Protein AF-0000000077234600 (afdb_homodimer)

Nearest PDB structures (foldseek):
  6qfm-assembly1_A  TM=9.215E-01  e=8.257E-07  Homo sapiens
  4g35-assembly1_A  TM=9.305E-01  e=4.186E-06  Mus musculus
  6stj-assembly1_A  TM=8.963E-01  e=3.477E-06  Homo sapiens
  6eb6-assembly1_A  TM=7.328E-01  e=2.366E-04  Homo sapiens
  4s0o-assembly1_A  TM=7.271E-01  e=4.324E-04  Homo sapiens

Secondary structure (DSSP, 8-state):
---------------------HHHHHHHHHHHHHHHHHHHHHHHHHHHHHHHHTSS--SSPPPHHHHHHHHHHHHHHHHTHHHHHHHHHHHTGGGSTT--THHHHHHHHHTTTS---HHHHHHHHHHHHHHHHHHHHTT-GGGHHHHHHHHHHHHHHHSHHHHHHTTHHHHHHHHT--S-TT-HHHHHHHHHTTHHHHHHHHHHH--/---------------------HHHHHHHHHHHHHHHHHHHHHHHHHHHHHHHHTSS--SSPPPHHHHHHHHHHHHHHHHTHHHHHHHHHHHTGGGSTT--THHHHHHHHHTTTS---HHHHHHHHHHHHHHHHHHHHTT-GGGHHHHHHHHHHHHHHHSHHHHHHTTHHHHHHHHT--S-TT-HHHHHHHHHTTHHHHHHHHHHH--

Structure (mmCIF, N/CA/C/O backbone):
data_AF-0000000077234600-model_v1
#
loop_
_entity.id
_entity.type
_entity.pdbx_description
1 polymer 'Bcl-2 Bcl-2 homology region 1-3 domain-containing protein'
#
loop_
_atom_site.group_PDB
_atom_site.id
_atom_site.type_symbol
_atom_site.label_atom_id
_atom_site.label_alt_id
_atom_site.label_comp_id
_atom_site.label_asym_id
_atom_site.label_entity_id
_atom_site.label_seq_id
_atom_site.pdbx_PDB_ins_code
_atom_site.Cartn_x
_atom_site.Cartn_y
_atom_site.Cartn_z
_atom_site.occupancy
_atom_site.B_iso_or_equiv
_atom_site.auth_seq_id
_atom_site.auth_comp_id
_atom_site.auth_asym_id
_atom_site.auth_atom_id
_atom_site.pdbx_PDB_model_num
ATOM 1 N N . MET A 1 1 ? -34.062 26 94.625 1 27.92 1 MET A N 1
ATOM 2 C CA . MET A 1 1 ? -33.344 24.828 94.062 1 27.92 1 MET A CA 1
ATOM 3 C C . MET A 1 1 ? -33.188 24.938 92.562 1 27.92 1 MET A C 1
ATOM 5 O O . MET A 1 1 ? -34.156 25 91.812 1 27.92 1 MET A O 1
ATOM 9 N N . GLN A 1 2 ? -32.062 25.625 92.125 1 30.27 2 GLN A N 1
ATOM 10 C CA . GLN A 1 2 ? -31.453 26.141 90.938 1 30.27 2 GLN A CA 1
ATOM 11 C C . GLN A 1 2 ? -31.234 25.047 89.875 1 30.27 2 GLN A C 1
ATOM 13 O O . GLN A 1 2 ? -30.453 24.125 90.125 1 30.27 2 GLN A O 1
ATOM 18 N N . GLU A 1 3 ? -32.312 24.547 89.312 1 31.09 3 GLU A N 1
ATOM 19 C CA . GLU A 1 3 ? -32.219 23.469 88.312 1 31.09 3 GLU A CA 1
ATOM 20 C C . GLU A 1 3 ? -31.266 23.812 87.188 1 31.09 3 GLU A C 1
ATOM 22 O O . GLU A 1 3 ? -31.406 24.844 86.562 1 31.09 3 GLU A O 1
ATOM 27 N N . GLU A 1 4 ? -29.953 23.516 87.312 1 32.41 4 GLU A N 1
ATOM 28 C CA . GLU A 1 4 ? -28.812 23.641 86.438 1 32.41 4 GLU A CA 1
ATOM 29 C C . GLU A 1 4 ? -29.109 22.969 85.062 1 32.41 4 GLU A C 1
ATOM 31 O O . GLU A 1 4 ? -29.391 21.766 85.062 1 32.41 4 GLU A O 1
ATOM 36 N N . SER A 1 5 ? -29.891 23.609 84.188 1 33.69 5 SER A N 1
ATOM 37 C CA . SER A 1 5 ? -30.125 23.141 82.812 1 33.69 5 SER A CA 1
ATOM 38 C C . SER A 1 5 ? -28.812 22.812 82.125 1 33.69 5 SER A C 1
ATOM 40 O O . SER A 1 5 ? -27.906 23.641 82.062 1 33.69 5 SER A O 1
ATOM 42 N N . TYR A 1 6 ? -28.312 21.531 82.188 1 31.3 6 TYR A N 1
ATOM 43 C CA . TYR A 1 6 ? -27.141 20.953 81.562 1 31.3 6 TYR A CA 1
ATOM 44 C C . TYR A 1 6 ? -27.234 21.172 80 1 31.3 6 TYR A C 1
ATOM 46 O O . TYR A 1 6 ? -28.234 20.812 79.438 1 31.3 6 TYR A O 1
ATOM 54 N N . ASP A 1 7 ? -26.844 22.391 79.5 1 32.19 7 ASP A N 1
ATOM 55 C CA . ASP A 1 7 ? -26.656 22.703 78.125 1 32.19 7 ASP A CA 1
ATOM 56 C C . ASP A 1 7 ? -25.812 21.625 77.438 1 32.19 7 ASP A C 1
ATOM 58 O O . ASP A 1 7 ? -24.672 21.375 77.812 1 32.19 7 ASP A O 1
ATOM 62 N N . ASN A 1 8 ? -26.391 20.453 77.062 1 32.25 8 ASN A N 1
ATOM 63 C CA . ASN A 1 8 ? -25.797 19.406 76.25 1 32.25 8 ASN A CA 1
ATOM 64 C C . ASN A 1 8 ? -25.188 19.953 75 1 32.25 8 ASN A C 1
ATOM 66 O O . ASN A 1 8 ? -25.906 20.359 74.062 1 32.25 8 ASN A O 1
ATOM 70 N N . SER A 1 9 ? -24.172 20.797 75.062 1 33.12 9 SER A N 1
ATOM 71 C CA . SER A 1 9 ? -23.375 21.219 73.938 1 33.12 9 SER A CA 1
ATOM 72 C C . SER A 1 9 ? -23.031 20.031 73 1 33.12 9 SER A C 1
ATOM 74 O O . SER A 1 9 ? -22.297 19.141 73.438 1 33.12 9 SER A O 1
ATOM 76 N N . GLN A 1 10 ? -23.984 19.484 72.25 1 32.59 10 GLN A N 1
ATOM 77 C CA . GLN A 1 10 ? -23.75 18.484 71.25 1 32.59 10 GLN A CA 1
ATOM 78 C C . GLN A 1 10 ? -22.531 18.828 70.375 1 32.59 10 GLN A C 1
ATOM 80 O O . GLN A 1 10 ? -22.438 19.938 69.875 1 32.59 10 GLN A O 1
ATOM 85 N N . GLY A 1 11 ? -21.344 18.344 70.812 1 32.97 11 GLY A N 1
ATOM 86 C CA . GLY A 1 11 ? -20.094 18.391 70.062 1 32.97 11 GLY A CA 1
ATOM 87 C C . GLY A 1 11 ? -20.25 18.078 68.562 1 32.97 11 GLY A C 1
ATOM 88 O O . GLY A 1 11 ? -20.984 17.156 68.188 1 32.97 11 GLY A O 1
ATOM 89 N N . SER A 1 12 ? -20.438 19.109 67.75 1 35.06 12 SER A N 1
ATOM 90 C CA . SER A 1 12 ? -20.438 19 66.312 1 35.06 12 SER A CA 1
ATOM 91 C C . SER A 1 12 ? -19.312 18.078 65.812 1 35.06 12 SER A C 1
ATOM 93 O O . SER A 1 12 ? -18.188 18.141 66.312 1 35.06 12 SER A O 1
ATOM 95 N N . LEU A 1 13 ? -19.562 16.812 65.5 1 35.53 13 LEU A N 1
ATOM 96 C CA . LEU A 1 13 ? -18.656 15.859 64.875 1 35.53 13 LEU A CA 1
ATOM 97 C C . LEU A 1 13 ? -17.828 16.516 63.781 1 35.53 13 LEU A C 1
ATOM 99 O O . LEU A 1 13 ? -18.328 17.406 63.062 1 35.53 13 LEU A O 1
ATOM 103 N N . PRO A 1 14 ? -16.5 16.453 63.969 1 37.41 14 PRO A N 1
ATOM 104 C CA . PRO A 1 14 ? -15.617 17.016 62.938 1 37.41 14 PRO A CA 1
ATOM 105 C C . PRO A 1 14 ? -16.047 16.641 61.531 1 37.41 14 PRO A C 1
ATOM 107 O O . PRO A 1 14 ? -16.672 15.602 61.344 1 37.41 14 PRO A O 1
ATOM 110 N N . CYS A 1 15 ? -16.547 17.641 60.781 1 37.94 15 CYS A N 1
ATOM 111 C CA . CYS A 1 15 ? -16.812 17.484 59.344 1 37.94 15 CYS A CA 1
ATOM 112 C C . CYS A 1 15 ? -15.742 16.641 58.688 1 37.94 15 CYS A C 1
ATOM 114 O O . CYS A 1 15 ? -14.555 16.781 58.969 1 37.94 15 CYS A O 1
ATOM 116 N N . THR A 1 16 ? -16.062 15.43 58.344 1 39.66 16 THR A N 1
ATOM 117 C CA . THR A 1 16 ? -15.266 14.57 57.469 1 39.66 16 THR A CA 1
ATOM 118 C C . THR A 1 16 ? -14.531 15.391 56.438 1 39.66 16 THR A C 1
ATOM 120 O O . THR A 1 16 ? -15.117 16.266 55.781 1 39.66 16 THR A O 1
ATOM 123 N N . PRO A 1 17 ? -13.211 15.492 56.562 1 39.06 17 PRO A N 1
ATOM 124 C CA . PRO A 1 17 ? -12.484 16.203 55.5 1 39.06 17 PRO A CA 1
ATOM 125 C C . PRO A 1 17 ? -13.031 15.891 54.094 1 39.06 17 PRO A C 1
ATOM 127 O O . PRO A 1 17 ? -13.57 14.805 53.875 1 39.06 17 PRO A O 1
ATOM 130 N N . GLU A 1 18 ? -13.625 16.797 53.438 1 39.5 18 GLU A N 1
ATOM 131 C CA . GLU A 1 18 ? -13.914 16.656 52 1 39.5 18 GLU A CA 1
ATOM 132 C C . GLU A 1 18 ? -12.781 15.922 51.281 1 39.5 18 GLU A C 1
ATOM 134 O O . GLU A 1 18 ? -11.617 16.312 51.406 1 39.5 18 GLU A O 1
ATOM 139 N N . PHE A 1 19 ? -12.758 14.625 51.188 1 37.22 19 PHE A N 1
ATOM 140 C CA . PHE A 1 19 ? -11.898 13.906 50.281 1 37.22 19 PHE A CA 1
ATOM 141 C C . PHE A 1 19 ? -11.766 14.664 48.969 1 37.22 19 PHE A C 1
ATOM 143 O O . PHE A 1 19 ? -12.727 14.766 48.188 1 37.22 19 PHE A O 1
ATOM 150 N N . HIS A 1 20 ? -11.102 15.805 48.969 1 42.34 20 HIS A N 1
ATOM 151 C CA . HIS A 1 20 ? -10.703 16.281 47.656 1 42.34 20 HIS A CA 1
ATOM 152 C C . HIS A 1 20 ? -10.281 15.117 46.75 1 42.34 20 HIS A C 1
ATOM 154 O O . HIS A 1 20 ? -9.32 14.406 47.062 1 42.34 20 HIS A O 1
ATOM 160 N N . SER A 1 21 ? -11.141 14.359 46.281 1 42.84 21 SER A N 1
ATOM 161 C CA . SER A 1 21 ? -10.914 13.219 45.406 1 42.84 21 SER A CA 1
ATOM 162 C C . SER A 1 21 ? -9.805 13.508 44.406 1 42.84 21 SER A C 1
ATOM 164 O O . SER A 1 21 ? -9.82 14.547 43.719 1 42.84 21 SER A O 1
ATOM 166 N N . ASP A 1 22 ? -8.625 13.07 44.469 1 49.03 22 ASP A N 1
ATOM 167 C CA . ASP A 1 22 ? -7.57 12.852 43.469 1 49.03 22 ASP A CA 1
ATOM 168 C C . ASP A 1 22 ? -8.156 12.664 42.094 1 49.03 22 ASP A C 1
ATOM 170 O O . ASP A 1 22 ? -7.422 12.648 41.094 1 49.03 22 ASP A O 1
ATOM 174 N N . SER A 1 23 ? -9.391 12.391 42.031 1 51.72 23 SER A N 1
ATOM 175 C CA . SER A 1 23 ? -10.023 12.211 40.719 1 51.72 23 SER A CA 1
ATOM 176 C C . SER A 1 23 ? -10.094 13.523 39.938 1 51.72 23 SER A C 1
ATOM 178 O O . SER A 1 23 ? -10.047 13.531 38.719 1 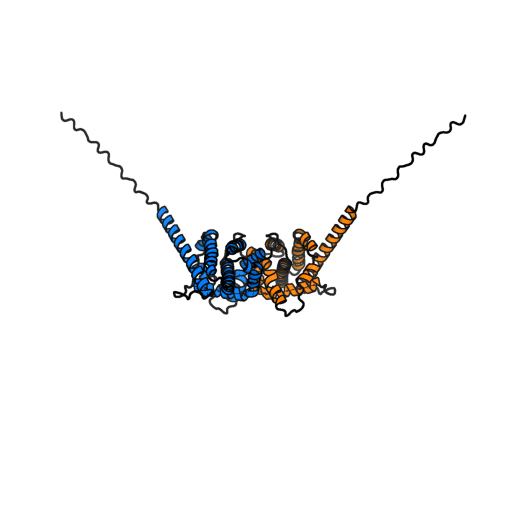51.72 23 SER A O 1
ATOM 180 N N . GLU A 1 24 ? -10.258 14.68 40.719 1 54.5 24 GLU A N 1
ATOM 181 C CA . GLU A 1 24 ? -10.312 15.953 39.969 1 54.5 24 GLU A CA 1
ATOM 182 C C . GLU A 1 24 ? -8.945 16.312 39.406 1 54.5 24 GLU A C 1
ATOM 184 O O . GLU A 1 24 ? -8.859 16.891 38.312 1 54.5 24 GLU A O 1
ATOM 189 N N . LEU A 1 25 ? -8.062 16.016 40.125 1 52.44 25 LEU A N 1
ATOM 190 C CA . LEU A 1 25 ? -6.699 16.281 39.656 1 52.44 25 LEU A CA 1
ATOM 191 C C . LEU A 1 25 ? -6.336 15.398 38.469 1 52.44 25 LEU A C 1
ATOM 193 O O . LEU A 1 25 ? -5.699 15.859 37.531 1 52.44 25 LEU A O 1
ATOM 197 N N . GLU A 1 26 ? -6.727 14.172 38.562 1 55.84 26 GLU A N 1
ATOM 198 C CA . GLU A 1 26 ? -6.512 13.258 37.438 1 55.84 26 GLU A CA 1
ATOM 199 C C . GLU A 1 26 ? -7.305 13.703 36.219 1 55.84 26 GLU A C 1
ATOM 201 O O . GLU A 1 26 ? -6.812 13.617 35.094 1 55.84 26 GLU A O 1
ATOM 206 N N . LEU A 1 27 ? -8.484 14.172 36.5 1 58.25 27 LEU A N 1
ATOM 207 C CA . LEU A 1 27 ? -9.297 14.695 35.406 1 58.25 27 LEU A CA 1
ATOM 208 C C . LEU A 1 27 ? -8.703 15.992 34.844 1 58.25 27 LEU A C 1
ATOM 210 O O . LEU A 1 27 ? -8.672 16.203 33.625 1 58.25 27 LEU A O 1
ATOM 214 N N . SER A 1 28 ? -8.203 16.797 35.812 1 61.88 28 SER A N 1
ATOM 215 C CA . SER A 1 28 ? -7.578 18.047 35.375 1 61.88 28 SER A CA 1
ATOM 216 C C . SER A 1 28 ? -6.305 17.781 34.562 1 61.88 28 SER A C 1
ATOM 218 O O . SER A 1 28 ? -6.051 18.422 33.562 1 61.88 28 SER A O 1
ATOM 220 N N . GLY A 1 29 ? -5.523 16.812 34.969 1 57.5 29 GLY A N 1
ATOM 221 C CA . GLY A 1 29 ? -4.328 16.422 34.219 1 57.5 29 GLY A CA 1
ATOM 222 C C . GLY A 1 29 ? -4.633 15.82 32.875 1 57.5 29 GLY A C 1
ATOM 223 O O . GLY A 1 29 ? -3.932 16.094 31.891 1 57.5 29 GLY A O 1
ATOM 224 N N . TYR A 1 30 ? -5.613 14.984 32.906 1 62.06 30 TYR A N 1
ATOM 225 C CA . TYR A 1 30 ? -6.074 14.375 31.656 1 62.06 30 TYR A CA 1
ATOM 226 C C . TYR A 1 30 ? -6.59 15.43 30.688 1 62.06 30 TYR A C 1
ATOM 228 O O . TYR A 1 30 ? -6.277 15.391 29.5 1 62.06 30 TYR A O 1
ATOM 236 N N . THR A 1 31 ? -7.262 16.391 31.266 1 72.44 31 THR A N 1
ATOM 237 C CA . THR A 1 31 ? -7.785 17.469 30.438 1 72.44 31 THR A CA 1
ATOM 238 C C . THR A 1 31 ? -6.652 18.328 29.891 1 72.44 31 THR A C 1
ATOM 240 O O . THR A 1 31 ? -6.668 18.719 28.719 1 72.44 31 THR A O 1
ATOM 243 N N . ALA A 1 32 ? -5.707 18.562 30.781 1 74.75 32 ALA A N 1
ATOM 244 C CA . ALA A 1 32 ? -4.59 19.391 30.344 1 74.75 32 ALA A CA 1
ATOM 245 C C . ALA A 1 32 ? -3.758 18.688 29.281 1 74.75 32 ALA A C 1
ATOM 247 O O . ALA A 1 32 ? -3.344 19.297 28.297 1 74.75 32 ALA A O 1
ATOM 248 N N . GLU A 1 33 ? -3.496 17.453 29.516 1 77.25 33 GLU A N 1
ATOM 249 C CA . GLU A 1 33 ? -2.73 16.656 28.562 1 77.25 33 GLU A CA 1
ATOM 250 C C . GLU A 1 33 ? -3.439 16.594 27.219 1 77.25 33 GLU A C 1
ATOM 252 O O . GLU A 1 33 ? -2.797 16.656 26.172 1 77.25 33 GLU A O 1
ATOM 257 N N . HIS A 1 34 ? -4.668 16.531 27.312 1 81.69 34 HIS A N 1
ATOM 258 C CA . HIS A 1 34 ? -5.473 16.469 26.094 1 81.69 34 HIS A CA 1
ATOM 259 C C . HIS A 1 34 ? -5.453 17.812 25.359 1 81.69 34 HIS A C 1
ATOM 261 O O . HIS A 1 34 ? -5.406 17.844 24.125 1 81.69 34 HIS A O 1
ATOM 267 N N . GLU A 1 35 ? -5.477 18.828 26.188 1 85.44 35 GLU A N 1
ATOM 268 C CA . GLU A 1 35 ? -5.445 20.141 25.578 1 85.44 35 GLU A CA 1
ATOM 269 C C . GLU A 1 35 ? -4.094 20.422 24.922 1 85.44 35 GLU A C 1
ATOM 271 O O . GLU A 1 35 ? -4.027 21.047 23.859 1 85.44 35 GLU A O 1
ATOM 276 N N . VAL A 1 36 ? -3.113 19.969 25.547 1 90.94 36 VAL A N 1
ATOM 277 C CA . VAL A 1 36 ? -1.771 20.172 25.016 1 90.94 36 VAL A CA 1
ATOM 278 C C . VAL A 1 36 ? -1.605 19.375 23.719 1 90.94 36 VAL A C 1
ATOM 280 O O . VAL A 1 36 ? -1.085 19.891 22.734 1 90.94 36 VAL A O 1
ATOM 283 N N . LEU A 1 37 ? -2.016 18.141 23.703 1 95.81 37 LEU A N 1
ATOM 284 C CA . LEU A 1 37 ? -1.95 17.312 22.5 1 95.81 37 LEU A CA 1
ATOM 285 C C . LEU A 1 37 ? -2.695 17.984 21.344 1 95.81 37 LEU A C 1
ATOM 287 O O . LEU A 1 37 ? -2.203 18 20.219 1 95.81 37 LEU A O 1
ATOM 291 N N . GLU A 1 38 ? -3.869 18.484 21.656 1 96.06 38 GLU A N 1
ATOM 292 C CA . GLU A 1 38 ? -4.688 19.109 20.641 1 96.06 38 GLU A CA 1
ATOM 293 C C . GLU A 1 38 ? -3.977 20.312 20.031 1 96.06 38 GLU A C 1
ATOM 295 O O . GLU A 1 38 ? -3.881 20.438 18.812 1 96.06 38 GLU A O 1
ATOM 300 N N . SER A 1 39 ? -3.549 21.188 20.859 1 96 39 SER A N 1
ATOM 301 C CA . SER A 1 39 ? -2.873 22.391 20.391 1 96 39 SER A CA 1
ATOM 302 C C . SER A 1 39 ? -1.597 22.047 19.625 1 96 39 SER A C 1
ATOM 304 O O . SER A 1 39 ? -1.331 22.625 18.562 1 96 39 SER A O 1
ATOM 306 N N . ASP A 1 40 ? -0.854 21.141 20.141 1 96.62 40 ASP A N 1
ATOM 307 C CA . ASP A 1 40 ? 0.402 20.734 19.516 1 96.62 40 ASP A CA 1
ATOM 308 C C . ASP A 1 40 ? 0.162 20.141 18.125 1 96.62 40 ASP A C 1
ATOM 310 O O . ASP A 1 40 ? 0.898 20.438 17.188 1 96.62 40 ASP A O 1
ATOM 314 N N . THR A 1 41 ? -0.822 19.266 18.016 1 98.25 41 THR A N 1
ATOM 315 C CA . THR A 1 41 ? -1.12 18.594 16.75 1 98.25 41 THR A CA 1
ATOM 316 C C . THR A 1 41 ? -1.599 19.578 15.703 1 98.25 41 THR A C 1
ATOM 318 O O . THR A 1 41 ? -1.117 19.578 14.57 1 98.25 41 THR A O 1
ATOM 321 N N . ARG A 1 42 ? -2.498 20.438 16.078 1 97.75 42 ARG A N 1
ATOM 322 C CA . ARG A 1 42 ? -3.037 21.438 15.148 1 97.75 42 ARG A CA 1
ATOM 323 C C . ARG A 1 42 ? -1.954 22.406 14.695 1 97.75 42 ARG A C 1
ATOM 325 O O . ARG A 1 42 ? -1.859 22.734 13.508 1 97.75 42 ARG A O 1
ATOM 332 N N . GLN A 1 43 ? -1.193 22.875 15.617 1 95.69 43 GLN A N 1
ATOM 333 C CA . GLN A 1 43 ? -0.129 23.812 15.297 1 95.69 43 GLN A CA 1
ATOM 334 C C . GLN A 1 43 ? 0.933 23.156 14.414 1 95.69 43 GLN A C 1
ATOM 336 O O . GLN A 1 43 ? 1.411 23.781 13.453 1 95.69 43 GLN A O 1
ATOM 341 N N . LEU A 1 44 ? 1.328 21.969 14.75 1 97.5 44 LEU A N 1
ATOM 342 C CA . LEU A 1 44 ? 2.346 21.25 13.984 1 97.5 44 LEU A CA 1
ATOM 343 C C . LEU A 1 44 ? 1.922 21.094 12.523 1 97.5 44 LEU A C 1
ATOM 345 O O . LEU A 1 44 ? 2.695 21.406 11.617 1 97.5 44 LEU A O 1
ATOM 349 N N . LEU A 1 45 ? 0.73 20.625 12.258 1 98.06 45 LEU A N 1
ATOM 350 C CA . LEU A 1 45 ? 0.261 20.375 10.898 1 98.06 45 LEU A CA 1
ATOM 351 C C . LEU A 1 45 ? 0.037 21.688 10.156 1 98.06 45 LEU A C 1
ATOM 353 O O . LEU A 1 45 ? 0.331 21.781 8.961 1 98.06 45 LEU A O 1
ATOM 357 N N . SER A 1 46 ? -0.467 22.656 10.891 1 95.56 46 SER A N 1
ATOM 358 C CA . SER A 1 46 ? -0.625 23.969 10.281 1 95.56 46 SER A CA 1
ATOM 359 C C . SER A 1 46 ? 0.719 24.547 9.836 1 95.56 46 SER A C 1
ATOM 361 O O . SER A 1 46 ? 0.87 24.969 8.688 1 95.56 46 SER A O 1
ATOM 363 N N . ASP A 1 47 ? 1.654 24.547 10.75 1 95.62 47 ASP A N 1
ATOM 364 C CA . ASP A 1 47 ? 2.988 25.047 10.422 1 95.62 47 ASP A CA 1
ATOM 365 C C . ASP A 1 47 ? 3.598 24.25 9.266 1 95.62 47 ASP A C 1
ATOM 367 O O . ASP A 1 47 ? 4.191 24.828 8.359 1 95.62 47 ASP A O 1
ATOM 371 N N . PHE A 1 48 ? 3.461 23.031 9.344 1 97.69 48 PHE A N 1
ATOM 372 C CA . PHE A 1 48 ? 4.051 22.172 8.328 1 97.69 48 PHE A CA 1
ATOM 373 C C . PHE A 1 48 ? 3.516 22.516 6.945 1 97.69 48 PHE A C 1
ATOM 375 O O . PHE A 1 48 ? 4.289 22.734 6.016 1 97.69 48 PHE A O 1
ATOM 382 N N . TYR A 1 49 ? 2.227 22.484 6.785 1 97 49 TYR A N 1
ATOM 383 C CA . TYR A 1 49 ? 1.647 22.734 5.465 1 97 49 TYR A CA 1
ATOM 384 C C . TYR A 1 49 ? 1.941 24.141 4.988 1 97 49 TYR A C 1
ATOM 386 O O . TYR A 1 49 ? 2.15 24.375 3.793 1 97 49 TYR A O 1
ATOM 394 N N . ASN A 1 50 ? 1.973 25.094 5.883 1 93.75 50 ASN A N 1
ATOM 395 C CA . ASN A 1 50 ? 2.307 26.469 5.508 1 93.75 50 ASN A CA 1
ATOM 396 C C . ASN A 1 50 ? 3.744 26.578 5.004 1 93.75 50 ASN A C 1
ATOM 398 O O . ASN A 1 50 ? 4.012 27.25 4.012 1 93.75 50 ASN A O 1
ATOM 402 N N . ILE A 1 51 ? 4.598 25.938 5.68 1 92.81 51 ILE A N 1
ATOM 403 C CA . ILE A 1 51 ? 6.004 25.969 5.293 1 92.81 51 ILE A CA 1
ATOM 404 C C . ILE A 1 51 ? 6.188 25.234 3.965 1 92.81 51 ILE A C 1
ATOM 406 O O . ILE A 1 51 ? 6.859 25.734 3.059 1 92.81 51 ILE A O 1
ATOM 410 N N . PHE A 1 52 ? 5.574 24.125 3.861 1 93.19 52 PHE A N 1
ATOM 411 C CA . PHE A 1 52 ? 5.742 23.297 2.678 1 93.19 52 PHE A CA 1
ATOM 412 C C . PHE A 1 52 ? 5.234 24.016 1.434 1 93.19 52 PHE A C 1
ATOM 414 O O . PHE A 1 52 ? 5.824 23.891 0.357 1 93.19 52 PHE A O 1
ATOM 421 N N . THR A 1 53 ? 4.16 24.703 1.567 1 92.81 53 THR A N 1
ATOM 422 C CA . THR A 1 53 ? 3.562 25.375 0.421 1 92.81 53 THR A CA 1
ATOM 423 C C . THR A 1 53 ? 4.203 26.75 0.204 1 92.81 53 THR A C 1
ATOM 425 O O . THR A 1 53 ? 3.953 27.391 -0.81 1 92.81 53 THR A O 1
ATOM 428 N N . GLY A 1 54 ? 5.039 27.172 1.109 1 89.69 54 GLY A N 1
ATOM 429 C CA . GLY A 1 54 ? 5.695 28.469 1.002 1 89.69 54 GLY A CA 1
ATOM 430 C C . GLY A 1 54 ? 4.766 29.641 1.275 1 89.69 54 GLY A C 1
ATOM 431 O O . GLY A 1 54 ? 5.004 30.75 0.806 1 89.69 54 GLY A O 1
ATOM 432 N N . ILE A 1 55 ? 3.668 29.438 1.844 1 84.31 55 ILE A N 1
ATOM 433 C CA . ILE A 1 55 ? 2.689 30.484 2.135 1 84.31 55 ILE A CA 1
ATOM 434 C C . ILE A 1 55 ? 3.207 31.375 3.264 1 84.31 55 ILE A C 1
ATOM 436 O O . ILE A 1 55 ? 3.064 32.594 3.211 1 84.31 55 ILE A O 1
ATOM 440 N N . SER A 1 56 ? 3.777 30.75 4.305 1 83.38 56 SER A N 1
ATOM 441 C CA . SER A 1 56 ? 4.344 31.484 5.426 1 83.38 56 SER A CA 1
ATOM 442 C C . SER A 1 56 ? 5.707 30.938 5.828 1 83.38 56 SER A C 1
ATOM 444 O O . SER A 1 56 ? 5.891 29.719 5.895 1 83.38 56 SER A O 1
ATOM 446 N N . PRO A 1 57 ? 6.633 31.781 5.98 1 81.88 57 PRO A N 1
ATOM 447 C CA . PRO A 1 57 ? 7.922 31.312 6.488 1 81.88 57 PRO A CA 1
ATOM 448 C C . PRO A 1 57 ? 7.844 30.812 7.93 1 81.88 57 PRO A C 1
ATOM 450 O O . PRO A 1 57 ? 6.887 31.141 8.641 1 81.88 57 PRO A O 1
ATOM 453 N N . PRO A 1 58 ? 8.773 29.984 8.234 1 79.25 58 PRO A N 1
ATOM 454 C CA . PRO A 1 58 ? 8.789 29.547 9.625 1 79.25 58 PRO A CA 1
ATOM 455 C C . PRO A 1 58 ? 8.875 30.703 10.617 1 79.25 58 PRO A C 1
ATOM 457 O O . PRO A 1 58 ? 9.648 31.641 10.406 1 79.25 58 PRO A O 1
ATOM 460 N N . LYS A 1 59 ? 8 30.766 11.492 1 75.81 59 LYS A N 1
ATOM 461 C CA . LYS A 1 59 ? 7.961 31.828 12.484 1 75.81 59 LYS A CA 1
ATOM 462 C C . LYS A 1 59 ? 8.992 31.594 13.586 1 75.81 59 LYS A C 1
ATOM 464 O O . LYS A 1 59 ? 9.438 32.562 14.234 1 75.81 59 LYS A O 1
ATOM 469 N N . ARG A 1 60 ? 9.398 30.562 13.914 1 84.94 60 ARG A N 1
ATOM 470 C CA . ARG A 1 60 ? 10.336 30.141 14.953 1 84.94 60 ARG A CA 1
ATOM 471 C C . ARG A 1 60 ? 11.219 28.984 14.469 1 84.94 60 ARG A C 1
ATOM 473 O O . ARG A 1 60 ? 11.008 28.453 13.375 1 84.94 60 ARG A O 1
ATOM 480 N N . LYS A 1 61 ? 12.242 28.812 15.242 1 91.88 61 LYS A N 1
ATOM 481 C CA . LYS A 1 61 ? 13.055 27.625 14.984 1 91.88 61 LYS A CA 1
ATOM 482 C C . LYS A 1 61 ? 12.188 26.359 14.906 1 91.88 61 LYS A C 1
ATOM 484 O O . LYS A 1 61 ? 11.328 26.141 15.766 1 91.88 61 LYS A O 1
ATOM 489 N N . PRO A 1 62 ? 12.398 25.656 13.898 1 91.88 62 PRO A N 1
ATOM 490 C CA . PRO A 1 62 ? 11.547 24.484 13.75 1 91.88 62 PRO A CA 1
ATOM 491 C C . PRO A 1 62 ? 11.742 23.469 14.883 1 91.88 62 PRO A C 1
ATOM 493 O O . PRO A 1 62 ? 12.875 23.219 15.305 1 91.88 62 PRO A O 1
ATOM 496 N N . SER A 1 63 ? 10.664 23.016 15.375 1 95 63 SER A N 1
ATOM 497 C CA . SER A 1 63 ? 10.703 21.953 16.375 1 95 63 SER A CA 1
ATOM 498 C C . SER A 1 63 ? 11.242 20.656 15.789 1 95 63 SER A C 1
ATOM 500 O O . SER A 1 63 ? 11.242 20.469 14.57 1 95 63 SER A O 1
ATOM 502 N N . PRO A 1 64 ? 11.773 19.781 16.609 1 96.5 64 PRO A N 1
ATOM 503 C CA . PRO A 1 64 ? 12.203 18.469 16.125 1 96.5 64 PRO A CA 1
ATOM 504 C C . PRO A 1 64 ? 11.102 17.734 15.359 1 96.5 64 PRO A C 1
ATOM 506 O O . PRO A 1 64 ? 11.367 17.062 14.359 1 96.5 64 PRO A O 1
ATOM 509 N N . ALA A 1 65 ? 9.922 17.844 15.891 1 97.75 65 ALA A N 1
ATOM 510 C CA . ALA A 1 65 ? 8.789 17.188 15.227 1 97.75 65 ALA A CA 1
ATOM 511 C C . ALA A 1 65 ? 8.586 17.734 13.82 1 97.75 65 ALA A C 1
ATOM 513 O O . ALA A 1 65 ? 8.391 16.969 12.875 1 97.75 65 ALA A O 1
ATOM 514 N N . LEU A 1 66 ? 8.664 19.016 13.664 1 97.5 66 LEU A N 1
ATOM 515 C CA . LEU A 1 66 ? 8.484 19.656 12.367 1 97.5 66 LEU A CA 1
ATOM 516 C C . LEU A 1 66 ? 9.617 19.266 11.414 1 97.5 66 LEU A C 1
ATOM 518 O O . LEU A 1 66 ? 9.367 18.953 10.242 1 97.5 66 LEU A O 1
ATOM 522 N N . THR A 1 67 ? 10.852 19.281 11.844 1 96.12 67 THR A N 1
ATOM 523 C CA . THR A 1 67 ? 12.016 18.906 11.039 1 96.12 67 THR A CA 1
ATOM 524 C C . THR A 1 67 ? 11.922 17.453 10.586 1 96.12 67 THR A C 1
ATOM 526 O O . THR A 1 67 ? 12.18 17.156 9.414 1 96.12 67 THR A O 1
ATOM 529 N N . THR A 1 68 ? 11.555 16.625 11.5 1 97 68 THR A N 1
ATOM 530 C CA . THR A 1 68 ? 11.398 15.203 11.18 1 97 68 THR A CA 1
ATOM 531 C C . THR A 1 68 ? 10.266 15 10.188 1 97 68 THR A C 1
ATOM 533 O O . THR A 1 68 ? 10.391 14.219 9.234 1 97 68 THR A O 1
ATOM 536 N N . MET A 1 69 ? 9.164 15.641 10.375 1 97.88 69 MET A N 1
ATOM 537 C CA . MET A 1 69 ? 8.016 15.531 9.484 1 97.88 69 MET A CA 1
ATOM 538 C C . MET A 1 69 ? 8.391 15.945 8.062 1 97.88 69 MET A C 1
ATOM 540 O O . MET A 1 69 ? 8.047 15.266 7.098 1 97.88 69 MET A O 1
ATOM 544 N N . LYS A 1 70 ? 9.086 17.031 7.914 1 96.62 70 LYS A N 1
ATOM 545 C CA . LYS A 1 70 ? 9.531 17.484 6.598 1 96.62 70 LYS A CA 1
ATOM 54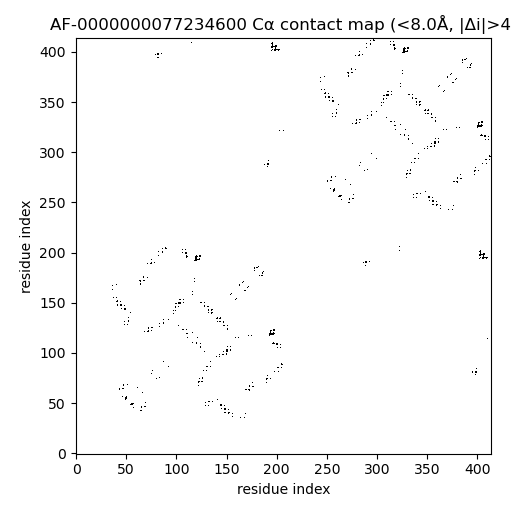6 C C . LYS A 1 70 ? 10.398 16.438 5.914 1 96.62 70 LYS A C 1
ATOM 548 O O . LYS A 1 70 ? 10.211 16.141 4.734 1 96.62 70 LYS A O 1
ATOM 553 N N . ARG A 1 71 ? 11.273 15.906 6.629 1 95.69 71 ARG A N 1
ATOM 554 C CA . ARG A 1 71 ? 12.188 14.906 6.082 1 95.69 71 ARG A CA 1
ATOM 555 C C . ARG A 1 71 ? 11.43 13.656 5.648 1 95.69 71 ARG A C 1
ATOM 557 O O . ARG A 1 71 ? 11.664 13.133 4.555 1 95.69 71 ARG A O 1
ATOM 564 N N . VAL A 1 72 ? 10.609 13.188 6.52 1 97.19 72 VAL A N 1
ATOM 565 C CA . VAL A 1 72 ? 9.859 11.961 6.277 1 97.19 72 VAL A CA 1
ATOM 566 C C . VAL A 1 72 ? 8.93 12.156 5.086 1 97.19 72 VAL A C 1
ATOM 568 O O . VAL A 1 72 ? 8.891 11.328 4.172 1 97.19 72 VAL A O 1
ATOM 571 N N . VAL A 1 73 ? 8.188 13.227 5.059 1 98.12 73 VAL A N 1
ATOM 572 C CA . VAL A 1 73 ? 7.23 13.492 3.99 1 98.12 73 VAL A CA 1
ATOM 573 C C . VAL A 1 73 ? 7.969 13.68 2.666 1 98.12 73 VAL A C 1
ATOM 575 O O . VAL A 1 73 ? 7.562 13.133 1.639 1 98.12 73 VAL A O 1
ATOM 578 N N . ASP A 1 74 ? 9.102 14.398 2.693 1 96 74 ASP A N 1
ATOM 579 C CA . ASP A 1 74 ? 9.906 14.555 1.483 1 96 74 ASP A CA 1
ATOM 580 C C . ASP A 1 74 ? 10.344 13.195 0.937 1 96 74 ASP A C 1
ATOM 582 O O . ASP A 1 74 ? 10.305 12.969 -0.274 1 96 74 ASP A O 1
ATOM 586 N N . SER A 1 75 ? 10.742 12.391 1.776 1 95.25 75 SER A N 1
ATOM 587 C CA . SER A 1 75 ? 11.203 11.062 1.38 1 95.25 75 SER A CA 1
ATOM 588 C C . SER A 1 75 ? 10.062 10.234 0.798 1 95.25 75 SER A C 1
ATOM 590 O O . SER A 1 75 ? 10.234 9.555 -0.218 1 95.25 75 SER A O 1
ATOM 592 N N . LEU A 1 76 ? 8.93 10.234 1.465 1 96.81 76 LEU A N 1
ATOM 593 C CA . LEU A 1 76 ? 7.777 9.477 0.988 1 96.81 76 LEU A CA 1
ATOM 594 C C . LEU A 1 76 ? 7.32 9.992 -0.374 1 96.81 76 LEU A C 1
ATOM 596 O O . LEU A 1 76 ? 6.992 9.203 -1.262 1 96.81 76 LEU A O 1
ATOM 600 N N . LEU A 1 77 ? 7.301 11.297 -0.533 1 96.75 77 LEU A N 1
ATOM 601 C CA . LEU A 1 77 ? 6.859 11.883 -1.793 1 96.75 77 LEU A CA 1
ATOM 602 C C . LEU A 1 77 ? 7.82 11.523 -2.924 1 96.75 77 LEU A C 1
ATOM 604 O O . LEU A 1 77 ? 7.391 11.32 -4.062 1 96.75 77 LEU A O 1
ATOM 608 N N . GLU A 1 78 ? 9.078 11.469 -2.607 1 94.69 78 GLU A N 1
ATOM 609 C CA . GLU A 1 78 ? 10.078 11.109 -3.609 1 94.69 78 GLU A CA 1
ATOM 610 C C . GLU A 1 78 ? 9.977 9.633 -3.986 1 94.69 78 GLU A C 1
ATOM 612 O O . GLU A 1 78 ? 9.93 9.289 -5.168 1 94.69 78 GLU A O 1
ATOM 617 N N . LYS A 1 79 ? 9.938 8.836 -3.043 1 92.25 79 LYS A N 1
ATOM 618 C CA . LYS A 1 79 ? 9.992 7.395 -3.26 1 92.25 79 LYS A CA 1
ATOM 619 C C . LYS A 1 79 ? 8.695 6.887 -3.895 1 92.25 79 LYS A C 1
ATOM 621 O O . LYS A 1 79 ? 8.711 5.918 -4.656 1 92.25 79 LYS A O 1
ATOM 626 N N . HIS A 1 80 ? 7.594 7.551 -3.611 1 95.06 80 HIS A N 1
ATOM 627 C CA . HIS A 1 80 ? 6.293 7.098 -4.086 1 95.06 80 HIS A CA 1
ATOM 628 C C . HIS A 1 80 ? 5.617 8.156 -4.949 1 95.06 80 HIS A C 1
ATOM 630 O O . HIS A 1 80 ? 4.395 8.289 -4.934 1 95.06 80 HIS A O 1
ATOM 636 N N . LYS A 1 81 ? 6.445 8.844 -5.656 1 93.94 81 LYS A N 1
ATOM 637 C CA . LYS A 1 81 ? 5.988 9.984 -6.445 1 93.94 81 LYS A CA 1
ATOM 638 C C . LYS A 1 81 ? 4.875 9.57 -7.406 1 93.94 81 LYS A C 1
ATOM 640 O O . LYS A 1 81 ? 3.875 10.281 -7.547 1 93.94 81 LYS A O 1
ATOM 645 N N . TYR A 1 82 ? 5.031 8.461 -8.055 1 92.56 82 TYR A N 1
ATOM 646 C CA . TYR A 1 82 ? 4.066 8.039 -9.07 1 92.56 82 TYR A CA 1
ATOM 647 C C . TYR A 1 82 ? 2.746 7.633 -8.422 1 92.56 82 TYR A C 1
ATOM 649 O O . TYR A 1 82 ? 1.678 7.828 -9.008 1 92.56 82 TYR A O 1
ATOM 657 N N . ALA A 1 83 ? 2.824 7 -7.254 1 95.12 83 ALA A N 1
ATOM 658 C CA . ALA A 1 83 ? 1.612 6.652 -6.52 1 95.12 83 ALA A CA 1
ATOM 659 C C . ALA A 1 83 ? 0.819 7.898 -6.145 1 95.12 83 ALA A C 1
ATOM 661 O O . ALA A 1 83 ? -0.39 7.969 -6.383 1 95.12 83 ALA A O 1
ATOM 662 N N . TYR A 1 84 ? 1.435 8.93 -5.605 1 95.88 84 TYR A N 1
ATOM 663 C CA . TYR A 1 84 ? 0.759 10.148 -5.18 1 95.88 84 TYR A CA 1
ATOM 664 C C . TYR A 1 84 ? 0.212 10.922 -6.379 1 95.88 84 TYR A C 1
ATOM 666 O O . TYR A 1 84 ? -0.88 11.484 -6.312 1 95.88 84 TYR A O 1
ATOM 674 N N . ASN A 1 85 ? 0.957 10.898 -7.488 1 92.25 85 ASN A N 1
ATOM 675 C CA . ASN A 1 85 ? 0.454 11.516 -8.711 1 92.25 85 ASN A CA 1
ATOM 676 C C . ASN A 1 85 ? -0.816 10.828 -9.203 1 92.25 85 ASN A C 1
ATOM 678 O O . ASN A 1 85 ? -1.757 11.492 -9.641 1 92.25 85 ASN A O 1
ATOM 682 N N . GLY A 1 86 ? -0.745 9.57 -9.164 1 90.5 86 GLY A N 1
ATOM 683 C CA . GLY A 1 86 ? -1.925 8.812 -9.555 1 90.5 86 GLY A CA 1
ATOM 684 C C . GLY A 1 86 ? -3.131 9.094 -8.68 1 90.5 86 GLY A C 1
ATOM 685 O O . GLY A 1 86 ? -4.262 9.156 -9.172 1 90.5 86 GLY A O 1
ATOM 686 N N . MET A 1 87 ? -2.945 9.312 -7.402 1 92.94 87 MET A N 1
ATOM 687 C CA . MET A 1 87 ? -4.02 9.609 -6.461 1 92.94 87 MET A CA 1
ATOM 688 C C . MET A 1 87 ? -4.707 10.922 -6.816 1 92.94 87 MET A C 1
ATOM 690 O O . MET A 1 87 ? -5.938 11.008 -6.805 1 92.94 87 MET A O 1
ATOM 694 N N . ILE A 1 88 ? -3.939 11.906 -7.152 1 91.25 88 ILE A N 1
ATOM 695 C CA . ILE A 1 88 ? -4.465 13.227 -7.473 1 91.25 88 ILE A CA 1
ATOM 696 C C . ILE A 1 88 ? -5.32 13.148 -8.734 1 91.25 88 ILE A C 1
ATOM 698 O O . ILE A 1 88 ? -6.391 13.758 -8.805 1 91.25 88 ILE A O 1
ATOM 702 N N . LYS A 1 89 ? -4.844 12.406 -9.695 1 89 89 LYS A N 1
ATOM 703 C CA . LYS A 1 89 ? -5.586 12.227 -10.938 1 89 89 LYS A CA 1
ATOM 704 C C . LYS A 1 89 ? -6.922 11.539 -10.688 1 89 89 LYS A C 1
ATOM 706 O O . LYS A 1 89 ? -7.941 11.906 -11.273 1 89 89 LYS A O 1
ATOM 711 N N . LYS A 1 90 ? -6.91 10.609 -9.82 1 88.69 90 LYS A N 1
ATOM 712 C CA . LYS A 1 90 ? -8.117 9.844 -9.5 1 88.69 90 LYS A CA 1
ATOM 713 C C . LYS A 1 90 ? -9.117 10.695 -8.719 1 88.69 90 LYS A C 1
ATOM 715 O O . LYS A 1 90 ? -10.328 10.516 -8.859 1 88.69 90 LYS A O 1
ATOM 720 N N . LEU A 1 91 ? -8.695 11.586 -7.891 1 88.69 91 LEU A N 1
ATOM 721 C CA . LEU A 1 91 ? -9.547 12.445 -7.074 1 88.69 91 LEU A CA 1
ATOM 722 C C . LEU A 1 91 ? -10.188 13.539 -7.922 1 88.69 91 LEU A C 1
ATOM 724 O O . LEU A 1 91 ? -11.156 14.172 -7.5 1 88.69 91 LEU A O 1
ATOM 728 N N . SER A 1 92 ? -9.82 13.648 -9.172 1 85.81 92 SER A N 1
ATOM 729 C CA . SER A 1 92 ? -10.32 14.742 -10 1 85.81 92 SER A CA 1
ATOM 730 C C . SER A 1 92 ? -10.414 16.047 -9.203 1 85.81 92 SER A C 1
ATOM 732 O O . SER A 1 92 ? -11.469 16.672 -9.164 1 85.81 92 SER A O 1
ATOM 734 N N . LEU A 1 93 ? -9.398 16.391 -8.578 1 80.38 93 LEU A N 1
ATOM 735 C CA . LEU A 1 93 ? -9.359 17.516 -7.637 1 80.38 93 LEU A CA 1
ATOM 736 C C . LEU A 1 93 ? -9.797 18.812 -8.312 1 80.38 93 LEU A C 1
ATOM 738 O O . LEU A 1 93 ? -10.344 19.703 -7.66 1 80.38 93 LEU A O 1
ATOM 742 N N . ASP A 1 94 ? -9.656 18.828 -9.586 1 81 94 ASP A N 1
ATOM 743 C CA . ASP A 1 94 ? -10.055 20.016 -10.328 1 81 94 ASP A CA 1
ATOM 744 C C . ASP A 1 94 ? -11.562 20.234 -10.273 1 81 94 ASP A C 1
ATOM 746 O O . ASP A 1 94 ? -12.039 21.375 -10.32 1 81 94 ASP A O 1
ATOM 750 N N . ASP A 1 95 ? -12.211 19.172 -10.086 1 83.19 95 ASP A N 1
ATOM 751 C CA . ASP A 1 95 ? -13.664 19.266 -10.133 1 83.19 95 ASP A CA 1
ATOM 752 C C . ASP A 1 95 ? -14.25 19.422 -8.734 1 83.19 95 ASP A C 1
ATOM 754 O O . ASP A 1 95 ? -15.453 19.641 -8.578 1 83.19 95 ASP A O 1
ATOM 758 N N . ARG A 1 96 ? -13.453 19.453 -7.734 1 81.94 96 ARG A N 1
ATOM 759 C CA . ARG A 1 96 ? -13.945 19.422 -6.363 1 81.94 96 ARG A CA 1
ATOM 760 C C . ARG A 1 96 ? -14.023 20.828 -5.777 1 81.94 96 ARG A C 1
ATOM 762 O O . ARG A 1 96 ? -14.57 21.031 -4.691 1 81.94 96 ARG A O 1
ATOM 769 N N . GLY A 1 97 ? -13.617 21.797 -6.516 1 80.31 97 GLY A N 1
ATOM 770 C CA . GLY A 1 97 ? -13.617 23.156 -5.98 1 80.31 97 GLY A CA 1
ATOM 771 C C . GLY A 1 97 ? -12.82 23.297 -4.703 1 80.31 97 GLY A C 1
ATOM 772 O O . GLY A 1 97 ? -11.656 22.891 -4.645 1 80.31 97 GLY A O 1
ATOM 773 N N . GLU A 1 98 ? -13.523 23.812 -3.652 1 83.69 98 GLU A N 1
ATOM 774 C CA . GLU A 1 98 ? -12.852 24.078 -2.387 1 83.69 98 GLU A CA 1
ATOM 775 C C . GLU A 1 98 ? -13.172 23 -1.352 1 83.69 98 GLU A C 1
ATOM 777 O O . GLU A 1 98 ? -12.758 23.109 -0.194 1 83.69 98 GLU A O 1
ATOM 782 N N . ASP A 1 99 ? -13.789 22 -1.722 1 88.5 99 ASP A N 1
ATOM 783 C CA . ASP A 1 99 ? -14.195 20.938 -0.812 1 88.5 99 ASP A CA 1
ATOM 784 C C . ASP A 1 99 ? -13.055 19.953 -0.576 1 88.5 99 ASP A C 1
ATOM 786 O O . ASP A 1 99 ? -12.555 19.328 -1.52 1 88.5 99 ASP A O 1
ATOM 790 N N . VAL A 1 100 ? -12.594 19.891 0.707 1 91.62 100 VAL A N 1
ATOM 791 C CA . VAL A 1 100 ? -11.5 18.984 1.027 1 91.62 100 VAL A CA 1
ATOM 792 C C . VAL A 1 100 ? -11.984 17.906 1.999 1 91.62 100 VAL A C 1
ATOM 794 O O . VAL A 1 100 ? -11.18 17.25 2.656 1 91.62 100 VAL A O 1
ATOM 797 N N . THR A 1 101 ? -13.305 17.594 2.084 1 90 101 THR A N 1
ATOM 798 C CA . THR A 1 101 ? -13.883 16.641 3.033 1 90 101 THR A CA 1
ATOM 799 C C . THR A 1 101 ? -13.492 15.211 2.672 1 90 101 THR A C 1
ATOM 801 O O . THR A 1 101 ? -13.578 14.305 3.508 1 90 101 THR A O 1
ATOM 804 N N . PHE A 1 102 ? -13.094 15.055 1.387 1 93.25 102 PHE A N 1
ATOM 805 C CA . PHE A 1 102 ? -12.664 13.734 0.946 1 93.25 102 PHE A CA 1
ATOM 806 C C . PHE A 1 102 ? -11.461 13.258 1.754 1 93.25 102 PHE A C 1
ATOM 808 O O . PHE A 1 102 ? -11.195 12.062 1.843 1 93.25 102 PHE A O 1
ATOM 815 N N . ILE A 1 103 ? -10.719 14.148 2.393 1 96.38 103 ILE A N 1
ATOM 816 C CA . ILE A 1 103 ? -9.547 13.82 3.189 1 96.38 103 ILE A CA 1
ATOM 817 C C . ILE A 1 103 ? -9.953 12.945 4.371 1 96.38 103 ILE A C 1
ATOM 819 O O . ILE A 1 103 ? -9.234 12.016 4.746 1 96.38 103 ILE A O 1
ATOM 823 N N . THR A 1 104 ? -11.07 13.266 4.922 1 96.38 104 THR A N 1
ATOM 824 C CA . THR A 1 104 ? -11.57 12.453 6.027 1 96.38 104 THR A CA 1
ATOM 825 C C . THR A 1 104 ? -11.859 11.031 5.562 1 96.38 104 THR A C 1
ATOM 827 O O . THR A 1 104 ? -11.578 10.062 6.277 1 96.38 104 THR A O 1
ATOM 830 N N . ALA A 1 105 ? -12.414 10.859 4.398 1 95.31 105 ALA A N 1
ATOM 831 C CA . ALA A 1 105 ? -12.688 9.531 3.84 1 95.31 105 ALA A CA 1
ATOM 832 C C . ALA A 1 105 ? -11.391 8.758 3.604 1 95.31 105 ALA A C 1
ATOM 834 O O . ALA A 1 105 ? -11.32 7.562 3.877 1 95.31 105 ALA A O 1
ATOM 835 N N . VAL A 1 106 ? -10.391 9.438 3.107 1 96.88 106 VAL A N 1
ATOM 836 C CA . VAL A 1 106 ? -9.086 8.828 2.898 1 96.88 106 VAL A CA 1
ATOM 837 C C . VAL A 1 106 ? -8.5 8.383 4.238 1 96.88 106 VAL A C 1
ATOM 839 O O . VAL A 1 106 ? -8.016 7.258 4.367 1 96.88 106 VAL A O 1
ATOM 842 N N . ALA A 1 107 ? -8.562 9.258 5.219 1 98.25 107 ALA A N 1
ATOM 843 C CA . ALA A 1 107 ? -8.062 8.914 6.547 1 98.25 107 ALA A CA 1
ATOM 844 C C . ALA A 1 107 ? -8.773 7.676 7.094 1 98.25 107 ALA A C 1
ATOM 846 O O . ALA A 1 107 ? -8.125 6.75 7.59 1 98.25 107 ALA A O 1
ATOM 847 N N . LYS A 1 108 ? -10.07 7.629 6.957 1 97.5 108 LYS A N 1
ATOM 848 C CA . LYS A 1 108 ? -10.844 6.492 7.438 1 97.5 108 LYS A CA 1
ATOM 849 C C . LYS A 1 108 ? -10.438 5.207 6.723 1 97.5 108 LYS A C 1
ATOM 851 O O . LYS A 1 108 ? -10.383 4.141 7.34 1 97.5 108 LYS A O 1
ATOM 856 N N . SER A 1 109 ? -10.117 5.332 5.492 1 96.06 109 SER A N 1
ATOM 857 C CA . SER A 1 109 ? -9.688 4.168 4.727 1 96.06 109 SER A CA 1
ATOM 858 C C . SER A 1 109 ? -8.328 3.664 5.207 1 96.06 109 SER A C 1
ATOM 860 O O . SER A 1 109 ? -8.125 2.455 5.34 1 96.06 109 SER A O 1
ATOM 862 N N . ILE A 1 110 ? -7.422 4.527 5.469 1 97.56 110 ILE A N 1
ATOM 863 C CA . ILE A 1 110 ? -6.074 4.18 5.906 1 97.56 110 ILE A CA 1
ATOM 864 C C . ILE A 1 110 ? -6.141 3.406 7.223 1 97.56 110 ILE A C 1
ATOM 866 O O . ILE A 1 110 ? -5.391 2.449 7.426 1 97.56 110 ILE A O 1
ATOM 870 N N . PHE A 1 111 ? -7.008 3.779 8.078 1 97.31 111 PHE A N 1
ATOM 871 C CA . PHE A 1 111 ? -7.023 3.221 9.43 1 97.31 111 PHE A CA 1
ATOM 872 C C . PHE A 1 111 ? -8.227 2.301 9.617 1 97.31 111 PHE A C 1
ATOM 874 O O . PHE A 1 111 ? -8.617 2.01 10.75 1 97.31 111 PHE A O 1
ATOM 881 N N . GLU A 1 112 ? -8.812 1.858 8.531 1 95.25 112 GLU A N 1
ATOM 882 C CA . GLU A 1 112 ? -10.078 1.134 8.539 1 95.25 112 GLU A CA 1
ATOM 883 C C . GLU A 1 112 ? -9.945 -0.203 9.258 1 95.25 112 GLU A C 1
ATOM 885 O O . GLU A 1 112 ? -10.906 -0.676 9.883 1 95.25 112 GLU A O 1
ATOM 890 N N . ASP A 1 113 ? -8.812 -0.817 9.305 1 91.44 113 ASP A N 1
ATOM 891 C CA . ASP A 1 113 ? -8.633 -2.137 9.898 1 91.44 113 ASP A CA 1
ATOM 892 C C . ASP A 1 113 ? -8.359 -2.029 11.398 1 91.44 113 ASP A C 1
ATOM 894 O O . ASP A 1 113 ? -8.062 -3.031 12.055 1 91.44 113 ASP A O 1
ATOM 898 N N . GLY A 1 114 ? -8.297 -0.831 11.922 1 93.31 114 GLY A N 1
ATOM 899 C CA . GLY A 1 114 ? -8.164 -0.606 13.352 1 93.31 114 GLY A CA 1
ATOM 900 C C . GLY A 1 114 ? -6.723 -0.494 13.805 1 93.31 114 GLY A C 1
ATOM 901 O O . GLY A 1 114 ? -6.453 -0.289 14.992 1 93.31 114 GLY A O 1
ATOM 902 N N . THR A 1 115 ? -5.793 -0.64 12.922 1 94.62 115 THR A N 1
ATOM 903 C CA . THR A 1 115 ? -4.379 -0.534 13.258 1 94.62 115 THR A CA 1
ATOM 904 C C . THR A 1 115 ? -3.857 0.872 12.969 1 94.62 115 THR A C 1
ATOM 906 O O . THR A 1 115 ? -4.18 1.459 11.93 1 94.62 115 THR A O 1
ATOM 909 N N . THR A 1 116 ? -3.047 1.373 13.898 1 96.44 116 THR A N 1
ATOM 910 C CA . THR A 1 116 ? -2.395 2.668 13.719 1 96.44 116 THR A CA 1
ATOM 911 C C . THR A 1 116 ? -0.891 2.551 13.945 1 96.44 116 THR A C 1
ATOM 913 O O . THR A 1 116 ? -0.446 1.808 14.828 1 96.44 116 THR A O 1
ATOM 916 N N . ASN A 1 117 ? -0.154 3.166 13.156 1 96.62 117 ASN A N 1
ATOM 917 C CA . ASN A 1 117 ? 1.288 3.314 13.32 1 96.62 117 ASN A CA 1
ATOM 918 C C . ASN A 1 117 ? 1.799 4.598 12.672 1 96.62 117 ASN A C 1
ATOM 920 O O . ASN A 1 117 ? 1.05 5.285 11.977 1 96.62 117 ASN A O 1
ATOM 924 N N . TRP A 1 118 ? 3.033 4.922 12.898 1 97.62 118 TRP A N 1
ATOM 925 C CA . TRP A 1 118 ? 3.559 6.207 12.445 1 97.62 118 TRP A CA 1
ATOM 926 C C . TRP A 1 118 ? 3.684 6.238 10.93 1 97.62 118 TRP A C 1
ATOM 928 O O . TRP A 1 118 ? 3.539 7.293 10.305 1 97.62 118 TRP A O 1
ATOM 938 N N . GLY A 1 119 ? 3.979 5.07 10.289 1 97.19 119 GLY A N 1
ATOM 939 C CA . GLY A 1 119 ? 4.023 5.02 8.836 1 97.19 119 GLY A CA 1
ATOM 940 C C . GLY A 1 119 ? 2.705 5.398 8.188 1 97.19 119 GLY A C 1
ATOM 941 O O . GLY A 1 119 ? 2.682 6.16 7.215 1 97.19 119 GLY A O 1
ATOM 942 N N . ARG A 1 120 ? 1.628 4.883 8.695 1 98.12 120 ARG A N 1
ATOM 943 C CA . ARG A 1 120 ? 0.297 5.215 8.203 1 98.12 120 ARG A CA 1
ATOM 944 C C . ARG A 1 120 ? -0.022 6.688 8.43 1 98.12 120 ARG A C 1
ATOM 946 O O . ARG A 1 120 ? -0.566 7.352 7.543 1 98.12 120 ARG A O 1
ATOM 953 N N . ILE A 1 121 ? 0.333 7.234 9.578 1 98.75 121 ILE A N 1
ATOM 954 C CA . ILE A 1 121 ? 0.124 8.648 9.875 1 98.75 121 ILE A CA 1
ATOM 955 C C . ILE A 1 121 ? 0.936 9.5 8.898 1 98.75 121 ILE A C 1
ATOM 957 O O . ILE A 1 121 ? 0.421 10.469 8.336 1 98.75 121 ILE A O 1
ATOM 961 N N . ALA A 1 122 ? 2.176 9.078 8.688 1 98.62 122 ALA A N 1
ATOM 962 C CA . ALA A 1 122 ? 3.033 9.812 7.758 1 98.62 122 ALA A CA 1
ATOM 963 C C . ALA A 1 122 ? 2.463 9.766 6.344 1 98.62 122 ALA A C 1
ATOM 965 O O . ALA A 1 122 ? 2.555 10.75 5.602 1 98.62 122 ALA A O 1
ATOM 966 N N . SER A 1 123 ? 1.905 8.609 5.938 1 98.56 123 SER A N 1
ATOM 967 C CA . SER A 1 123 ? 1.323 8.5 4.605 1 98.56 123 SER A CA 1
ATOM 968 C C . SER A 1 123 ? 0.131 9.438 4.441 1 98.56 123 SER A C 1
ATOM 970 O O . SER A 1 123 ? -0.053 10.039 3.381 1 98.56 123 SER A O 1
ATOM 972 N N . LEU A 1 124 ? -0.713 9.609 5.473 1 98.75 124 LEU A N 1
ATOM 973 C CA . LEU A 1 124 ? -1.843 10.531 5.453 1 98.75 124 LEU A CA 1
ATOM 974 C C . LEU A 1 124 ? -1.364 11.977 5.32 1 98.75 124 LEU A C 1
ATOM 976 O O . LEU A 1 124 ? -1.903 12.742 4.52 1 98.75 124 LEU A O 1
ATOM 980 N N . ILE A 1 125 ? -0.376 12.312 6.129 1 98.88 125 ILE A N 1
ATOM 981 C CA . ILE A 1 125 ? 0.177 13.664 6.086 1 98.88 125 ILE A CA 1
ATOM 982 C C . ILE A 1 125 ? 0.761 13.938 4.703 1 98.88 125 ILE A C 1
ATOM 984 O O . ILE A 1 125 ? 0.61 15.039 4.168 1 98.88 125 ILE A O 1
ATOM 988 N N . SER A 1 126 ? 1.442 12.961 4.133 1 98.69 126 SER A N 1
ATOM 989 C CA . SER A 1 126 ? 2.01 13.094 2.797 1 98.69 126 SER A CA 1
ATOM 990 C C . SER A 1 126 ? 0.918 13.297 1.75 1 98.69 126 SER A C 1
ATOM 992 O O . SER A 1 126 ? 1.069 14.102 0.833 1 98.69 126 SER A O 1
ATOM 994 N N . PHE A 1 127 ? -0.103 12.562 1.909 1 98.44 127 PHE A N 1
ATOM 995 C CA . PHE A 1 127 ? -1.242 12.75 1.019 1 98.44 127 PHE A CA 1
ATOM 996 C C . PHE A 1 127 ? -1.76 14.188 1.096 1 98.44 127 PHE A C 1
ATOM 998 O O . PHE A 1 127 ? -2.025 14.812 0.068 1 98.44 127 PHE A O 1
ATOM 1005 N N . GLY A 1 128 ? -1.936 14.672 2.299 1 98.38 128 GLY A N 1
ATOM 1006 C CA . GLY A 1 128 ? -2.322 16.062 2.475 1 98.38 128 GLY A CA 1
ATOM 1007 C C . GLY A 1 128 ? -1.389 17.031 1.781 1 98.38 128 GLY A C 1
ATOM 1008 O O . GLY A 1 128 ? -1.831 18.047 1.246 1 98.38 128 GLY A O 1
ATOM 1009 N N . THR A 1 129 ? -0.171 16.719 1.782 1 98.12 129 THR A N 1
ATOM 1010 C CA . THR A 1 129 ? 0.834 17.578 1.175 1 98.12 129 THR A CA 1
ATOM 1011 C C . THR A 1 129 ? 0.625 17.672 -0.334 1 98.12 129 THR A C 1
ATOM 1013 O O . THR A 1 129 ? 0.688 18.766 -0.907 1 98.12 129 THR A O 1
ATOM 1016 N N . VAL A 1 130 ? 0.359 16.578 -0.939 1 96.88 130 VAL A N 1
ATOM 1017 C CA . VAL A 1 130 ? 0.167 16.578 -2.387 1 96.88 130 VAL A CA 1
ATOM 1018 C C . VAL A 1 130 ? -1.123 17.312 -2.738 1 96.88 130 VAL A C 1
ATOM 1020 O O . VAL A 1 130 ? -1.197 17.984 -3.768 1 96.88 130 VAL A O 1
ATOM 1023 N N . VAL A 1 131 ? -2.135 17.141 -1.917 1 96.69 131 VAL A N 1
ATOM 1024 C CA . VAL A 1 131 ? -3.373 17.891 -2.105 1 96.69 131 VAL A CA 1
ATOM 1025 C C . VAL A 1 131 ? -3.09 19.391 -2.027 1 96.69 131 VAL A C 1
ATOM 1027 O O . VAL A 1 131 ? -3.531 20.156 -2.889 1 96.69 131 VAL A O 1
ATOM 1030 N N . CYS A 1 132 ? -2.336 19.828 -1.02 1 96.12 132 CYS A N 1
ATOM 1031 C CA . CYS A 1 132 ? -2 21.234 -0.846 1 96.12 132 CYS A CA 1
ATOM 1032 C C . CYS A 1 132 ? -1.234 21.766 -2.051 1 96.12 132 CYS A C 1
ATOM 1034 O O . CYS A 1 132 ? -1.476 22.891 -2.5 1 96.12 132 CYS A O 1
ATOM 1036 N N . GLN A 1 133 ? -0.311 20.953 -2.533 1 94.5 133 GLN A N 1
ATOM 1037 C CA . GLN A 1 133 ? 0.439 21.344 -3.721 1 94.5 133 GLN A CA 1
ATOM 1038 C C . GLN A 1 133 ? -0.491 21.562 -4.91 1 94.5 133 GLN A C 1
ATOM 1040 O O . GLN A 1 133 ? -0.33 22.531 -5.66 1 94.5 133 GLN A O 1
ATOM 1045 N N . HIS A 1 134 ? -1.384 20.641 -5.102 1 93.06 134 HIS A N 1
ATOM 1046 C CA . HIS A 1 134 ? -2.348 20.75 -6.188 1 93.06 134 HIS A CA 1
ATOM 1047 C C . HIS A 1 134 ? -3.205 22 -6.039 1 93.06 134 HIS A C 1
ATOM 1049 O O . HIS A 1 134 ? -3.445 22.719 -7.016 1 93.06 134 HIS A O 1
ATOM 1055 N N . LEU A 1 135 ? -3.666 22.219 -4.805 1 92.75 135 LEU A N 1
ATOM 1056 C CA . LEU A 1 135 ? -4.492 23.391 -4.531 1 92.75 135 LEU A CA 1
ATOM 1057 C C . LEU A 1 135 ? -3.732 24.688 -4.836 1 92.75 135 LEU A C 1
ATOM 1059 O O . LEU A 1 135 ? -4.273 25.594 -5.461 1 92.75 135 LEU A O 1
ATOM 1063 N N . LYS A 1 136 ? -2.547 24.766 -4.43 1 91.81 136 LYS A N 1
ATOM 1064 C CA . LYS A 1 136 ? -1.72 25.938 -4.684 1 91.81 136 LYS A CA 1
ATOM 1065 C C . LYS A 1 136 ? -1.523 26.156 -6.18 1 91.81 136 LYS A C 1
ATOM 1067 O O . LYS A 1 136 ? -1.679 27.281 -6.672 1 91.81 136 LYS A O 1
ATOM 1072 N N . LYS A 1 137 ? -1.197 25.141 -6.852 1 91.31 137 LYS A N 1
ATOM 1073 C CA . LYS A 1 137 ? -0.967 25.203 -8.289 1 91.31 137 LYS A CA 1
ATOM 1074 C C . LYS A 1 137 ? -2.215 25.688 -9.023 1 91.31 137 LYS A C 1
ATOM 1076 O O . LYS A 1 137 ? -2.119 26.312 -10.086 1 91.31 137 LYS A O 1
ATOM 1081 N N . ASN A 1 138 ? -3.324 25.469 -8.492 1 91.56 138 ASN A N 1
ATOM 1082 C CA . ASN A 1 138 ? -4.582 25.844 -9.133 1 91.56 138 ASN A CA 1
ATOM 1083 C C . ASN A 1 138 ? -5.176 27.109 -8.523 1 91.56 138 ASN A C 1
ATOM 1085 O O . ASN A 1 138 ? -6.367 27.375 -8.672 1 91.56 138 ASN A O 1
ATOM 1089 N N . GLY A 1 139 ? -4.391 27.859 -7.738 1 89.44 139 GLY A N 1
ATOM 1090 C CA . GLY A 1 139 ? -4.77 29.172 -7.227 1 89.44 139 GLY A CA 1
ATOM 1091 C C . GLY A 1 139 ? -5.703 29.094 -6.031 1 89.44 139 GLY A C 1
ATOM 1092 O O . GLY A 1 139 ? -6.426 30.047 -5.742 1 89.44 139 GLY A O 1
ATOM 1093 N N . ARG A 1 140 ? -5.785 27.953 -5.422 1 91.44 140 ARG A N 1
ATOM 1094 C CA . ARG A 1 140 ? -6.672 27.781 -4.277 1 91.44 140 ARG A CA 1
ATOM 1095 C C . ARG A 1 140 ? -5.879 27.641 -2.982 1 91.44 140 ARG A C 1
ATOM 1097 O O . ARG A 1 140 ? -6.148 26.75 -2.168 1 91.44 140 ARG A O 1
ATOM 1104 N N . GLU A 1 141 ? -4.906 28.406 -2.748 1 90.06 141 GLU A N 1
ATOM 1105 C CA . GLU A 1 141 ? -4.02 28.359 -1.59 1 90.06 141 GLU A CA 1
ATOM 1106 C C . GLU A 1 141 ? -4.785 28.594 -0.294 1 90.06 141 GLU A C 1
ATOM 1108 O O . GLU A 1 141 ? -4.328 28.219 0.786 1 90.06 141 GLU A O 1
ATOM 1113 N N . ASN A 1 142 ? -5.891 29.25 -0.382 1 89.88 142 ASN A N 1
ATOM 1114 C CA . ASN A 1 142 ? -6.695 29.531 0.798 1 89.88 142 ASN A CA 1
ATOM 1115 C C . ASN A 1 142 ? -7.258 28.266 1.421 1 89.88 142 ASN A C 1
ATOM 1117 O O . ASN A 1 142 ? -7.727 28.281 2.562 1 89.88 142 ASN A O 1
ATOM 1121 N N . CYS A 1 143 ? -7.219 27.172 0.66 1 91.25 143 CYS A N 1
ATOM 1122 C CA . CYS A 1 143 ? -7.789 25.922 1.156 1 91.25 143 CYS A CA 1
ATOM 1123 C C . CYS A 1 143 ? -6.727 25.078 1.859 1 91.25 143 CYS A C 1
ATOM 1125 O O . CYS A 1 143 ? -7.043 24.047 2.449 1 91.25 143 CYS A O 1
ATOM 1127 N N . VAL A 1 144 ? -5.535 25.469 1.896 1 93.94 144 VAL A N 1
ATOM 1128 C CA . VAL A 1 144 ? -4.426 24.734 2.498 1 93.94 144 VAL A CA 1
ATOM 1129 C C . VAL A 1 144 ? -4.684 24.547 3.992 1 93.94 144 VAL A C 1
ATOM 1131 O O . VAL A 1 144 ? -4.48 23.469 4.531 1 93.94 144 VAL A O 1
ATOM 1134 N N . GLU A 1 145 ? -5.156 25.609 4.602 1 94.19 145 GLU A N 1
ATOM 1135 C CA . GLU A 1 145 ? -5.449 25.547 6.031 1 94.19 145 GLU A CA 1
ATOM 1136 C C . GLU A 1 145 ? -6.508 24.5 6.336 1 94.19 145 GLU A C 1
ATOM 1138 O O . GLU A 1 145 ? -6.445 23.828 7.367 1 94.19 145 GLU A O 1
ATOM 1143 N N . GLN A 1 146 ? -7.473 24.406 5.477 1 96.31 146 GLN A N 1
ATOM 1144 C CA . GLN A 1 146 ? -8.555 23.453 5.668 1 96.31 146 GLN A CA 1
ATOM 1145 C C . GLN A 1 146 ? -8.039 22.016 5.59 1 96.31 146 GLN A C 1
ATOM 1147 O O . GLN A 1 146 ? -8.547 21.125 6.277 1 96.31 146 GLN A O 1
ATOM 1152 N N . VAL A 1 147 ? -7.051 21.75 4.766 1 97.19 147 VAL A N 1
ATOM 1153 C CA . VAL A 1 147 ? -6.453 20.422 4.656 1 97.19 147 VAL A CA 1
ATOM 1154 C C . VAL A 1 147 ? -5.848 20.016 5.996 1 97.19 147 VAL A C 1
ATOM 1156 O O . VAL A 1 147 ? -6.125 18.922 6.504 1 97.19 147 VAL A O 1
ATOM 1159 N N . GLY A 1 148 ? -4.996 20.922 6.57 1 97.5 148 GLY A N 1
ATOM 1160 C CA . GLY A 1 148 ? -4.41 20.656 7.875 1 97.5 148 GLY A CA 1
ATOM 1161 C C . GLY A 1 148 ? -5.449 20.438 8.961 1 97.5 148 GLY A C 1
ATOM 1162 O O . GLY A 1 148 ? -5.277 19.562 9.82 1 97.5 148 GLY A O 1
ATOM 1163 N N . LYS A 1 149 ? -6.496 21.172 8.867 1 97.38 149 LYS A N 1
ATOM 1164 C CA . LYS A 1 149 ? -7.574 21.047 9.844 1 97.38 149 LYS A CA 1
ATOM 1165 C C . LYS A 1 149 ? -8.273 19.703 9.727 1 97.38 149 LYS A C 1
ATOM 1167 O O . LYS A 1 149 ? -8.586 19.078 10.742 1 97.38 149 LYS A O 1
ATOM 1172 N N . GLU A 1 150 ? -8.586 19.281 8.516 1 97.75 150 GLU A N 1
ATOM 1173 C CA . GLU A 1 150 ? -9.242 18 8.32 1 97.75 150 GLU A CA 1
ATOM 1174 C C . GLU A 1 150 ? -8.391 16.859 8.875 1 97.75 150 GLU A C 1
ATOM 1176 O O . GLU A 1 150 ? -8.906 15.969 9.555 1 97.75 150 GLU A O 1
ATOM 1181 N N . ILE A 1 151 ? -7.094 16.875 8.602 1 98.75 151 ILE A N 1
ATOM 1182 C CA . ILE A 1 151 ? -6.199 15.797 9.031 1 98.75 151 ILE A CA 1
ATOM 1183 C C . ILE A 1 151 ? -6.035 15.844 10.547 1 98.75 151 ILE A C 1
ATOM 1185 O O . ILE A 1 151 ? -6.125 14.812 11.219 1 98.75 151 ILE A O 1
ATOM 1189 N N . SER A 1 152 ? -5.793 17.047 11.109 1 98.56 152 SER A N 1
ATOM 1190 C CA . SER A 1 152 ? -5.617 17.156 12.555 1 98.56 152 SER A CA 1
ATOM 1191 C C . SER A 1 152 ? -6.891 16.75 13.297 1 98.56 152 SER A C 1
ATOM 1193 O O . SER A 1 152 ? -6.828 16.094 14.336 1 98.56 152 SER A O 1
ATOM 1195 N N . THR A 1 153 ? -8.07 17.203 12.789 1 98.19 153 THR A N 1
ATOM 1196 C CA . THR A 1 153 ? -9.336 16.844 13.422 1 98.19 153 THR A CA 1
ATOM 1197 C C . THR A 1 153 ? -9.5 15.328 13.469 1 98.19 153 THR A C 1
ATOM 1199 O O . THR A 1 153 ? -9.859 14.766 14.508 1 98.19 153 THR A O 1
ATOM 1202 N N . TYR A 1 154 ? -9.234 14.656 12.391 1 98.56 154 TYR A N 1
ATOM 1203 C CA . TYR A 1 154 ? -9.328 13.195 12.375 1 98.56 154 TYR A CA 1
ATOM 1204 C C . TYR A 1 154 ? -8.383 12.578 13.391 1 98.56 154 TYR A C 1
ATOM 1206 O O . TYR A 1 154 ? -8.766 11.68 14.148 1 98.56 154 TYR A O 1
ATOM 1214 N N . LEU A 1 155 ? -7.07 12.961 13.367 1 98.62 155 LEU A N 1
ATOM 1215 C CA . LEU A 1 155 ? -6.078 12.398 14.273 1 98.62 155 LEU A CA 1
ATOM 1216 C C . LEU A 1 155 ? -6.488 12.609 15.727 1 98.62 155 LEU A C 1
ATOM 1218 O O . LEU A 1 155 ? -6.336 11.711 16.562 1 98.62 155 LEU A O 1
ATOM 1222 N N . LEU A 1 156 ? -7.07 13.758 16.031 1 98.31 156 LEU A N 1
ATOM 1223 C CA . LEU A 1 156 ? -7.379 14.148 17.406 1 98.31 156 LEU A CA 1
ATOM 1224 C C . LEU A 1 156 ? -8.719 13.562 17.844 1 98.31 156 LEU A C 1
ATOM 1226 O O . LEU A 1 156 ? -9.031 13.547 19.047 1 98.31 156 LEU A O 1
ATOM 1230 N N . THR A 1 157 ? -9.539 13.086 16.906 1 97.69 157 THR A N 1
ATOM 1231 C CA . THR A 1 157 ? -10.82 12.484 17.266 1 97.69 157 THR A CA 1
ATOM 1232 C C . THR A 1 157 ? -10.734 10.961 17.188 1 97.69 157 THR A C 1
ATOM 1234 O O . THR A 1 157 ? -11.078 10.266 18.156 1 97.69 157 THR A O 1
ATOM 1237 N N . ASP A 1 158 ? -10.172 10.453 16.141 1 98.06 158 ASP A N 1
ATOM 1238 C CA . ASP A 1 158 ? -10.211 9.016 15.891 1 98.06 158 ASP A CA 1
ATOM 1239 C C . ASP A 1 158 ? -8.922 8.344 16.359 1 98.06 158 ASP A C 1
ATOM 1241 O O . ASP A 1 158 ? -8.922 7.145 16.656 1 98.06 158 ASP A O 1
ATOM 1245 N N . GLN A 1 159 ? -7.836 9.086 16.438 1 98.06 159 GLN A N 1
ATOM 1246 C CA . GLN A 1 159 ? -6.559 8.469 16.766 1 98.06 159 GLN A CA 1
ATOM 1247 C C . GLN A 1 159 ? -5.957 9.07 18.031 1 98.06 159 GLN A C 1
ATOM 1249 O O . GLN A 1 159 ? -4.758 8.938 18.281 1 98.06 159 GLN A O 1
ATOM 1254 N N . ARG A 1 160 ? -6.738 9.727 18.828 1 97.12 160 ARG A N 1
ATOM 1255 C CA . ARG A 1 160 ? -6.27 10.484 19.969 1 97.12 160 ARG A CA 1
ATOM 1256 C C . ARG A 1 160 ? -5.594 9.57 21 1 97.12 160 ARG A C 1
ATOM 1258 O O . ARG A 1 160 ? -4.477 9.852 21.438 1 97.12 160 ARG A O 1
ATOM 1265 N N . ASP A 1 161 ? -6.27 8.516 21.406 1 96.5 161 ASP A N 1
ATOM 1266 C CA . ASP A 1 161 ? -5.746 7.609 22.438 1 96.5 161 ASP A CA 1
ATOM 1267 C C . ASP A 1 161 ? -4.43 6.98 21.984 1 96.5 161 ASP A C 1
ATOM 1269 O O . ASP A 1 161 ? -3.504 6.828 22.781 1 96.5 161 ASP A O 1
ATOM 1273 N N . TRP A 1 162 ? -4.375 6.621 20.719 1 97.75 162 TRP A N 1
ATOM 1274 C CA . TRP A 1 162 ? -3.143 6.031 20.188 1 97.75 162 TRP A CA 1
ATOM 1275 C C . TRP A 1 162 ? -1.992 7.027 20.266 1 97.75 162 TRP A C 1
ATOM 1277 O O . TRP A 1 162 ? -0.875 6.672 20.641 1 97.75 162 TRP A O 1
ATOM 1287 N N . LEU A 1 163 ? -2.252 8.258 19.859 1 98.12 163 LEU A N 1
ATOM 1288 C CA . LEU A 1 163 ? -1.228 9.297 19.906 1 98.12 163 LEU A CA 1
ATOM 1289 C C . LEU A 1 163 ? -0.688 9.461 21.312 1 98.12 163 LEU A C 1
ATOM 1291 O O . LEU A 1 163 ? 0.526 9.547 21.516 1 98.12 163 LEU A O 1
ATOM 1295 N N . ILE A 1 164 ? -1.61 9.469 22.266 1 96.94 164 ILE A N 1
ATOM 1296 C CA . ILE A 1 164 ? -1.219 9.641 23.656 1 96.94 164 ILE A CA 1
ATOM 1297 C C . ILE A 1 164 ? -0.359 8.453 24.094 1 96.94 164 ILE A C 1
ATOM 1299 O O . ILE A 1 164 ? 0.703 8.641 24.688 1 96.94 164 ILE A O 1
ATOM 1303 N N . ARG A 1 165 ? -0.791 7.277 23.781 1 97.06 165 ARG A N 1
ATOM 1304 C CA . ARG A 1 165 ? -0.102 6.062 24.219 1 97.06 165 ARG A CA 1
ATOM 1305 C C . ARG A 1 165 ? 1.253 5.93 23.531 1 97.06 165 ARG A C 1
ATOM 1307 O O . ARG A 1 165 ? 2.121 5.188 23.984 1 97.06 165 ARG A O 1
ATOM 1314 N N . ASN A 1 166 ? 1.414 6.598 22.422 1 97.44 166 ASN A N 1
ATOM 1315 C CA . ASN A 1 166 ? 2.66 6.496 21.672 1 97.44 166 ASN A CA 1
ATOM 1316 C C . ASN A 1 166 ? 3.457 7.793 21.734 1 97.44 166 ASN A C 1
ATOM 1318 O O . ASN A 1 166 ? 4.133 8.156 20.766 1 97.44 166 ASN A O 1
ATOM 1322 N N . ASN A 1 167 ? 3.357 8.508 22.734 1 97.69 167 ASN A N 1
ATOM 1323 C CA . ASN A 1 167 ? 4.152 9.68 23.109 1 97.69 167 ASN A CA 1
ATOM 1324 C C . ASN A 1 167 ? 3.979 10.812 22.094 1 97.69 167 ASN A C 1
ATOM 1326 O O . ASN A 1 167 ? 4.914 11.57 21.844 1 97.69 167 ASN A O 1
ATOM 1330 N N . ALA A 1 168 ? 2.855 10.812 21.469 1 97.94 168 ALA A N 1
ATOM 1331 C CA . ALA A 1 168 ? 2.5 11.883 20.547 1 97.94 168 ALA A CA 1
ATOM 1332 C C . ALA A 1 168 ? 3.65 12.195 19.594 1 97.94 168 ALA A C 1
ATOM 1334 O O . ALA A 1 168 ? 4.293 11.281 19.062 1 97.94 168 ALA A O 1
ATOM 1335 N N . TRP A 1 169 ? 3.934 13.367 19.297 1 98.25 169 TRP A N 1
ATOM 1336 C CA . TRP A 1 169 ? 4.852 13.734 18.219 1 98.25 169 TRP A CA 1
ATOM 1337 C C . TRP A 1 169 ? 6.301 13.516 18.641 1 98.25 169 TRP A C 1
ATOM 1339 O O . TRP A 1 169 ? 7.203 13.477 17.797 1 98.25 169 TRP A O 1
ATOM 1349 N N . ASP A 1 170 ? 6.555 13.453 19.953 1 97.81 170 ASP A N 1
ATOM 1350 C CA . ASP A 1 170 ? 7.863 12.945 20.359 1 97.81 170 ASP A CA 1
ATOM 1351 C C . ASP A 1 170 ? 8.07 11.508 19.906 1 97.81 170 ASP A C 1
ATOM 1353 O O . ASP A 1 170 ? 9.18 11.125 19.531 1 97.81 170 ASP A O 1
ATOM 1357 N N . GLY A 1 171 ? 6.98 10.758 20.047 1 98.12 171 GLY A N 1
ATOM 1358 C CA . GLY A 1 171 ? 7.039 9.398 19.531 1 98.12 171 GLY A CA 1
ATOM 1359 C C . GLY A 1 171 ? 7.309 9.336 18.047 1 98.12 171 GLY A C 1
ATOM 1360 O O . GLY A 1 171 ? 8.039 8.461 17.578 1 98.12 171 GLY A O 1
ATOM 1361 N N . PHE A 1 172 ? 6.734 10.25 17.312 1 98.38 172 PHE A N 1
ATOM 1362 C CA . PHE A 1 172 ? 6.977 10.367 15.883 1 98.38 172 PHE A CA 1
ATOM 1363 C C . PHE A 1 172 ? 8.453 10.594 15.602 1 98.38 172 PHE A C 1
ATOM 1365 O O . PHE A 1 172 ? 9.039 9.922 14.742 1 98.38 172 PHE A O 1
ATOM 1372 N N . VAL A 1 173 ? 9.031 11.508 16.25 1 98.19 173 VAL A N 1
ATOM 1373 C CA . VAL A 1 173 ? 10.438 11.852 16.094 1 98.19 173 VAL A CA 1
ATOM 1374 C C . VAL A 1 173 ? 11.305 10.633 16.422 1 98.19 173 VAL A C 1
ATOM 1376 O O . VAL A 1 173 ? 12.227 10.305 15.664 1 98.19 173 VAL A O 1
ATOM 1379 N N . ASP A 1 174 ? 10.992 9.969 17.516 1 96.69 174 ASP A N 1
ATOM 1380 C CA . ASP A 1 174 ? 11.773 8.812 17.938 1 96.69 174 ASP A CA 1
AT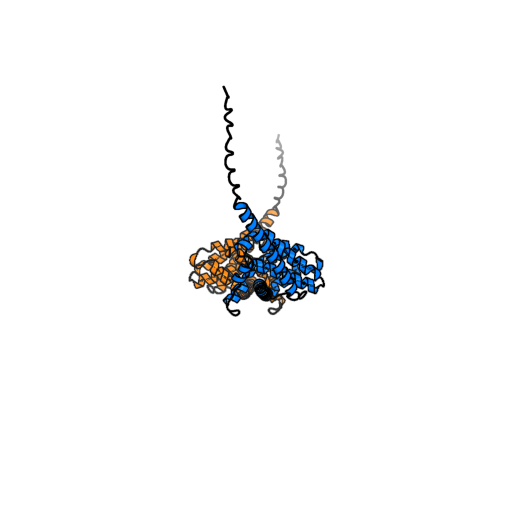OM 1381 C C . ASP A 1 174 ? 11.695 7.688 16.906 1 96.69 174 ASP A C 1
ATOM 1383 O O . ASP A 1 174 ? 12.703 7.035 16.625 1 96.69 174 ASP A O 1
ATOM 1387 N N . PHE A 1 175 ? 10.555 7.441 16.438 1 96 175 PHE A N 1
ATOM 1388 C CA . PHE A 1 175 ? 10.336 6.348 15.492 1 96 175 PHE A CA 1
ATOM 1389 C C . PHE A 1 175 ? 11.141 6.555 14.219 1 96 175 PHE A C 1
ATOM 1391 O O . PHE A 1 175 ? 11.727 5.609 13.688 1 96 175 PHE A O 1
ATOM 1398 N N . PHE A 1 176 ? 11.156 7.73 13.688 1 96.44 176 PHE A N 1
ATOM 1399 C CA . PHE A 1 176 ? 11.789 7.996 12.398 1 96.44 176 PHE A CA 1
ATOM 1400 C C . PHE A 1 176 ? 13.219 8.477 12.578 1 96.44 176 PHE A C 1
ATOM 1402 O O . PHE A 1 176 ? 13.852 8.953 11.633 1 96.44 176 PHE A O 1
ATOM 1409 N N . ARG A 1 177 ? 13.664 8.359 13.766 1 91.56 177 ARG A N 1
ATOM 1410 C CA . ARG A 1 177 ? 15.039 8.766 14.039 1 91.56 177 ARG A CA 1
ATOM 1411 C C . ARG A 1 177 ? 16.031 7.758 13.461 1 91.56 177 ARG A C 1
ATOM 1413 O O . ARG A 1 177 ? 15.938 6.562 13.734 1 91.56 177 ARG A O 1
ATOM 1420 N N . VAL A 1 178 ? 16.781 8.219 12.398 1 84.19 178 VAL A N 1
ATOM 1421 C CA . VAL A 1 178 ? 17.859 7.367 11.891 1 84.19 178 VAL A CA 1
ATOM 1422 C C . VAL A 1 178 ? 19.172 8.133 11.922 1 84.19 178 VAL A C 1
ATOM 1424 O O . VAL A 1 178 ? 19.25 9.258 11.422 1 84.19 178 VAL A O 1
ATOM 1427 N N . GLU A 1 179 ? 20.109 7.602 12.578 1 80.69 179 GLU A N 1
ATOM 1428 C CA . GLU A 1 179 ? 21.391 8.25 12.859 1 80.69 179 GLU A CA 1
ATOM 1429 C C . GLU A 1 179 ? 22.109 8.625 11.57 1 80.69 179 GLU A C 1
ATOM 1431 O O . GLU A 1 179 ? 22.609 9.742 11.445 1 80.69 179 GLU A O 1
ATOM 1436 N N . ASP A 1 180 ? 22.203 7.664 10.688 1 85.94 180 ASP A N 1
ATOM 1437 C CA . ASP A 1 180 ? 22.891 7.875 9.422 1 85.94 180 ASP A CA 1
ATOM 1438 C C . ASP A 1 180 ? 21.891 7.984 8.266 1 85.94 180 ASP A C 1
ATOM 1440 O O . ASP A 1 180 ? 21.203 7.016 7.938 1 85.94 180 ASP A O 1
ATOM 1444 N N . PRO A 1 181 ? 21.875 9.172 7.727 1 78.88 181 PRO A N 1
ATOM 1445 C CA . PRO A 1 181 ? 20.922 9.398 6.633 1 78.88 181 PRO A CA 1
ATOM 1446 C C . PRO A 1 181 ? 21.188 8.5 5.43 1 78.88 181 PRO A C 1
ATOM 1448 O O . PRO A 1 181 ? 20.297 8.305 4.594 1 78.88 181 PRO A O 1
ATOM 1451 N N . GLU A 1 182 ? 22.359 7.984 5.402 1 83.69 182 GLU A N 1
ATOM 1452 C CA . GLU A 1 182 ? 22.703 7.164 4.242 1 83.69 182 GLU A CA 1
ATOM 1453 C C . GLU A 1 182 ? 22.641 5.68 4.578 1 83.69 182 GLU A C 1
ATOM 1455 O O . GLU A 1 182 ? 22.922 4.832 3.73 1 83.69 182 GLU A O 1
ATOM 1460 N N . SER A 1 183 ? 22.062 5.512 5.68 1 85.88 183 SER A N 1
ATOM 1461 C CA . SER A 1 183 ? 22.094 4.117 6.113 1 85.88 183 SER A CA 1
ATOM 1462 C C . SER A 1 183 ? 21.047 3.289 5.371 1 85.88 183 SER A C 1
ATOM 1464 O O . SER A 1 183 ? 20 3.807 4.984 1 85.88 183 SER A O 1
ATOM 1466 N N . THR A 1 184 ? 21.344 2.076 5.176 1 85.12 184 THR A N 1
ATOM 1467 C CA . THR A 1 184 ? 20.438 1.086 4.609 1 85.12 184 THR A CA 1
ATOM 1468 C C . THR A 1 184 ? 19.156 0.996 5.434 1 85.12 184 THR A C 1
ATOM 1470 O O . THR A 1 184 ? 18.062 0.827 4.883 1 85.12 184 THR A O 1
ATOM 1473 N N . VAL A 1 185 ? 19.375 1.229 6.672 1 86.06 185 VAL A N 1
ATOM 1474 C CA . VAL A 1 185 ? 18.25 1.14 7.582 1 86.06 185 VAL A CA 1
ATOM 1475 C C . VAL A 1 185 ? 17.25 2.256 7.277 1 86.06 185 VAL A C 1
ATOM 1477 O O . VAL A 1 185 ? 16.047 2.01 7.172 1 86.06 185 VAL A O 1
ATOM 1480 N N . ARG A 1 186 ? 17.75 3.41 7.172 1 86.44 186 ARG A N 1
ATOM 1481 C CA . ARG A 1 186 ? 16.891 4.539 6.844 1 86.44 186 ARG A CA 1
ATOM 1482 C C . ARG A 1 186 ? 16.172 4.32 5.52 1 86.44 186 ARG A C 1
ATOM 1484 O O . ARG A 1 186 ? 14.961 4.527 5.418 1 86.44 186 ARG A O 1
ATOM 1491 N N . ASN A 1 187 ? 16.875 3.877 4.547 1 85.56 187 ASN A N 1
ATOM 1492 C CA . ASN A 1 187 ? 16.297 3.648 3.23 1 85.56 187 ASN A CA 1
ATOM 1493 C C . ASN A 1 187 ? 15.203 2.584 3.277 1 85.56 187 ASN A C 1
ATOM 1495 O O . ASN A 1 187 ? 14.141 2.748 2.672 1 85.56 187 ASN A O 1
ATOM 1499 N N . THR A 1 188 ? 15.516 1.566 3.998 1 87.75 188 THR A N 1
ATOM 1500 C CA . THR A 1 188 ? 14.531 0.499 4.145 1 87.75 188 THR A CA 1
ATOM 1501 C C . THR A 1 188 ? 13.289 1.005 4.871 1 87.75 188 THR A C 1
ATOM 1503 O O . THR A 1 188 ? 12.164 0.796 4.41 1 87.75 188 THR A O 1
ATOM 1506 N N . LEU A 1 189 ? 13.508 1.666 5.945 1 88.94 189 LEU A N 1
ATOM 1507 C CA . LEU A 1 189 ? 12.398 2.209 6.727 1 88.94 189 LEU A CA 1
ATOM 1508 C C . LEU A 1 189 ? 11.531 3.127 5.871 1 88.94 189 LEU A C 1
ATOM 1510 O O . LEU A 1 189 ? 10.305 2.99 5.855 1 88.94 189 LEU A O 1
ATOM 1514 N N . MET A 1 190 ? 12.102 3.994 5.059 1 88.81 190 MET A N 1
ATOM 1515 C CA . MET A 1 190 ? 11.391 4.977 4.25 1 88.81 190 MET A CA 1
ATOM 1516 C C . MET A 1 190 ? 10.695 4.312 3.064 1 88.81 190 MET A C 1
ATOM 1518 O O . MET A 1 190 ? 9.68 4.805 2.576 1 88.81 190 MET A O 1
ATOM 1522 N N . ALA A 1 191 ? 11.188 3.156 2.674 1 88.75 191 ALA A N 1
ATOM 1523 C CA . ALA A 1 191 ? 10.602 2.434 1.546 1 88.75 191 ALA A CA 1
ATOM 1524 C C . ALA A 1 191 ? 9.367 1.648 1.979 1 88.75 191 ALA A C 1
ATOM 1526 O O . ALA A 1 191 ? 8.492 1.353 1.161 1 88.75 191 ALA A O 1
ATOM 1527 N N . VAL A 1 192 ? 9.25 1.392 3.289 1 92.88 192 VAL A N 1
ATOM 1528 C CA . VAL A 1 192 ? 8.203 0.458 3.701 1 92.88 192 VAL A CA 1
ATOM 1529 C C . VAL A 1 192 ? 7.203 1.168 4.609 1 92.88 192 VAL A C 1
ATOM 1531 O O . VAL A 1 192 ? 6.035 0.776 4.684 1 92.88 192 VAL A O 1
ATOM 1534 N N . ALA A 1 193 ? 7.582 2.172 5.336 1 91.81 193 ALA A N 1
ATOM 1535 C CA . ALA A 1 193 ? 6.805 2.766 6.422 1 91.81 193 ALA A CA 1
ATOM 1536 C C . ALA A 1 193 ? 5.441 3.236 5.926 1 91.81 193 ALA A C 1
ATOM 1538 O O . ALA A 1 193 ? 4.426 3.029 6.59 1 91.81 193 ALA A O 1
ATOM 1539 N N . GLY A 1 194 ? 5.176 3.713 4.832 1 96.44 194 GLY A N 1
ATOM 1540 C CA . GLY A 1 194 ? 3.943 4.328 4.367 1 96.44 194 GLY A CA 1
ATOM 1541 C C . GLY A 1 194 ? 3.143 3.436 3.441 1 96.44 194 GLY A C 1
ATOM 1542 O O . GLY A 1 194 ? 2.012 3.766 3.074 1 96.44 194 GLY A O 1
ATOM 1543 N N . LEU A 1 195 ? 3.66 2.221 3.166 1 97.44 195 LEU A N 1
ATOM 1544 C CA . LEU A 1 195 ? 3.086 1.411 2.098 1 97.44 195 LEU A CA 1
ATOM 1545 C C . LEU A 1 195 ? 1.663 0.983 2.443 1 97.44 195 LEU A C 1
ATOM 1547 O O . LEU A 1 195 ? 0.801 0.911 1.564 1 97.44 195 LEU A O 1
ATOM 1551 N N . ALA A 1 196 ? 1.408 0.651 3.762 1 97.12 196 ALA A N 1
ATOM 1552 C CA . ALA A 1 196 ? 0.062 0.257 4.168 1 97.12 196 ALA A CA 1
ATOM 1553 C C . ALA A 1 196 ? -0.93 1.396 3.959 1 97.12 196 ALA A C 1
ATOM 1555 O O . ALA A 1 196 ? -2.037 1.18 3.457 1 97.12 196 ALA A O 1
ATOM 1556 N N . GLY A 1 197 ? -0.544 2.6 4.375 1 98.19 197 GLY A N 1
ATOM 1557 C CA . GLY A 1 197 ? -1.393 3.766 4.184 1 98.19 197 GLY A CA 1
ATOM 1558 C C . GLY A 1 197 ? -1.564 4.148 2.729 1 98.19 197 GLY A C 1
ATOM 1559 O O . GLY A 1 197 ? -2.68 4.414 2.277 1 98.19 197 GLY A O 1
ATOM 1560 N N . ILE A 1 198 ? -0.479 4.121 1.992 1 98.12 198 ILE A N 1
ATOM 1561 C CA . ILE A 1 198 ? -0.503 4.457 0.573 1 98.12 198 ILE A CA 1
ATOM 1562 C C . ILE A 1 198 ? -1.357 3.441 -0.183 1 98.12 198 ILE A C 1
ATOM 1564 O O . ILE A 1 198 ? -2.215 3.818 -0.985 1 98.12 198 ILE A O 1
ATOM 1568 N N . GLY A 1 199 ? -1.099 2.201 0.132 1 97.75 199 GLY A N 1
ATOM 1569 C CA . GLY A 1 199 ? -1.87 1.148 -0.509 1 97.75 199 GLY A CA 1
ATOM 1570 C C . GLY A 1 199 ? -3.355 1.235 -0.218 1 97.75 199 GLY A C 1
ATOM 1571 O O . GLY A 1 199 ? -4.18 1.06 -1.117 1 97.75 199 GLY A O 1
ATOM 1572 N N . ALA A 1 200 ? -3.723 1.493 0.992 1 96.94 200 ALA A N 1
ATOM 1573 C CA . ALA A 1 200 ? -5.125 1.626 1.375 1 96.94 200 ALA A CA 1
ATOM 1574 C C . ALA A 1 200 ? -5.781 2.797 0.649 1 96.94 200 ALA A C 1
ATOM 1576 O O . ALA A 1 200 ? -6.934 2.699 0.215 1 96.94 200 ALA A O 1
ATOM 1577 N N . THR A 1 201 ? -5.066 3.904 0.574 1 97.38 201 THR A N 1
ATOM 1578 C CA . THR A 1 201 ? -5.586 5.07 -0.13 1 97.38 201 THR A CA 1
ATOM 1579 C C . THR A 1 201 ? -5.828 4.754 -1.603 1 97.38 201 THR A C 1
ATOM 1581 O O . THR A 1 201 ? -6.891 5.066 -2.145 1 97.38 201 THR A O 1
ATOM 1584 N N . LEU A 1 202 ? -4.848 4.102 -2.217 1 95.44 202 LEU A N 1
ATOM 1585 C CA . LEU A 1 202 ? -4.992 3.727 -3.619 1 95.44 202 LEU A CA 1
ATOM 1586 C C . LEU A 1 202 ? -6.145 2.744 -3.803 1 95.44 202 LEU A C 1
ATOM 1588 O O . LEU A 1 202 ? -6.926 2.869 -4.75 1 95.44 202 LEU A O 1
ATOM 1592 N N . ALA A 1 203 ? -6.215 1.795 -2.908 1 94.62 203 ALA A N 1
ATOM 1593 C CA . ALA A 1 203 ? -7.316 0.838 -2.971 1 94.62 203 ALA A CA 1
ATOM 1594 C C . ALA A 1 203 ? -8.664 1.553 -2.938 1 94.62 203 ALA A C 1
ATOM 1596 O O . ALA A 1 203 ? -9.586 1.184 -3.666 1 94.62 203 ALA A O 1
ATOM 1597 N N . MET A 1 204 ? -8.812 2.576 -2.137 1 93 204 MET A N 1
ATOM 1598 C CA . MET A 1 204 ? -10.055 3.334 -1.984 1 93 204 MET A CA 1
ATOM 1599 C C . MET A 1 204 ? -10.359 4.137 -3.244 1 93 204 MET A C 1
ATOM 1601 O O . MET A 1 204 ? -11.508 4.211 -3.674 1 93 204 MET A O 1
ATOM 1605 N N . LEU A 1 205 ? -9.312 4.672 -3.85 1 91.88 205 LEU A N 1
ATOM 1606 C CA . LEU A 1 205 ? -9.5 5.613 -4.949 1 91.88 205 LEU A CA 1
ATOM 1607 C C . LEU A 1 205 ? -9.711 4.871 -6.266 1 91.88 205 LEU A C 1
ATOM 1609 O O . LEU A 1 205 ? -10.312 5.414 -7.199 1 91.88 205 LEU A O 1
ATOM 1613 N N . ILE A 1 206 ? -9.195 3.66 -6.48 1 83.06 206 ILE A N 1
ATOM 1614 C CA . ILE A 1 206 ? -9.289 2.934 -7.738 1 83.06 206 ILE A CA 1
ATOM 1615 C C . ILE A 1 206 ? -10.531 2.049 -7.734 1 83.06 206 ILE A C 1
ATOM 1617 O O . ILE A 1 206 ? -10.883 1.456 -8.758 1 83.06 206 ILE A O 1
ATOM 1621 N N . ARG A 1 207 ? -11.438 2.061 -6.824 1 74.94 207 ARG A N 1
ATOM 1622 C CA . ARG A 1 207 ? -12.672 1.276 -6.77 1 74.94 207 ARG A CA 1
ATOM 1623 C C . ARG A 1 207 ? -13.617 1.664 -7.898 1 74.94 207 ARG A C 1
ATOM 1625 O O . ARG A 1 207 ? -13.609 2.807 -8.359 1 74.94 207 ARG A O 1
ATOM 1632 N N . MET B 1 1 ? -71.25 -64.625 -40.656 1 27.55 1 MET B N 1
ATOM 1633 C CA . MET B 1 1 ? -71.438 -63.156 -40.469 1 27.55 1 MET B CA 1
ATOM 1634 C C . MET B 1 1 ? -70.25 -62.562 -39.719 1 27.55 1 MET B C 1
ATOM 1636 O O . MET B 1 1 ? -70 -62.906 -38.562 1 27.55 1 MET B O 1
ATOM 1640 N N . GLN B 1 2 ? -69.188 -62.188 -40.5 1 30.66 2 GLN B N 1
ATOM 1641 C CA . GLN B 1 2 ? -67.812 -61.812 -40.406 1 30.66 2 GLN B CA 1
ATOM 1642 C C . GLN B 1 2 ? -67.625 -60.5 -39.625 1 30.66 2 GLN B C 1
ATOM 1644 O O . GLN B 1 2 ? -68.125 -59.469 -40.094 1 30.66 2 GLN B O 1
ATOM 1649 N N . GLU B 1 3 ? -67.875 -60.531 -38.281 1 31.39 3 GLU B N 1
ATOM 1650 C CA . GLU B 1 3 ? -67.75 -59.344 -37.469 1 31.39 3 GLU B CA 1
ATOM 1651 C C . GLU B 1 3 ? -66.438 -58.594 -37.688 1 31.39 3 GLU B C 1
ATOM 1653 O O . GLU B 1 3 ? -65.375 -59.188 -37.562 1 31.39 3 GLU B O 1
ATOM 1658 N N . GLU B 1 4 ? -66.375 -57.656 -38.625 1 32.09 4 GLU B N 1
ATOM 1659 C CA . GLU B 1 4 ? -65.312 -56.719 -39.031 1 32.09 4 GLU B CA 1
ATOM 1660 C C . GLU B 1 4 ? -64.812 -55.938 -37.812 1 32.09 4 GLU B C 1
ATOM 1662 O O . GLU B 1 4 ? -65.562 -55.219 -37.156 1 32.09 4 GLU B O 1
ATOM 1667 N N . SER B 1 5 ? -63.969 -56.594 -36.938 1 34.09 5 SER B N 1
ATOM 1668 C CA . SER B 1 5 ? -63.281 -55.938 -35.812 1 34.09 5 SER B CA 1
ATOM 1669 C C . SER B 1 5 ? -62.531 -54.688 -36.281 1 34.09 5 SER B C 1
ATOM 1671 O O . SER B 1 5 ? -61.719 -54.719 -37.219 1 34.09 5 SER B O 1
ATOM 1673 N N . TYR B 1 6 ? -63.219 -53.469 -36.281 1 30.94 6 TYR B N 1
ATOM 1674 C CA . TYR B 1 6 ? -62.688 -52.125 -36.562 1 30.94 6 TYR B CA 1
ATOM 1675 C C . TYR B 1 6 ? -61.438 -51.875 -35.719 1 30.94 6 TYR B C 1
ATOM 1677 O O . TYR B 1 6 ? -61.469 -52.031 -34.5 1 30.94 6 TYR B O 1
ATOM 1685 N N . ASP B 1 7 ? -60.219 -52.25 -36.219 1 31.83 7 ASP B N 1
ATOM 1686 C CA . ASP B 1 7 ? -58.875 -51.938 -35.75 1 31.83 7 ASP B CA 1
ATOM 1687 C C . ASP B 1 7 ? -58.719 -50.438 -35.5 1 31.83 7 ASP B C 1
ATOM 1689 O O . ASP B 1 7 ? -58.812 -49.625 -36.438 1 31.83 7 ASP B O 1
ATOM 1693 N N . ASN B 1 8 ? -59.375 -49.875 -34.438 1 32.38 8 ASN B N 1
ATOM 1694 C CA . ASN B 1 8 ? -59.188 -48.469 -34 1 32.38 8 ASN B CA 1
ATOM 1695 C C . ASN B 1 8 ? -57.688 -48.125 -33.875 1 32.38 8 ASN B C 1
ATOM 1697 O O . ASN B 1 8 ? -57 -48.625 -33 1 32.38 8 ASN B O 1
ATOM 1701 N N . SER B 1 9 ? -56.969 -48.031 -35 1 33.22 9 SER B N 1
ATOM 1702 C CA . SER B 1 9 ? -55.594 -47.531 -35.094 1 33.22 9 SER B CA 1
ATOM 1703 C C . SER B 1 9 ? -55.438 -46.219 -34.344 1 33.22 9 SER B C 1
ATOM 1705 O O . SER B 1 9 ? -56 -45.188 -34.75 1 33.22 9 SER B O 1
ATOM 1707 N N . GLN B 1 10 ? -55.531 -46.188 -33 1 31.33 10 GLN B N 1
ATOM 1708 C CA . GLN B 1 10 ? -55.188 -45 -32.188 1 31.33 10 GLN B CA 1
ATOM 1709 C C . GLN B 1 10 ? -53.906 -44.344 -32.656 1 31.33 10 GLN B C 1
ATOM 1711 O O . GLN B 1 10 ? -52.875 -45 -32.75 1 31.33 10 GLN B O 1
ATOM 1716 N N . GLY B 1 11 ? -54 -43.406 -33.594 1 32.94 11 GLY B N 1
ATOM 1717 C CA . GLY B 1 11 ? -52.906 -42.531 -34.031 1 32.94 11 GLY B CA 1
ATOM 1718 C C . GLY B 1 11 ? -52.094 -41.969 -32.906 1 32.94 11 GLY B C 1
ATOM 1719 O O . GLY B 1 11 ? -52.625 -41.5 -31.906 1 32.94 11 GLY B O 1
ATOM 1720 N N . SER B 1 12 ? -51 -42.656 -32.531 1 33.75 12 SER B N 1
ATOM 1721 C CA . SER B 1 12 ? -50 -42.188 -31.562 1 33.75 12 SER B CA 1
ATOM 1722 C C . SER B 1 12 ? -49.656 -40.719 -31.828 1 33.75 12 SER B C 1
ATOM 1724 O O . SER B 1 12 ? -49.438 -40.312 -32.969 1 33.75 12 SER B O 1
ATOM 1726 N N . LEU B 1 13 ? -50.188 -39.75 -31.078 1 36.34 13 LEU B N 1
ATOM 1727 C CA . LEU B 1 13 ? -49.844 -38.344 -31.078 1 36.34 13 LEU B CA 1
ATOM 1728 C C . LEU B 1 13 ? -48.312 -38.156 -31.141 1 36.34 13 LEU B C 1
ATOM 1730 O O . LEU B 1 13 ? -47.562 -38.969 -30.594 1 36.34 13 LEU B O 1
ATOM 1734 N N . PRO B 1 14 ? -47.906 -37.406 -32.188 1 37.25 14 PRO B N 1
ATOM 1735 C CA . PRO B 1 14 ? -46.469 -37.156 -32.344 1 37.25 14 PRO B CA 1
ATOM 1736 C C . PRO B 1 14 ? -45.812 -36.75 -31.031 1 37.25 14 PRO B C 1
ATOM 1738 O O . PRO B 1 14 ? -46.469 -36.156 -30.156 1 37.25 14 PRO B O 1
ATOM 1741 N N . CYS B 1 15 ? -45 -37.625 -30.453 1 38.44 15 CYS B N 1
ATOM 1742 C CA . CYS B 1 15 ? -44.156 -37.312 -29.297 1 38.44 15 CYS B CA 1
ATOM 1743 C C . CYS B 1 15 ? -43.594 -35.906 -29.406 1 38.44 15 CYS B C 1
ATOM 1745 O O . CYS B 1 15 ? -43.156 -35.469 -30.484 1 38.44 15 CYS B O 1
ATOM 1747 N N . THR B 1 16 ? -44.094 -34.969 -28.641 1 40.34 16 THR B N 1
ATOM 1748 C CA . THR B 1 16 ? -43.531 -33.625 -28.438 1 40.34 16 THR B CA 1
ATOM 1749 C C . THR B 1 16 ? -42 -33.688 -28.484 1 40.34 16 THR B C 1
ATOM 1751 O O . THR B 1 16 ? -41.406 -34.562 -27.875 1 40.34 16 THR B O 1
ATOM 1754 N N . PRO B 1 17 ? -41.406 -33.125 -29.516 1 39.12 17 PRO B N 1
ATOM 1755 C CA . PRO B 1 17 ? -39.938 -33.062 -29.547 1 39.12 17 PRO B CA 1
ATOM 1756 C C . PRO B 1 17 ? -39.312 -32.781 -28.172 1 39.12 17 PRO B C 1
ATOM 1758 O O . PRO B 1 17 ? -39.969 -32.094 -27.344 1 39.12 17 PRO B O 1
ATOM 1761 N N . GLU B 1 18 ? -38.656 -33.656 -27.516 1 39.59 18 GLU B N 1
ATOM 1762 C CA . GLU B 1 18 ? -37.844 -33.344 -26.359 1 39.59 18 GLU B CA 1
ATOM 1763 C C . GLU B 1 18 ? -37.125 -32 -26.5 1 39.59 18 GLU B C 1
ATOM 1765 O O . GLU B 1 18 ? -36.469 -31.75 -27.516 1 39.59 18 GLU B O 1
ATOM 1770 N N . PHE B 1 19 ? -37.719 -30.906 -26.109 1 37.75 19 PHE B N 1
ATOM 1771 C CA . PHE B 1 19 ? -37 -29.656 -25.938 1 37.75 19 PHE B CA 1
ATOM 1772 C C . PHE B 1 19 ? -35.594 -29.906 -25.391 1 37.75 19 PHE B C 1
ATOM 1774 O O . PHE B 1 19 ? -35.438 -30.312 -24.234 1 37.75 19 PHE B O 1
ATOM 1781 N N . HIS B 1 20 ? -34.688 -30.5 -26.172 1 41.66 20 HIS B N 1
ATOM 1782 C CA . HIS B 1 20 ? -33.281 -30.375 -25.75 1 41.66 20 HIS B CA 1
ATOM 1783 C C . HIS B 1 20 ? -33 -29 -25.156 1 41.66 20 HIS B C 1
ATOM 1785 O O . HIS B 1 20 ? -33.125 -27.984 -25.859 1 41.66 20 HIS B O 1
ATOM 1791 N N . SER B 1 21 ? -33.438 -28.688 -24.016 1 43.06 21 SER B N 1
ATOM 1792 C CA . SER B 1 21 ? -33.25 -27.422 -23.312 1 43.06 21 SER B CA 1
ATOM 1793 C C . SER B 1 21 ? -31.844 -26.859 -23.547 1 43.06 21 SER B C 1
ATOM 1795 O O . SER B 1 21 ? -30.844 -27.562 -23.391 1 43.06 21 SER B O 1
ATOM 1797 N N . ASP B 1 22 ? -31.578 -25.906 -24.312 1 49.88 22 ASP B N 1
ATOM 1798 C CA . ASP B 1 22 ? -30.469 -24.953 -24.422 1 49.88 22 ASP B CA 1
ATOM 1799 C C . ASP B 1 22 ? -29.797 -24.766 -23.062 1 49.88 22 ASP B C 1
ATOM 1801 O O . ASP B 1 22 ? -28.703 -24.188 -22.984 1 49.88 22 ASP B O 1
ATOM 1805 N N . SER B 1 23 ? -30.453 -25.094 -22.047 1 51.53 23 SER B N 1
ATOM 1806 C CA . SER B 1 23 ? -29.875 -24.938 -20.719 1 51.53 23 SER B CA 1
ATOM 1807 C C . SER B 1 23 ? -28.734 -25.906 -20.484 1 51.53 23 SER B C 1
ATOM 1809 O O . SER B 1 23 ? -27.797 -25.625 -19.734 1 51.53 23 SER B O 1
ATOM 1811 N N . GLU B 1 24 ? -28.812 -27.125 -21.062 1 53.81 24 GLU B N 1
ATOM 1812 C CA . GLU B 1 24 ? -27.734 -28.094 -20.891 1 53.81 24 GLU B CA 1
ATOM 1813 C C . GLU B 1 24 ? -26.469 -27.656 -21.625 1 53.81 24 GLU B C 1
ATOM 1815 O O . GLU B 1 24 ? -25.359 -27.891 -21.156 1 53.81 24 GLU B O 1
ATOM 1820 N N . LEU B 1 25 ? -26.594 -27.203 -22.797 1 53.06 25 LEU B N 1
ATOM 1821 C CA . LEU B 1 25 ? -25.469 -26.703 -23.578 1 53.06 25 LEU B CA 1
ATOM 1822 C C . LEU B 1 25 ? -24.828 -25.5 -22.891 1 53.06 25 LEU B C 1
ATOM 1824 O O . LEU B 1 25 ? -23.594 -25.375 -22.875 1 53.06 25 LEU B O 1
ATOM 1828 N N . GLU B 1 26 ? -25.688 -24.578 -22.344 1 55.06 26 GLU B N 1
ATOM 1829 C CA . GLU B 1 26 ? -25.156 -23.453 -21.594 1 55.06 26 GLU B CA 1
ATOM 1830 C C . GLU B 1 26 ? -24.438 -23.906 -20.344 1 55.06 26 GLU B C 1
ATOM 1832 O O . GLU B 1 26 ? -23.375 -23.375 -20 1 55.06 26 GLU B O 1
ATOM 1837 N N . LEU B 1 27 ? -25.031 -24.906 -19.688 1 58.78 27 LEU B N 1
ATOM 1838 C CA . LEU B 1 27 ? -24.391 -25.469 -18.516 1 58.78 27 LEU B CA 1
ATOM 1839 C C . LEU B 1 27 ? -23.109 -26.203 -18.891 1 58.78 27 LEU B C 1
ATOM 1841 O O . LEU B 1 27 ? -22.094 -26.094 -18.219 1 58.78 27 LEU B O 1
ATOM 1845 N N . SER B 1 28 ? -23.234 -26.938 -20.094 1 61.56 28 SER B N 1
ATOM 1846 C CA . SER B 1 28 ? -22.047 -27.641 -20.562 1 61.56 28 SER B CA 1
ATOM 1847 C C . SER B 1 28 ? -20.953 -26.656 -20.953 1 61.56 28 SER B C 1
ATOM 1849 O O . SER B 1 28 ? -19.781 -26.875 -20.672 1 61.56 28 SER B O 1
ATOM 1851 N N . GLY B 1 29 ? -21.281 -25.547 -21.562 1 58.44 29 GLY B N 1
ATOM 1852 C CA . GLY B 1 29 ? -20.328 -24.516 -21.906 1 58.44 29 GLY B CA 1
ATOM 1853 C C . GLY B 1 29 ? -19.734 -23.828 -20.703 1 58.44 29 GLY B C 1
ATOM 1854 O O . GLY B 1 29 ? -18.531 -23.516 -20.672 1 58.44 29 GLY B O 1
ATOM 1855 N N . TYR B 1 30 ? -20.609 -23.531 -19.781 1 62.22 30 TYR B N 1
ATOM 1856 C CA . TYR B 1 30 ? -20.172 -22.938 -18.516 1 62.22 30 TYR B CA 1
ATOM 1857 C C . TYR B 1 30 ? -19.219 -23.859 -17.766 1 62.22 30 TYR B C 1
ATOM 1859 O O . TYR B 1 30 ? -18.203 -23.422 -17.234 1 62.22 30 TYR B O 1
ATOM 1867 N N . THR B 1 31 ? -19.578 -25.125 -17.812 1 72.5 31 THR B N 1
ATOM 1868 C CA . THR B 1 31 ? -18.734 -26.094 -17.141 1 72.5 31 THR B CA 1
ATOM 1869 C C . THR B 1 31 ? -17.375 -26.219 -17.844 1 72.5 31 THR B C 1
ATOM 1871 O O . THR B 1 31 ? -16.344 -26.312 -17.188 1 72.5 31 THR B O 1
ATOM 1874 N N . ALA B 1 32 ? -17.516 -26.203 -19.203 1 74.88 32 ALA B N 1
ATOM 1875 C CA . ALA B 1 32 ? -16.266 -26.328 -19.953 1 74.88 32 ALA B CA 1
ATOM 1876 C C . ALA B 1 32 ? -15.383 -25.094 -19.75 1 74.88 32 ALA B C 1
ATOM 1878 O O . ALA B 1 32 ? -14.172 -25.219 -19.578 1 74.88 32 ALA B O 1
ATOM 1879 N N . GLU B 1 33 ? -15.977 -23.984 -19.797 1 77.31 33 GLU B N 1
ATOM 1880 C CA . GLU B 1 33 ? -15.242 -22.734 -19.594 1 77.31 33 GLU B CA 1
ATOM 1881 C C . GLU B 1 33 ? -14.602 -22.688 -18.203 1 77.31 33 GLU B C 1
ATOM 1883 O O . GLU B 1 33 ? -13.469 -22.219 -18.047 1 77.31 33 GLU B O 1
ATOM 1888 N N . HIS B 1 34 ? -15.305 -23.203 -17.328 1 81.69 34 HIS B N 1
ATOM 1889 C CA . HIS B 1 34 ? -14.805 -23.234 -15.953 1 81.69 34 HIS B CA 1
ATOM 1890 C C . HIS B 1 34 ? -13.648 -24.219 -15.82 1 81.69 34 HIS B C 1
ATOM 1892 O O . HIS B 1 34 ? -12.68 -23.953 -15.102 1 81.69 34 HIS B O 1
ATOM 1898 N N . GLU B 1 35 ? -13.836 -25.297 -16.547 1 85.25 35 GLU B N 1
ATOM 1899 C CA . GLU B 1 35 ? -12.766 -26.297 -16.5 1 85.25 35 GLU B CA 1
ATOM 1900 C C . GLU B 1 35 ? -11.5 -25.766 -17.172 1 85.25 35 GLU B C 1
ATOM 1902 O O . GLU B 1 35 ? -10.391 -26.047 -16.703 1 85.25 35 GLU B O 1
ATOM 1907 N N . VAL B 1 36 ? -11.688 -25.094 -18.188 1 90.88 36 VAL B N 1
ATOM 1908 C CA . VAL B 1 36 ? -10.547 -24.531 -18.906 1 90.88 36 VAL B CA 1
ATOM 1909 C C . VAL B 1 36 ? -9.852 -23.484 -18.031 1 90.88 36 VAL B C 1
ATOM 1911 O O . VAL B 1 36 ? -8.617 -23.469 -17.938 1 90.88 36 VAL B O 1
ATOM 1914 N N . LEU B 1 37 ? -10.57 -22.594 -17.438 1 95.81 37 LEU B N 1
ATOM 1915 C CA . LEU B 1 37 ? -10.008 -21.578 -16.547 1 95.81 37 LEU B CA 1
ATOM 1916 C C . LEU B 1 37 ? -9.203 -22.234 -15.422 1 95.81 37 LEU B C 1
ATOM 1918 O O . LEU B 1 37 ? -8.102 -21.781 -15.102 1 95.81 37 LEU B O 1
ATOM 1922 N N . GLU B 1 38 ? -9.797 -23.266 -14.852 1 96.12 38 GLU B N 1
ATOM 1923 C CA . GLU B 1 38 ? -9.141 -23.953 -13.742 1 96.12 38 GLU B CA 1
ATOM 1924 C C . GLU B 1 38 ? -7.805 -24.547 -14.172 1 96.12 38 GLU B C 1
ATOM 1926 O O . GLU B 1 38 ? -6.781 -24.328 -13.516 1 96.12 38 GLU B O 1
ATOM 1931 N N . SER B 1 39 ? -7.832 -25.281 -15.211 1 96 39 SER B N 1
ATOM 1932 C CA . SER B 1 39 ? -6.617 -25.922 -15.711 1 96 39 SER B CA 1
ATOM 1933 C C . SER B 1 39 ? -5.574 -24.891 -16.109 1 96 39 SER B C 1
ATOM 1935 O O . SER B 1 39 ? -4.395 -25.031 -15.781 1 96 39 SER B O 1
ATOM 1937 N N . ASP B 1 40 ? -6.004 -23.875 -16.781 1 96.62 40 ASP B N 1
ATOM 1938 C CA . ASP B 1 40 ? -5.102 -22.828 -17.234 1 96.62 40 ASP B CA 1
ATOM 1939 C C . ASP B 1 40 ? -4.441 -22.109 -16.062 1 96.62 40 ASP B C 1
ATOM 1941 O O . ASP B 1 40 ? -3.242 -21.828 -16.094 1 96.62 40 ASP B O 1
ATOM 1945 N N . THR B 1 41 ? -5.227 -21.766 -15.047 1 98.25 41 THR B N 1
ATOM 1946 C CA . THR B 1 41 ? -4.727 -21.031 -13.891 1 98.25 41 THR B CA 1
ATOM 1947 C C . THR B 1 41 ? -3.725 -21.875 -13.109 1 98.25 41 THR B C 1
ATOM 1949 O O . THR B 1 41 ? -2.639 -21.406 -12.766 1 98.25 41 THR B O 1
ATOM 1952 N N . ARG B 1 42 ? -4.055 -23.109 -12.859 1 97.62 42 ARG B N 1
ATOM 1953 C CA . ARG B 1 42 ? -3.176 -24 -12.109 1 97.62 42 ARG B CA 1
ATOM 1954 C C . ARG B 1 42 ? -1.876 -24.25 -12.859 1 97.62 42 ARG B C 1
ATOM 1956 O O . ARG B 1 42 ? -0.794 -24.219 -12.273 1 97.62 42 ARG B O 1
ATOM 1963 N N . GLN B 1 43 ? -1.99 -24.516 -14.109 1 95.56 43 GLN B N 1
ATOM 1964 C CA . GLN B 1 43 ? -0.808 -24.781 -14.922 1 95.56 43 GLN B CA 1
ATOM 1965 C C . GLN B 1 43 ? 0.082 -23.547 -15.023 1 95.56 43 GLN B C 1
ATOM 1967 O O . GLN B 1 43 ? 1.308 -23.641 -14.93 1 95.56 43 GLN B O 1
ATOM 1972 N N . LEU B 1 44 ? -0.503 -22.406 -15.25 1 97.44 44 LEU B N 1
ATOM 1973 C CA . LEU B 1 44 ? 0.248 -21.172 -15.375 1 97.44 44 LEU B CA 1
ATOM 1974 C C . LEU B 1 44 ? 1.067 -20.891 -14.117 1 97.44 44 LEU B C 1
ATOM 1976 O O . LEU B 1 44 ? 2.266 -20.625 -14.203 1 97.44 44 LEU B O 1
ATOM 1980 N N . LEU B 1 45 ? 0.47 -20.953 -12.945 1 98.06 45 LEU B N 1
ATOM 1981 C CA . LEU B 1 45 ? 1.151 -20.641 -11.695 1 98.06 45 LEU B CA 1
ATOM 1982 C C . LEU B 1 45 ? 2.188 -21.703 -11.359 1 98.06 45 LEU B C 1
ATOM 1984 O O . LEU B 1 45 ? 3.271 -21.391 -10.867 1 98.06 45 LEU B O 1
ATOM 1988 N N . SER B 1 46 ? 1.824 -22.938 -11.672 1 95.56 46 SER B N 1
ATOM 1989 C CA . SER B 1 46 ? 2.793 -24.016 -11.477 1 95.56 46 SER B CA 1
ATOM 1990 C C . SER B 1 46 ? 4.031 -23.812 -12.336 1 95.56 46 SER B C 1
ATOM 1992 O O . SER B 1 46 ? 5.16 -23.859 -11.836 1 95.56 46 SER B O 1
ATOM 1994 N N . AS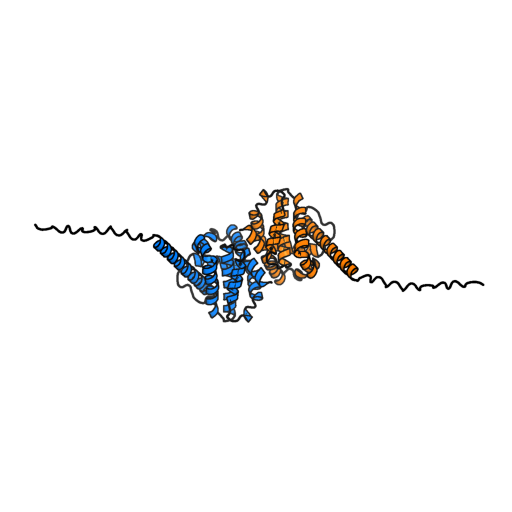P B 1 47 ? 3.801 -23.594 -13.602 1 95.56 47 ASP B N 1
ATOM 1995 C CA . ASP B 1 47 ? 4.918 -23.359 -14.508 1 95.56 47 ASP B CA 1
ATOM 1996 C C . ASP B 1 47 ? 5.73 -22.141 -14.07 1 95.56 47 ASP B C 1
ATOM 1998 O O . ASP B 1 47 ? 6.961 -22.172 -14.078 1 95.56 47 ASP B O 1
ATOM 2002 N N . PHE B 1 48 ? 5.059 -21.156 -13.734 1 97.62 48 PHE B N 1
ATOM 2003 C CA . PHE B 1 48 ? 5.715 -19.922 -13.352 1 97.62 48 PHE B CA 1
ATOM 2004 C C . PHE B 1 48 ? 6.652 -20.141 -12.172 1 97.62 48 PHE B C 1
ATOM 2006 O O . PHE B 1 48 ? 7.828 -19.781 -12.227 1 97.62 48 PHE B O 1
ATOM 2013 N N . TYR B 1 49 ? 6.145 -20.672 -11.109 1 97 49 TYR B N 1
ATOM 2014 C CA . TYR B 1 49 ? 6.957 -20.844 -9.914 1 97 49 TYR B CA 1
ATOM 2015 C C . TYR B 1 49 ? 8.094 -21.828 -10.156 1 97 49 TYR B C 1
ATOM 2017 O O . TYR B 1 49 ? 9.195 -21.656 -9.625 1 97 49 TYR B O 1
ATOM 2025 N N . ASN B 1 50 ? 7.859 -22.828 -10.938 1 93.69 50 ASN B N 1
ATOM 2026 C CA . ASN B 1 50 ? 8.914 -23.781 -11.273 1 93.69 50 ASN B CA 1
ATOM 2027 C C . ASN B 1 50 ? 10.039 -23.125 -12.062 1 93.69 50 ASN B C 1
ATOM 2029 O O . ASN B 1 50 ? 11.219 -23.375 -11.797 1 93.69 50 ASN B O 1
ATOM 2033 N N . ILE B 1 51 ? 9.672 -22.359 -12.984 1 92.75 51 ILE B N 1
ATOM 2034 C CA . ILE B 1 51 ? 10.656 -21.672 -13.805 1 92.75 51 ILE B CA 1
ATOM 2035 C C . ILE B 1 51 ? 11.414 -20.656 -12.953 1 92.75 51 ILE B C 1
ATOM 2037 O O . ILE B 1 51 ? 12.648 -20.578 -13.008 1 92.75 51 ILE B O 1
ATOM 2041 N N . PHE B 1 52 ? 10.703 -19.938 -12.188 1 93.19 52 PHE B N 1
ATOM 2042 C CA . PHE B 1 52 ? 11.297 -18.875 -11.383 1 93.19 52 PHE B CA 1
ATOM 2043 C C . PHE B 1 52 ? 12.312 -19.453 -10.398 1 93.19 52 PHE B C 1
ATOM 2045 O O . PHE B 1 52 ? 13.352 -18.844 -10.148 1 93.19 52 PHE B O 1
ATOM 2052 N N . THR B 1 53 ? 12 -20.547 -9.828 1 92.88 53 THR B N 1
ATOM 2053 C CA . THR B 1 53 ? 12.875 -21.141 -8.82 1 92.88 53 THR B CA 1
ATOM 2054 C C . THR B 1 53 ? 13.953 -21.984 -9.477 1 92.88 53 THR B C 1
ATOM 2056 O O . THR B 1 53 ? 14.891 -22.438 -8.805 1 92.88 53 THR B O 1
ATOM 2059 N N . GLY B 1 54 ? 13.867 -22.203 -10.758 1 89.69 54 GLY B N 1
ATOM 2060 C CA . GLY B 1 54 ? 14.844 -23 -11.477 1 89.69 54 GLY B CA 1
ATOM 2061 C C . GLY B 1 54 ? 14.703 -24.5 -11.211 1 89.69 54 GLY B C 1
ATOM 2062 O O . GLY B 1 54 ? 15.672 -25.25 -11.344 1 89.69 54 GLY B O 1
ATOM 2063 N N . ILE B 1 55 ? 13.656 -24.938 -10.695 1 84.5 55 ILE B N 1
ATOM 2064 C CA . ILE B 1 55 ? 13.422 -26.344 -10.383 1 84.5 55 ILE B CA 1
ATOM 2065 C C . ILE B 1 55 ? 13.219 -27.141 -11.672 1 84.5 55 ILE B C 1
ATOM 2067 O O . ILE B 1 55 ? 13.742 -28.25 -11.812 1 84.5 55 ILE B O 1
ATOM 2071 N N . SER B 1 56 ? 12.445 -26.578 -12.602 1 83.19 56 SER B N 1
ATOM 2072 C CA . SER B 1 56 ? 12.203 -27.219 -13.891 1 83.19 56 SER B CA 1
ATOM 2073 C C . SER B 1 56 ? 12.32 -26.219 -15.039 1 83.19 56 SER B C 1
ATOM 2075 O O . SER B 1 56 ? 11.812 -25.094 -14.945 1 83.19 56 SER B O 1
ATOM 2077 N N . PRO B 1 57 ? 13.055 -26.562 -16.016 1 81.75 57 PRO B N 1
ATOM 2078 C CA . PRO B 1 57 ? 13.086 -25.688 -17.188 1 81.75 57 PRO B CA 1
ATOM 2079 C C . PRO B 1 57 ? 11.742 -25.625 -17.906 1 81.75 57 PRO B C 1
ATOM 2081 O O . PRO B 1 57 ? 10.891 -26.484 -17.719 1 81.75 57 PRO B O 1
ATOM 2084 N N . PRO B 1 58 ? 11.602 -24.562 -18.625 1 79.38 58 PRO B N 1
ATOM 2085 C CA . PRO B 1 58 ? 10.359 -24.484 -19.391 1 79.38 58 PRO B CA 1
ATOM 2086 C C . PRO B 1 58 ? 10.18 -25.672 -20.344 1 79.38 58 PRO B C 1
ATOM 2088 O O . PRO B 1 58 ? 11.133 -26.094 -21 1 79.38 58 PRO B O 1
ATOM 2091 N N . LYS B 1 59 ? 9.117 -26.312 -20.234 1 76.81 59 LYS B N 1
ATOM 2092 C CA . LYS B 1 59 ? 8.82 -27.469 -21.078 1 76.81 59 LYS B CA 1
ATOM 2093 C C . LYS B 1 59 ? 8.391 -27.047 -22.469 1 76.81 59 LYS B C 1
ATOM 2095 O O . LYS B 1 59 ? 8.539 -27.812 -23.438 1 76.81 59 LYS B O 1
ATOM 2100 N N . ARG B 1 60 ? 7.875 -26.016 -22.734 1 84.94 60 ARG B N 1
ATOM 2101 C CA . ARG B 1 60 ? 7.359 -25.469 -23.984 1 84.94 60 ARG B CA 1
ATOM 2102 C C . ARG B 1 60 ? 7.648 -23.969 -24.094 1 84.94 60 ARG B C 1
ATOM 2104 O O . ARG B 1 60 ? 8.141 -23.359 -23.141 1 84.94 60 ARG B O 1
ATOM 2111 N N . LYS B 1 61 ? 7.488 -23.531 -25.312 1 91.75 61 LYS B N 1
ATOM 2112 C CA . LYS B 1 61 ? 7.551 -22.094 -25.5 1 91.75 61 LYS B CA 1
ATOM 2113 C C . LYS B 1 61 ? 6.633 -21.375 -24.516 1 91.75 61 LYS B C 1
ATOM 2115 O O . LYS B 1 61 ? 5.469 -21.75 -24.359 1 91.75 61 LYS B O 1
ATOM 2120 N N . PRO B 1 62 ? 7.176 -20.438 -23.875 1 91.88 62 PRO B N 1
ATOM 2121 C CA . PRO B 1 62 ? 6.348 -19.75 -22.875 1 91.88 62 PRO B CA 1
ATOM 2122 C C . PRO B 1 62 ? 5.145 -19.047 -23.484 1 91.88 62 PRO B C 1
ATOM 2124 O O . PRO B 1 62 ? 5.262 -18.422 -24.547 1 91.88 62 PRO B O 1
ATOM 2127 N N . SER B 1 63 ? 4.031 -19.25 -22.891 1 95 63 SER B N 1
ATOM 2128 C CA . SER B 1 63 ? 2.824 -18.547 -23.297 1 95 63 SER B CA 1
ATOM 2129 C C . SER B 1 63 ? 2.947 -17.047 -23.047 1 95 63 SER B C 1
ATOM 2131 O O . SER B 1 63 ? 3.779 -16.625 -22.25 1 95 63 SER B O 1
ATOM 2133 N N . PRO B 1 64 ? 2.184 -16.234 -23.75 1 96.44 64 PRO B N 1
ATOM 2134 C CA . PRO B 1 64 ? 2.182 -14.797 -23.469 1 96.44 64 PRO B CA 1
ATOM 2135 C C . PRO B 1 64 ? 1.886 -14.484 -22 1 96.44 64 PRO B C 1
ATOM 2137 O O . PRO B 1 64 ? 2.475 -13.562 -21.438 1 96.44 64 PRO B O 1
ATOM 2140 N N . ALA B 1 65 ? 0.969 -15.234 -21.469 1 97.75 65 ALA B N 1
ATOM 2141 C CA . ALA B 1 65 ? 0.626 -15.039 -20.062 1 97.75 65 ALA B CA 1
ATOM 2142 C C . ALA B 1 65 ? 1.834 -15.289 -19.172 1 97.75 65 ALA B C 1
ATOM 2144 O O . ALA B 1 65 ? 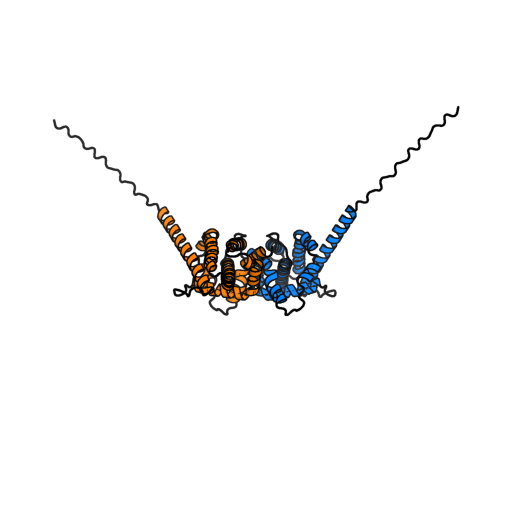2.107 -14.5 -18.266 1 97.75 65 ALA B O 1
ATOM 2145 N N . LEU B 1 66 ? 2.555 -16.312 -19.422 1 97.44 66 LEU B N 1
ATOM 2146 C CA . LEU B 1 66 ? 3.73 -16.656 -18.625 1 97.44 66 LEU B CA 1
ATOM 2147 C C . LEU B 1 66 ? 4.82 -15.602 -18.797 1 97.44 66 LEU B C 1
ATOM 2149 O O . LEU B 1 66 ? 5.438 -15.18 -17.812 1 97.44 66 LEU B O 1
ATOM 2153 N N . THR B 1 67 ? 5.102 -15.141 -19.984 1 96.12 67 THR B N 1
ATOM 2154 C CA . THR B 1 67 ? 6.102 -14.125 -20.281 1 96.12 67 THR B CA 1
ATOM 2155 C C . THR B 1 67 ? 5.754 -12.805 -19.594 1 96.12 67 THR B C 1
ATOM 2157 O O . THR B 1 67 ? 6.617 -12.164 -18.984 1 96.12 67 THR B O 1
ATOM 2160 N N . THR B 1 68 ? 4.508 -12.453 -19.688 1 97 68 THR B N 1
ATOM 2161 C CA . THR B 1 68 ? 4.043 -11.227 -19.047 1 97 68 THR B CA 1
ATOM 2162 C C . THR B 1 68 ? 4.145 -11.336 -17.531 1 97 68 THR B C 1
ATOM 2164 O O . THR B 1 68 ? 4.582 -10.398 -16.875 1 97 68 THR B O 1
ATOM 2167 N N . MET B 1 69 ? 3.762 -12.43 -16.984 1 97.88 69 MET B N 1
ATOM 2168 C CA . MET B 1 69 ? 3.824 -12.648 -15.531 1 97.88 69 MET B CA 1
ATOM 2169 C C . MET B 1 69 ? 5.258 -12.523 -15.031 1 97.88 69 MET B C 1
ATOM 2171 O O . MET B 1 69 ? 5.512 -11.867 -14.016 1 97.88 69 MET B O 1
ATOM 2175 N N . LYS B 1 70 ? 6.195 -13.109 -15.711 1 96.56 70 LYS B N 1
ATOM 2176 C CA . LYS B 1 70 ? 7.605 -13.016 -15.336 1 96.56 70 LYS B CA 1
ATOM 2177 C C . LYS B 1 70 ? 8.078 -11.562 -15.32 1 96.56 70 LYS B C 1
ATOM 2179 O O . LYS B 1 70 ? 8.734 -11.125 -14.375 1 96.56 70 LYS B O 1
ATOM 2184 N N . ARG B 1 71 ? 7.715 -10.867 -16.297 1 95.62 71 ARG B N 1
ATOM 2185 C CA . ARG B 1 71 ? 8.125 -9.469 -16.406 1 95.62 71 ARG B CA 1
ATOM 2186 C C . ARG B 1 71 ? 7.523 -8.625 -15.281 1 95.62 71 ARG B C 1
ATOM 2188 O O . ARG B 1 71 ? 8.227 -7.828 -14.664 1 95.62 71 ARG B O 1
ATOM 2195 N N . VAL B 1 72 ? 6.262 -8.797 -15.102 1 97.12 72 VAL B N 1
ATOM 2196 C CA . VAL B 1 72 ? 5.531 -8.023 -14.109 1 97.12 72 VAL B CA 1
ATOM 2197 C C . VAL B 1 72 ? 6.059 -8.344 -12.711 1 97.12 72 VAL B C 1
ATOM 2199 O O . VAL B 1 72 ? 6.355 -7.438 -11.93 1 97.12 72 VAL B O 1
ATOM 2202 N N . VAL B 1 73 ? 6.207 -9.594 -12.398 1 98.06 73 VAL B N 1
ATOM 2203 C CA . VAL B 1 73 ? 6.66 -10.016 -11.07 1 98.06 73 VAL B CA 1
ATOM 2204 C C . VAL B 1 73 ? 8.102 -9.555 -10.852 1 98.06 73 VAL B C 1
ATOM 2206 O O . VAL B 1 73 ? 8.43 -9.039 -9.781 1 98.06 73 VAL B O 1
ATOM 2209 N N . ASP B 1 74 ? 8.961 -9.656 -11.875 1 96 74 ASP B N 1
ATOM 2210 C CA . ASP B 1 74 ? 10.328 -9.164 -11.766 1 96 74 ASP B CA 1
ATOM 2211 C C . ASP B 1 74 ? 10.344 -7.672 -11.438 1 96 74 ASP B C 1
ATOM 2213 O O . ASP B 1 74 ? 11.133 -7.223 -10.609 1 96 74 ASP B O 1
ATOM 2217 N N . SER B 1 75 ? 9.539 -6.988 -12.07 1 95.19 75 SER B N 1
ATOM 2218 C CA . SER B 1 75 ? 9.469 -5.543 -11.859 1 95.19 75 SER B CA 1
ATOM 2219 C C . SER B 1 75 ? 8.992 -5.211 -10.453 1 95.19 75 SER B C 1
ATOM 2221 O O . SER B 1 75 ? 9.539 -4.328 -9.797 1 95.19 75 SER B O 1
ATOM 2223 N N . LEU B 1 76 ? 7.945 -5.863 -10.023 1 96.75 76 LEU B N 1
ATOM 2224 C CA . LEU B 1 76 ? 7.41 -5.629 -8.688 1 96.75 76 LEU B CA 1
ATOM 2225 C C . LEU B 1 76 ? 8.438 -5.977 -7.621 1 96.75 76 LEU B C 1
ATOM 2227 O O . LEU B 1 76 ? 8.602 -5.242 -6.641 1 96.75 76 LEU B O 1
ATOM 2231 N N . LEU B 1 77 ? 9.133 -7.066 -7.809 1 96.69 77 LEU B N 1
ATOM 2232 C CA . LEU B 1 77 ? 10.133 -7.496 -6.832 1 96.69 77 LEU B CA 1
ATOM 2233 C C . LEU B 1 77 ? 11.289 -6.504 -6.766 1 96.69 77 LEU B C 1
ATOM 2235 O O . LEU B 1 77 ? 11.844 -6.266 -5.688 1 96.69 77 LEU B O 1
ATOM 2239 N N . GLU B 1 78 ? 11.633 -5.961 -7.895 1 94.69 78 GLU B N 1
ATOM 2240 C CA . GLU B 1 78 ? 12.711 -4.977 -7.938 1 94.69 78 GLU B CA 1
ATOM 2241 C C . GLU B 1 78 ? 12.281 -3.66 -7.289 1 94.69 78 GLU B C 1
ATOM 2243 O O . GLU B 1 78 ? 13 -3.121 -6.441 1 94.69 78 GLU B O 1
ATOM 2248 N N . LYS B 1 79 ? 11.195 -3.205 -7.66 1 92.19 79 LYS B N 1
ATOM 2249 C CA . LYS B 1 79 ? 10.734 -1.885 -7.234 1 92.19 79 LYS B CA 1
ATOM 2250 C C . LYS B 1 79 ? 10.359 -1.885 -5.754 1 92.19 79 LYS B C 1
ATOM 2252 O O . LYS B 1 79 ? 10.508 -0.868 -5.07 1 92.19 79 LYS B O 1
ATOM 2257 N N . HIS B 1 80 ? 9.914 -3.014 -5.254 1 95 80 HIS B N 1
ATOM 2258 C CA . HIS B 1 80 ? 9.438 -3.098 -3.877 1 95 80 HIS B CA 1
ATOM 2259 C C . HIS B 1 80 ? 10.234 -4.125 -3.08 1 95 80 HIS B C 1
ATOM 2261 O O . HIS B 1 80 ? 9.688 -4.789 -2.195 1 95 80 HIS B O 1
ATOM 2267 N N . LYS B 1 81 ? 11.477 -4.188 -3.42 1 94.06 81 LYS B N 1
ATOM 2268 C CA . LYS B 1 81 ? 12.352 -5.199 -2.846 1 94.06 81 LYS B CA 1
ATOM 2269 C C . LYS B 1 81 ? 12.352 -5.129 -1.322 1 94.06 81 LYS B C 1
ATOM 2271 O O . LYS B 1 81 ? 12.289 -6.16 -0.647 1 94.06 81 LYS B O 1
ATOM 2276 N N . TYR B 1 82 ? 12.422 -3.957 -0.784 1 92.69 82 TYR B N 1
ATOM 2277 C CA . TYR B 1 82 ? 12.523 -3.797 0.662 1 92.69 82 TYR B CA 1
ATOM 2278 C C . TYR B 1 82 ? 11.219 -4.184 1.346 1 92.69 82 TYR B C 1
ATOM 2280 O O . TYR B 1 82 ? 11.227 -4.703 2.465 1 92.69 82 TYR B O 1
ATOM 2288 N N . ALA B 1 83 ? 10.102 -3.861 0.709 1 95.19 83 ALA B N 1
ATOM 2289 C CA . ALA B 1 83 ? 8.797 -4.27 1.242 1 95.19 83 ALA B CA 1
ATOM 2290 C C . ALA B 1 83 ? 8.688 -5.789 1.32 1 95.19 83 ALA B C 1
ATOM 2292 O O . ALA B 1 83 ? 8.312 -6.336 2.357 1 95.19 83 ALA B O 1
ATOM 2293 N N . TYR B 1 84 ? 9.047 -6.516 0.29 1 96 84 TYR B N 1
ATOM 2294 C CA . TYR B 1 84 ? 8.938 -7.973 0.251 1 96 84 TYR B CA 1
ATOM 2295 C C . TYR B 1 84 ? 9.914 -8.617 1.23 1 96 84 TYR B C 1
ATOM 2297 O O . TYR B 1 84 ? 9.586 -9.609 1.877 1 96 84 TYR B O 1
ATOM 2305 N N . ASN B 1 85 ? 11.109 -8.023 1.359 1 92.38 85 ASN B N 1
ATOM 2306 C CA . ASN B 1 85 ? 12.062 -8.508 2.354 1 92.38 85 ASN B CA 1
ATOM 2307 C C . ASN B 1 85 ? 11.508 -8.375 3.77 1 92.38 85 ASN B C 1
ATOM 2309 O O . ASN B 1 85 ? 11.672 -9.273 4.594 1 92.38 85 ASN B O 1
ATOM 2313 N N . GLY B 1 86 ? 10.953 -7.266 3.984 1 90.75 86 GLY B N 1
ATOM 2314 C CA . GLY B 1 86 ? 10.336 -7.055 5.285 1 90.75 86 GLY B CA 1
ATOM 2315 C C . GLY B 1 86 ? 9.219 -8.031 5.578 1 90.75 86 GLY B C 1
ATOM 2316 O O . GLY B 1 86 ? 9.062 -8.484 6.719 1 90.75 86 GLY B O 1
ATOM 2317 N N . MET B 1 87 ? 8.43 -8.406 4.594 1 93 87 MET B N 1
ATOM 2318 C CA . MET B 1 87 ? 7.332 -9.359 4.746 1 93 87 MET B CA 1
ATOM 2319 C C . MET B 1 87 ? 7.848 -10.727 5.18 1 93 87 MET B C 1
ATOM 2321 O O . MET B 1 87 ? 7.281 -11.352 6.074 1 93 87 MET B O 1
ATOM 2325 N N . ILE B 1 88 ? 8.906 -11.156 4.594 1 91.25 88 ILE B N 1
ATOM 2326 C CA . ILE B 1 88 ? 9.477 -12.469 4.883 1 91.25 88 ILE B CA 1
ATOM 2327 C C . ILE B 1 88 ? 9.977 -12.508 6.324 1 91.25 88 ILE B C 1
ATOM 2329 O O . ILE B 1 88 ? 9.781 -13.5 7.031 1 91.25 88 ILE B O 1
ATOM 2333 N N . LYS B 1 89 ? 10.609 -11.438 6.73 1 89.25 89 LYS B N 1
ATOM 2334 C CA . LYS B 1 89 ? 11.102 -11.344 8.102 1 89.25 89 LYS B CA 1
ATOM 2335 C C . LYS B 1 89 ? 9.953 -11.398 9.102 1 89.25 89 LYS B C 1
ATOM 2337 O O . LYS B 1 89 ? 10.062 -12.055 10.141 1 89.25 89 LYS B O 1
ATOM 2342 N N . LYS B 1 90 ? 8.898 -10.773 8.773 1 88.88 90 LYS B N 1
ATOM 2343 C CA . LYS B 1 90 ? 7.734 -10.719 9.656 1 88.88 90 LYS B CA 1
ATOM 2344 C C . LYS B 1 90 ? 7.039 -12.078 9.727 1 88.88 90 LYS B C 1
ATOM 2346 O O . LYS B 1 90 ? 6.473 -12.438 10.758 1 88.88 90 LYS B O 1
ATOM 2351 N N . LEU B 1 91 ? 7.012 -12.844 8.688 1 88.62 91 LEU B N 1
ATOM 2352 C CA . LEU B 1 91 ? 6.367 -14.156 8.633 1 88.62 91 LEU B CA 1
ATOM 2353 C C . LEU B 1 91 ? 7.188 -15.203 9.383 1 88.62 91 LEU B C 1
ATOM 2355 O O . LEU B 1 91 ? 6.68 -16.281 9.695 1 88.62 91 LEU B O 1
ATOM 2359 N N . SER B 1 92 ? 8.344 -14.852 9.859 1 85.62 92 SER B N 1
ATOM 2360 C CA . SER B 1 92 ? 9.211 -15.836 10.492 1 85.62 92 SER B CA 1
ATOM 2361 C C . SER B 1 92 ? 9.148 -17.172 9.773 1 85.62 92 SER B C 1
ATOM 2363 O O . SER B 1 92 ? 8.891 -18.203 10.391 1 85.62 92 SER B O 1
ATOM 2365 N N . LEU B 1 93 ? 9.328 -17.172 8.539 1 79.88 93 LEU B N 1
ATOM 2366 C CA . LEU B 1 93 ? 9.133 -18.328 7.676 1 79.88 93 LEU B CA 1
ATOM 2367 C C . LEU B 1 93 ? 10.008 -19.484 8.125 1 79.88 93 LEU B C 1
ATOM 2369 O O . LEU B 1 93 ? 9.648 -20.656 7.918 1 79.88 93 LEU B O 1
ATOM 2373 N N . ASP B 1 94 ? 11.047 -19.156 8.789 1 80.06 94 ASP B N 1
ATOM 2374 C CA . ASP B 1 94 ? 11.945 -20.203 9.273 1 80.06 94 ASP B CA 1
ATOM 2375 C C . ASP B 1 94 ? 11.266 -21.078 10.328 1 80.06 94 ASP B C 1
ATOM 2377 O O . ASP B 1 94 ? 11.578 -22.266 10.453 1 80.06 94 ASP B O 1
ATOM 2381 N N . ASP B 1 95 ? 10.344 -20.5 10.938 1 83 95 ASP B N 1
ATOM 2382 C CA . ASP B 1 95 ? 9.711 -21.203 12.047 1 83 95 ASP B CA 1
ATOM 2383 C C . ASP B 1 95 ? 8.445 -21.938 11.578 1 83 95 ASP B C 1
ATOM 2385 O O . ASP B 1 95 ? 7.84 -22.688 12.344 1 83 95 ASP B O 1
ATOM 2389 N N . ARG B 1 96 ? 8.094 -21.828 10.367 1 81.69 96 ARG B N 1
ATOM 2390 C CA . ARG B 1 96 ? 6.809 -22.328 9.898 1 81.69 96 ARG B CA 1
ATOM 2391 C C . ARG B 1 96 ? 6.957 -23.719 9.273 1 81.69 96 ARG B C 1
ATOM 2393 O O . ARG B 1 96 ? 5.961 -24.375 8.984 1 81.69 96 ARG B O 1
ATOM 2400 N N . GLY B 1 97 ? 8.133 -24.203 9.195 1 80.19 97 GLY B N 1
ATOM 2401 C CA . GLY B 1 97 ? 8.328 -25.5 8.562 1 80.19 97 GLY B CA 1
ATOM 2402 C C . GLY B 1 97 ? 7.82 -25.547 7.133 1 80.19 97 GLY B C 1
ATOM 2403 O O . GLY B 1 97 ? 8.156 -24.688 6.32 1 80.19 97 GLY B O 1
ATOM 2404 N N . GLU B 1 98 ? 6.918 -26.562 6.895 1 83.75 98 GLU B N 1
ATOM 2405 C CA . GLU B 1 98 ? 6.414 -26.766 5.543 1 83.75 98 GLU B CA 1
ATOM 2406 C C . GLU B 1 98 ? 5.004 -26.219 5.387 1 83.75 98 GLU B C 1
ATOM 2408 O O . GLU B 1 98 ? 4.383 -26.375 4.332 1 83.75 98 GLU B O 1
ATOM 2413 N N . ASP B 1 99 ? 4.531 -25.531 6.309 1 88.5 99 ASP B N 1
ATOM 2414 C CA . ASP B 1 99 ? 3.174 -25 6.289 1 88.5 99 ASP B CA 1
ATOM 2415 C C . ASP B 1 99 ? 3.117 -23.688 5.516 1 88.5 99 ASP B C 1
ATOM 2417 O O . ASP B 1 99 ? 3.795 -22.719 5.871 1 88.5 99 ASP B O 1
ATOM 2421 N N . VAL B 1 100 ? 2.354 -23.703 4.375 1 91.75 100 VAL B N 1
ATOM 2422 C CA . VAL B 1 100 ? 2.242 -22.5 3.568 1 91.75 100 VAL B CA 1
ATOM 2423 C C . VAL B 1 100 ? 0.797 -22 3.574 1 91.75 100 VAL B C 1
ATOM 2425 O O . VAL B 1 100 ? 0.4 -21.219 2.711 1 91.75 100 VAL B O 1
ATOM 2428 N N . THR B 1 101 ? -0.054 -22.344 4.582 1 90.06 101 THR B N 1
ATOM 2429 C CA . THR B 1 101 ? -1.468 -21.984 4.637 1 90.06 101 THR B CA 1
ATOM 2430 C C . THR B 1 101 ? -1.643 -20.5 4.898 1 90.06 101 THR B C 1
ATOM 2432 O O . THR B 1 101 ? -2.715 -19.938 4.652 1 90.06 101 THR B O 1
ATOM 2435 N N . PHE B 1 102 ? -0.568 -19.891 5.426 1 93.25 102 PHE B N 1
ATOM 2436 C CA . PHE B 1 102 ? -0.613 -18.453 5.676 1 93.25 102 PHE B CA 1
ATOM 2437 C C . PHE B 1 102 ? -0.846 -17.688 4.379 1 93.25 102 PHE B C 1
ATOM 2439 O O . PHE B 1 102 ? -1.318 -16.547 4.402 1 93.25 102 PHE B O 1
ATOM 2446 N N . ILE B 1 103 ? -0.569 -18.281 3.234 1 96.31 103 ILE B N 1
ATOM 2447 C CA . ILE B 1 103 ? -0.745 -17.641 1.934 1 96.31 103 ILE B CA 1
ATOM 2448 C C . ILE B 1 103 ? -2.223 -17.328 1.707 1 96.31 103 ILE B C 1
ATOM 2450 O O . ILE B 1 103 ? -2.564 -16.281 1.151 1 96.31 103 ILE B O 1
ATOM 2454 N N . THR B 1 104 ? -3.031 -18.219 2.129 1 96.31 104 THR B N 1
ATOM 2455 C CA . THR B 1 104 ? -4.465 -17.984 2.004 1 96.31 104 THR B CA 1
ATOM 2456 C C . THR B 1 104 ? -4.891 -16.781 2.84 1 96.31 104 THR B C 1
ATOM 2458 O O . THR B 1 104 ? -5.719 -15.977 2.406 1 96.31 104 THR B O 1
ATOM 2461 N N . ALA B 1 105 ? -4.367 -16.625 4.004 1 95.31 105 ALA B N 1
ATOM 2462 C CA . ALA B 1 105 ? -4.668 -15.469 4.859 1 95.31 105 ALA B CA 1
ATOM 2463 C C . ALA B 1 105 ? -4.203 -14.172 4.215 1 95.31 105 ALA B C 1
ATOM 2465 O O . ALA B 1 105 ? -4.91 -13.164 4.262 1 95.31 105 ALA B O 1
ATOM 2466 N N . VAL B 1 106 ? -3.037 -14.203 3.617 1 96.81 106 VAL B N 1
ATOM 2467 C CA . VAL B 1 106 ? -2.516 -13.047 2.906 1 96.81 106 VAL B CA 1
ATOM 2468 C C . VAL B 1 106 ? -3.438 -12.695 1.74 1 96.81 106 VAL B C 1
ATOM 2470 O O . VAL B 1 106 ? -3.803 -11.531 1.557 1 96.81 106 VAL B O 1
ATOM 2473 N N . ALA B 1 107 ? -3.822 -13.695 0.981 1 98.25 107 ALA B N 1
ATOM 2474 C CA . ALA B 1 107 ? -4.73 -13.469 -0.14 1 98.25 107 ALA B CA 1
ATOM 2475 C C . ALA B 1 107 ? -6.035 -12.836 0.332 1 98.25 107 ALA B C 1
ATOM 2477 O O . ALA B 1 107 ? -6.504 -11.852 -0.249 1 98.25 107 ALA B O 1
ATOM 2478 N N . LYS B 1 108 ? -6.594 -13.344 1.401 1 97.5 108 LYS B N 1
ATOM 2479 C CA . LYS B 1 108 ? -7.844 -12.812 1.947 1 97.5 108 LYS B CA 1
ATOM 2480 C C . LYS B 1 108 ? -7.68 -11.359 2.381 1 97.5 108 LYS B C 1
ATOM 2482 O O . LYS B 1 108 ? -8.586 -10.547 2.201 1 97.5 108 LYS B O 1
ATOM 2487 N N . SER B 1 109 ? -6.535 -11.055 2.871 1 96.06 109 SER B N 1
ATOM 2488 C CA . SER B 1 109 ? -6.266 -9.68 3.287 1 96.06 109 SER B CA 1
ATOM 2489 C C . SER B 1 109 ? -6.195 -8.742 2.086 1 96.06 109 SER B C 1
ATOM 2491 O O . SER B 1 109 ? -6.734 -7.637 2.123 1 96.06 109 SER B O 1
ATOM 2493 N N . ILE B 1 110 ? -5.566 -9.141 1.053 1 97.56 110 ILE B N 1
ATOM 2494 C CA . ILE B 1 110 ? -5.395 -8.336 -0.152 1 97.56 110 ILE B CA 1
ATOM 2495 C C . ILE B 1 110 ? -6.762 -7.996 -0.742 1 97.56 110 ILE B C 1
ATOM 2497 O O . ILE B 1 110 ? -6.98 -6.879 -1.214 1 97.56 110 ILE B O 1
ATOM 2501 N N . PHE B 1 111 ? -7.664 -8.898 -0.708 1 97.31 111 PHE B N 1
ATOM 2502 C CA . PHE B 1 111 ? -8.938 -8.727 -1.403 1 97.31 111 PHE B CA 1
ATOM 2503 C C . PHE B 1 111 ? -10.07 -8.508 -0.411 1 97.31 111 PHE B C 1
ATOM 2505 O O . PHE B 1 111 ? -11.242 -8.68 -0.75 1 97.31 111 PHE B O 1
ATOM 2512 N N . GLU B 1 112 ? -9.742 -8.141 0.809 1 95.31 112 GLU B N 1
ATOM 2513 C CA . GLU B 1 112 ? -10.68 -8.078 1.922 1 95.31 112 GLU B CA 1
ATOM 2514 C C . GLU B 1 112 ? -11.758 -7.027 1.677 1 95.31 112 GLU B C 1
ATOM 2516 O O . GLU B 1 112 ? -12.898 -7.188 2.111 1 95.31 112 GLU B O 1
ATOM 2521 N N . ASP B 1 113 ? -11.508 -6 0.938 1 91.44 113 ASP B N 1
ATOM 2522 C CA . ASP B 1 113 ? -12.461 -4.91 0.737 1 91.44 113 ASP B CA 1
ATOM 2523 C C . ASP B 1 113 ? -13.398 -5.215 -0.425 1 91.44 113 ASP B C 1
ATOM 2525 O O . ASP B 1 113 ? -14.195 -4.359 -0.828 1 91.44 113 ASP B O 1
ATOM 2529 N N . GLY B 1 114 ? -13.234 -6.348 -1.067 1 93.31 114 GLY B N 1
ATOM 2530 C CA . GLY B 1 114 ? -14.141 -6.801 -2.111 1 93.31 114 GLY B CA 1
ATOM 2531 C C . GLY B 1 114 ? -13.727 -6.348 -3.498 1 93.31 114 GLY B C 1
ATOM 2532 O O . GLY B 1 114 ? -14.391 -6.664 -4.484 1 93.31 114 GLY B O 1
ATOM 2533 N N . THR B 1 115 ? -12.68 -5.609 -3.617 1 94.69 115 THR B N 1
ATOM 2534 C CA . THR B 1 115 ? -12.195 -5.141 -4.91 1 94.69 115 THR B CA 1
ATOM 2535 C C . THR B 1 115 ? -11.102 -6.059 -5.441 1 94.69 115 THR B C 1
ATOM 2537 O O . THR B 1 115 ? -10.219 -6.488 -4.691 1 94.69 115 THR B O 1
ATOM 2540 N N . THR B 1 116 ? -11.188 -6.332 -6.75 1 96.5 116 THR B N 1
ATOM 2541 C CA . THR B 1 116 ? -10.172 -7.125 -7.426 1 96.5 116 THR B CA 1
ATOM 2542 C C . THR B 1 116 ? -9.656 -6.402 -8.664 1 96.5 116 THR B C 1
ATOM 2544 O O . THR B 1 116 ? -10.43 -5.746 -9.375 1 96.5 116 THR B O 1
ATOM 2547 N N . ASN B 1 117 ? -8.43 -6.43 -8.867 1 96.62 117 ASN B N 1
ATOM 2548 C CA . ASN B 1 117 ? -7.781 -5.949 -10.086 1 96.62 117 ASN B CA 1
ATOM 2549 C C . ASN B 1 117 ? -6.477 -6.691 -10.359 1 96.62 117 ASN B C 1
ATOM 2551 O O . ASN B 1 117 ? -6.016 -7.473 -9.523 1 96.62 117 ASN B O 1
ATOM 2555 N N . TRP B 1 118 ? -5.895 -6.469 -11.492 1 97.62 118 TRP B N 1
ATOM 2556 C CA . TRP B 1 118 ? -4.727 -7.246 -11.898 1 97.62 118 TRP B CA 1
ATOM 2557 C C . TRP B 1 118 ? -3.51 -6.883 -11.055 1 97.62 118 TRP B C 1
ATOM 2559 O O . TRP B 1 118 ? -2.646 -7.727 -10.805 1 97.62 118 TRP B O 1
ATOM 2569 N N . GLY B 1 119 ? -3.404 -5.602 -10.617 1 97.19 119 GLY B N 1
ATOM 2570 C CA . GLY B 1 119 ? -2.314 -5.215 -9.734 1 97.19 119 GLY B CA 1
ATOM 2571 C C . GLY B 1 119 ? -2.299 -5.988 -8.43 1 97.19 119 GLY B C 1
ATOM 2572 O O . GLY B 1 119 ? -1.242 -6.441 -7.984 1 97.19 119 GLY B O 1
ATOM 2573 N N . ARG B 1 120 ? -3.432 -6.125 -7.828 1 98.12 120 ARG B N 1
ATOM 2574 C CA . ARG B 1 120 ? -3.559 -6.898 -6.598 1 98.12 120 ARG B CA 1
ATOM 2575 C C . ARG B 1 120 ? -3.227 -8.367 -6.836 1 98.12 120 ARG B C 1
ATOM 2577 O O . ARG B 1 120 ? -2.531 -8.992 -6.031 1 98.12 120 ARG B O 1
ATOM 2584 N N . ILE B 1 121 ? -3.678 -8.938 -7.934 1 98.75 121 ILE B N 1
ATOM 2585 C CA . ILE B 1 121 ? -3.369 -10.32 -8.281 1 98.75 121 ILE B CA 1
ATOM 2586 C C . ILE B 1 121 ? -1.863 -10.477 -8.484 1 98.75 121 ILE B C 1
ATOM 2588 O O . ILE B 1 121 ? -1.256 -11.422 -7.965 1 98.75 121 ILE B O 1
ATOM 2592 N N . ALA B 1 122 ? -1.288 -9.516 -9.188 1 98.62 122 ALA B N 1
ATOM 2593 C CA . ALA B 1 122 ? 0.153 -9.555 -9.414 1 98.62 122 ALA B CA 1
ATOM 2594 C C . ALA B 1 122 ? 0.922 -9.461 -8.102 1 98.62 122 ALA B C 1
ATOM 2596 O O . ALA B 1 122 ? 1.96 -10.102 -7.934 1 98.62 122 ALA B O 1
ATOM 2597 N N . SER B 1 123 ? 0.438 -8.617 -7.172 1 98.56 123 SER B N 1
ATOM 2598 C CA . SER B 1 123 ? 1.109 -8.484 -5.883 1 98.56 123 SER B CA 1
ATOM 2599 C C . SER B 1 123 ? 1.067 -9.797 -5.105 1 98.56 123 SER B C 1
ATOM 2601 O O . SER B 1 123 ? 2.043 -10.164 -4.445 1 98.56 123 SER B O 1
ATOM 2603 N N . LEU B 1 124 ? -0.04 -10.555 -5.141 1 98.75 124 LEU B N 1
ATOM 2604 C CA . LEU B 1 124 ? -0.163 -11.852 -4.492 1 98.75 124 LEU B CA 1
ATOM 2605 C C . LEU B 1 124 ? 0.812 -12.859 -5.102 1 98.75 124 LEU B C 1
ATOM 2607 O O . LEU B 1 124 ? 1.496 -13.578 -4.375 1 98.75 124 LEU B O 1
ATOM 2611 N N . ILE B 1 125 ? 0.835 -12.883 -6.418 1 98.88 125 ILE B N 1
ATOM 2612 C CA . ILE B 1 125 ? 1.736 -13.797 -7.113 1 98.88 125 ILE B CA 1
ATOM 2613 C C . ILE B 1 125 ? 3.184 -13.461 -6.758 1 98.88 125 ILE B C 1
ATOM 2615 O O . ILE B 1 125 ? 4.004 -14.359 -6.566 1 98.88 125 ILE B O 1
ATOM 2619 N N . SER B 1 126 ? 3.51 -12.18 -6.695 1 98.69 126 SER B N 1
ATOM 2620 C CA . SER B 1 126 ? 4.852 -11.742 -6.32 1 98.69 126 SER B CA 1
ATOM 2621 C C . SER B 1 126 ? 5.195 -12.172 -4.898 1 98.69 126 SER B C 1
ATOM 2623 O O . SER B 1 126 ? 6.32 -12.602 -4.629 1 98.69 126 SER B O 1
ATOM 2625 N N . PHE B 1 127 ? 4.262 -12.023 -4.062 1 98.44 127 PHE B N 1
ATOM 2626 C CA . PHE B 1 127 ? 4.465 -12.492 -2.699 1 98.44 127 PHE B CA 1
ATOM 2627 C C . PHE B 1 127 ? 4.789 -13.984 -2.686 1 98.44 127 PHE B C 1
ATOM 2629 O O . PHE B 1 127 ? 5.711 -14.414 -1.993 1 98.44 127 PHE B O 1
ATOM 2636 N N . GLY B 1 128 ? 4.016 -14.766 -3.412 1 98.31 128 GLY B N 1
ATOM 2637 C CA . GLY B 1 128 ? 4.312 -16.188 -3.551 1 98.31 128 GLY B CA 1
ATOM 2638 C C . GLY B 1 128 ? 5.723 -16.453 -4.039 1 98.31 128 GLY B C 1
ATOM 2639 O O . GLY B 1 128 ? 6.363 -17.422 -3.609 1 98.31 128 GLY B O 1
ATOM 2640 N N . THR B 1 129 ? 6.168 -15.633 -4.891 1 98.12 129 THR B N 1
ATOM 2641 C CA . THR B 1 129 ? 7.496 -15.797 -5.461 1 98.12 129 THR B CA 1
ATOM 2642 C C . THR B 1 129 ? 8.57 -15.633 -4.391 1 98.12 129 THR B C 1
ATOM 2644 O O . THR B 1 129 ? 9.516 -16.422 -4.328 1 98.12 129 THR B O 1
ATOM 2647 N N . VAL B 1 130 ? 8.406 -14.664 -3.568 1 96.88 130 VAL B N 1
ATOM 2648 C CA . VAL B 1 130 ? 9.398 -14.422 -2.525 1 96.88 130 VAL B CA 1
ATOM 2649 C C . VAL B 1 130 ? 9.367 -15.562 -1.51 1 96.88 130 VAL B C 1
ATOM 2651 O O . VAL B 1 130 ? 10.406 -15.953 -0.97 1 96.88 130 VAL B O 1
ATOM 2654 N N . VAL B 1 131 ? 8.172 -16.047 -1.217 1 96.62 131 VAL B N 1
ATOM 2655 C CA . VAL B 1 131 ? 8.047 -17.203 -0.342 1 96.62 131 VAL B CA 1
ATOM 2656 C C . VAL B 1 131 ? 8.797 -18.391 -0.945 1 96.62 131 VAL B C 1
ATOM 2658 O O . VAL B 1 131 ? 9.57 -19.062 -0.257 1 96.62 131 VAL B O 1
ATOM 2661 N N . CYS B 1 132 ? 8.609 -18.672 -2.23 1 96.06 132 CYS B N 1
ATOM 2662 C CA . CYS B 1 132 ? 9.266 -19.781 -2.912 1 96.06 132 CYS B CA 1
ATOM 2663 C C . CYS B 1 132 ? 10.781 -19.625 -2.859 1 96.06 132 CYS B C 1
ATOM 2665 O O . CYS B 1 132 ? 11.508 -20.594 -2.65 1 96.06 132 CYS B O 1
ATOM 2667 N N . GLN B 1 133 ? 11.242 -18.391 -3.08 1 94.44 133 GLN B N 1
ATOM 2668 C CA . GLN B 1 133 ? 12.672 -18.125 -2.996 1 94.44 133 GLN B CA 1
ATOM 2669 C C . GLN B 1 133 ? 13.211 -18.469 -1.609 1 94.44 133 GLN B C 1
ATOM 2671 O O . GLN B 1 133 ? 14.281 -19.062 -1.482 1 94.44 133 GLN B O 1
ATOM 2676 N N . HIS B 1 134 ? 12.508 -18.016 -0.61 1 93 134 HIS B N 1
ATOM 2677 C CA . HIS B 1 134 ? 12.906 -18.297 0.764 1 93 134 HIS B CA 1
ATOM 2678 C C . HIS B 1 134 ? 12.938 -19.797 1.031 1 93 134 HIS B C 1
ATOM 2680 O O . HIS B 1 134 ? 13.875 -20.312 1.65 1 93 134 HIS B O 1
ATOM 2686 N N . LEU B 1 135 ? 11.883 -20.484 0.569 1 92.62 135 LEU B N 1
ATOM 2687 C CA . LEU B 1 135 ? 11.797 -21.938 0.753 1 92.62 135 LEU B CA 1
ATOM 2688 C C . LEU B 1 135 ? 12.969 -22.641 0.082 1 92.62 135 LEU B C 1
ATOM 2690 O O . LEU B 1 135 ? 13.578 -23.531 0.673 1 92.62 135 LEU B O 1
ATOM 2694 N N . LYS B 1 136 ? 13.281 -22.281 -1.079 1 91.69 136 LYS B N 1
ATOM 2695 C CA . LYS B 1 136 ? 14.391 -22.875 -1.812 1 91.69 136 LYS B CA 1
ATOM 2696 C C . LYS B 1 136 ? 15.719 -22.641 -1.083 1 91.69 136 LYS B C 1
ATOM 2698 O O . LYS B 1 136 ? 16.516 -23.562 -0.914 1 91.69 136 LYS B O 1
ATOM 2703 N N . LYS B 1 137 ? 15.922 -21.438 -0.685 1 91.25 137 LYS B N 1
ATOM 2704 C CA . LYS B 1 137 ? 17.141 -21.078 0.02 1 91.25 137 LYS B CA 1
ATOM 2705 C C . LYS B 1 137 ? 17.312 -21.891 1.304 1 91.25 137 LYS B C 1
ATOM 2707 O O . LYS B 1 137 ? 18.422 -22.156 1.743 1 91.25 137 LYS B O 1
ATOM 2712 N N . ASN B 1 138 ? 16.266 -22.312 1.858 1 91.56 138 ASN B N 1
ATOM 2713 C CA . ASN B 1 138 ? 16.312 -23.047 3.117 1 91.56 138 ASN B CA 1
ATOM 2714 C C . ASN B 1 138 ? 16.125 -24.547 2.896 1 91.56 138 ASN B C 1
ATOM 2716 O O . ASN B 1 138 ? 15.789 -25.281 3.826 1 91.56 138 ASN B O 1
ATOM 2720 N N . GLY B 1 139 ? 16.234 -25.031 1.646 1 89.25 139 GLY B N 1
ATOM 2721 C CA . GLY B 1 139 ? 16.25 -26.453 1.314 1 89.25 139 GLY B CA 1
ATOM 2722 C C . GLY B 1 139 ? 14.875 -27.062 1.29 1 89.25 139 GLY B C 1
ATOM 2723 O O . GLY B 1 139 ? 14.727 -28.281 1.433 1 89.25 139 GLY B O 1
ATOM 2724 N N . ARG B 1 140 ? 13.867 -26.25 1.237 1 91.31 140 ARG B N 1
ATOM 2725 C CA . ARG B 1 140 ? 12.5 -26.75 1.236 1 91.31 140 ARG B CA 1
ATOM 2726 C C . ARG B 1 140 ? 11.852 -26.578 -0.133 1 91.31 140 ARG B C 1
ATOM 2728 O O . ARG B 1 140 ? 10.711 -26.109 -0.232 1 91.31 140 ARG B O 1
ATOM 2735 N N . GLU B 1 141 ? 12.492 -26.844 -1.177 1 90.06 141 GLU B N 1
ATOM 2736 C CA . GLU B 1 141 ? 12.031 -26.672 -2.551 1 90.06 141 GLU B CA 1
ATOM 2737 C C . GLU B 1 141 ? 10.797 -27.516 -2.834 1 90.06 141 GLU B C 1
ATOM 2739 O O . GLU B 1 141 ? 10.031 -27.219 -3.76 1 90.06 141 GLU B O 1
ATOM 2744 N N . ASN B 1 142 ? 10.609 -28.547 -2.096 1 89.88 142 ASN B N 1
ATOM 2745 C CA . ASN B 1 142 ? 9.461 -29.438 -2.289 1 89.88 142 ASN B CA 1
ATOM 2746 C C . ASN B 1 142 ? 8.148 -28.719 -1.962 1 89.88 142 ASN B C 1
ATOM 2748 O O . ASN B 1 142 ? 7.074 -29.203 -2.326 1 89.88 142 ASN B O 1
ATOM 2752 N N . CYS B 1 143 ? 8.242 -27.578 -1.272 1 91.31 143 CYS B N 1
ATOM 2753 C CA . CYS B 1 143 ? 7.039 -26.859 -0.871 1 91.31 143 CYS B CA 1
ATOM 2754 C C . CYS B 1 143 ? 6.652 -25.812 -1.91 1 91.31 143 CYS B C 1
ATOM 2756 O O . CYS B 1 143 ? 5.598 -25.188 -1.801 1 91.31 143 CYS B O 1
ATOM 2758 N N . VAL B 1 144 ? 7.375 -25.641 -2.936 1 94 144 VAL B N 1
ATOM 2759 C CA . VAL B 1 144 ? 7.133 -24.641 -3.971 1 94 144 VAL B CA 1
ATOM 2760 C C . VAL B 1 144 ? 5.805 -24.922 -4.664 1 94 144 VAL B C 1
ATOM 2762 O O . VAL B 1 144 ? 5.008 -24.016 -4.898 1 94 144 VAL B O 1
ATOM 2765 N N . GLU B 1 145 ? 5.586 -26.188 -4.926 1 94.19 145 GLU B N 1
ATOM 2766 C CA . GLU B 1 145 ? 4.344 -26.594 -5.582 1 94.19 145 GLU B CA 1
ATOM 2767 C C . GLU B 1 145 ? 3.129 -26.219 -4.734 1 94.19 145 GLU B C 1
ATOM 2769 O O . GLU B 1 145 ? 2.086 -25.844 -5.27 1 94.19 145 GLU B O 1
ATOM 2774 N N . GLN B 1 146 ? 3.262 -26.391 -3.461 1 96.31 146 GLN B N 1
ATOM 2775 C CA . GLN B 1 146 ? 2.164 -26.078 -2.549 1 96.31 146 GLN B CA 1
ATOM 2776 C C . GLN B 1 146 ? 1.838 -24.594 -2.559 1 96.31 146 GLN B C 1
ATOM 2778 O O . GLN B 1 146 ? 0.679 -24.203 -2.404 1 96.31 146 GLN B O 1
ATOM 2783 N N . VAL B 1 147 ? 2.82 -23.734 -2.732 1 97.19 147 VAL B N 1
ATOM 2784 C CA . VAL B 1 147 ? 2.604 -22.297 -2.809 1 97.19 147 VAL B CA 1
ATOM 2785 C C . VAL B 1 147 ? 1.707 -21.969 -4.004 1 97.19 147 VAL B C 1
ATOM 2787 O O . VAL B 1 147 ? 0.702 -21.266 -3.859 1 97.19 147 VAL B O 1
ATOM 2790 N N . GLY B 1 148 ? 2.084 -22.5 -5.203 1 97.5 148 GLY B N 1
ATOM 2791 C CA . GLY B 1 148 ? 1.271 -22.312 -6.391 1 97.5 148 GLY B CA 1
ATOM 2792 C C . GLY B 1 148 ? -0.149 -22.812 -6.234 1 97.5 148 GLY B C 1
ATOM 2793 O O . GLY B 1 148 ? -1.099 -22.188 -6.691 1 97.5 148 GLY B O 1
ATOM 2794 N N . LYS B 1 149 ? -0.258 -23.906 -5.555 1 97.38 149 LYS B N 1
ATOM 2795 C CA . LYS B 1 149 ? -1.567 -24.516 -5.324 1 97.38 149 LYS B CA 1
ATOM 2796 C C . LYS B 1 149 ? -2.426 -23.625 -4.418 1 97.38 149 LYS B C 1
ATOM 2798 O O . LYS B 1 149 ? -3.617 -23.438 -4.676 1 97.38 149 LYS B O 1
ATOM 2803 N N . GLU B 1 150 ? -1.852 -23.125 -3.346 1 97.81 150 GLU B N 1
ATOM 2804 C CA . GLU B 1 150 ? -2.594 -22.266 -2.438 1 97.81 150 GLU B CA 1
ATOM 2805 C C . GLU B 1 150 ? -3.104 -21.016 -3.158 1 97.81 150 GLU B C 1
ATOM 2807 O O . GLU B 1 150 ? -4.266 -20.641 -2.998 1 97.81 150 GLU B O 1
ATOM 2812 N N . ILE B 1 151 ? -2.26 -20.391 -3.965 1 98.75 151 ILE B N 1
ATOM 2813 C CA . ILE B 1 151 ? -2.623 -19.156 -4.66 1 98.75 151 ILE B CA 1
ATOM 2814 C C . ILE B 1 151 ? -3.666 -19.469 -5.734 1 98.75 151 ILE B C 1
ATOM 2816 O O . ILE B 1 151 ? -4.676 -18.766 -5.844 1 98.75 151 ILE B O 1
ATOM 2820 N N . SER B 1 152 ? -3.447 -20.516 -6.531 1 98.56 152 SER B N 1
ATOM 2821 C CA . SER B 1 152 ? -4.402 -20.844 -7.582 1 98.56 152 SER B CA 1
ATOM 2822 C C . SER B 1 152 ? -5.754 -21.234 -6.996 1 98.56 152 SER B C 1
ATOM 2824 O O . SER B 1 152 ? -6.801 -20.875 -7.535 1 98.56 152 SER B O 1
ATOM 2826 N N . THR B 1 153 ? -5.746 -22.062 -5.914 1 98.19 153 THR B N 1
ATOM 2827 C CA . THR B 1 153 ? -6.996 -22.453 -5.273 1 98.19 153 THR B CA 1
ATOM 2828 C C . THR B 1 153 ? -7.785 -21.219 -4.828 1 98.19 153 THR B C 1
ATOM 2830 O O . THR B 1 153 ? -8.992 -21.125 -5.07 1 98.19 153 THR B O 1
ATOM 2833 N N . TYR B 1 154 ? -7.133 -20.281 -4.203 1 98.56 154 TYR B N 1
ATOM 2834 C CA . TYR B 1 154 ? -7.816 -19.062 -3.783 1 98.56 154 TYR B CA 1
ATOM 2835 C C . TYR B 1 154 ? -8.398 -18.328 -4.984 1 98.56 154 TYR B C 1
ATOM 2837 O O . TYR B 1 154 ? -9.555 -17.891 -4.957 1 98.56 154 TYR B O 1
ATOM 2845 N N . LEU B 1 155 ? -7.574 -18.062 -6.035 1 98.62 155 LEU B N 1
ATOM 2846 C CA . LEU B 1 155 ? -8.023 -17.328 -7.215 1 98.62 155 LEU B CA 1
ATOM 2847 C C . LEU B 1 155 ? -9.227 -18.016 -7.855 1 98.62 155 LEU B C 1
ATOM 2849 O O . LEU B 1 155 ? -10.18 -17.359 -8.273 1 98.62 155 LEU B O 1
ATOM 2853 N N . LEU B 1 156 ? -9.227 -19.328 -7.879 1 98.31 156 LEU B N 1
ATOM 2854 C CA . LEU B 1 156 ? -10.234 -20.109 -8.586 1 98.31 156 LEU B CA 1
ATOM 2855 C C . LEU B 1 156 ? -11.477 -20.312 -7.723 1 98.31 156 LEU B C 1
ATOM 2857 O O . LEU B 1 156 ? -12.531 -20.688 -8.227 1 98.31 156 LEU B O 1
ATOM 2861 N N . THR B 1 157 ? -11.383 -20.062 -6.418 1 97.69 157 THR B N 1
ATOM 2862 C CA . THR B 1 157 ? -12.539 -20.203 -5.539 1 97.69 157 THR B CA 1
ATOM 2863 C C . THR B 1 157 ? -13.125 -18.828 -5.215 1 97.69 157 THR B C 1
ATOM 2865 O O . THR B 1 157 ? -14.32 -18.594 -5.395 1 97.69 157 THR B O 1
ATOM 2868 N N . ASP B 1 158 ? -12.297 -17.891 -4.887 1 98.06 158 ASP B N 1
ATOM 2869 C CA . ASP B 1 158 ? -12.766 -16.609 -4.367 1 98.06 158 ASP B CA 1
ATOM 2870 C C . ASP B 1 158 ? -12.797 -15.555 -5.465 1 98.06 158 ASP B C 1
ATOM 2872 O O . ASP B 1 158 ? -13.555 -14.586 -5.383 1 98.06 158 ASP B O 1
ATOM 2876 N N . GLN B 1 159 ? -11.977 -15.734 -6.5 1 98.06 159 GLN B N 1
ATOM 2877 C CA . GLN B 1 159 ? -11.883 -14.695 -7.52 1 98.06 159 GLN B CA 1
ATOM 2878 C C . GLN B 1 159 ? -12.273 -15.234 -8.891 1 98.06 159 GLN B C 1
ATOM 2880 O O . GLN B 1 159 ? -11.93 -14.641 -9.922 1 98.06 159 GLN B O 1
ATOM 2885 N N . ARG B 1 160 ? -12.961 -16.328 -8.938 1 97.19 160 ARG B N 1
ATOM 2886 C CA . ARG B 1 160 ? -13.258 -17.031 -10.18 1 97.19 160 ARG B CA 1
ATOM 2887 C C . ARG B 1 160 ? -14.102 -16.172 -11.109 1 97.19 160 ARG B C 1
ATOM 2889 O O . ARG B 1 160 ? -13.773 -16.016 -12.289 1 97.19 160 ARG B O 1
ATOM 2896 N N . ASP B 1 161 ? -15.219 -15.656 -10.625 1 96.5 161 ASP B N 1
ATOM 2897 C CA . ASP B 1 161 ? -16.125 -14.867 -11.445 1 96.5 161 ASP B CA 1
ATOM 2898 C C . ASP B 1 161 ? -15.438 -13.633 -12.016 1 96.5 161 ASP B C 1
ATOM 2900 O O . ASP B 1 161 ? -15.656 -13.266 -13.172 1 96.5 161 ASP B O 1
ATOM 2904 N N . TRP B 1 162 ? -14.602 -13 -11.188 1 97.75 162 TRP B N 1
ATOM 2905 C CA . TRP B 1 162 ? -13.875 -11.828 -11.648 1 97.75 162 TRP B CA 1
ATOM 2906 C C . TRP B 1 162 ? -12.922 -12.195 -12.781 1 97.75 162 TRP B C 1
ATOM 2908 O O . TRP B 1 162 ? -12.82 -11.469 -13.773 1 97.75 162 TRP B O 1
ATOM 2918 N N . LEU B 1 163 ? -12.203 -13.281 -12.625 1 98.19 163 LEU B N 1
ATOM 2919 C CA . LEU B 1 163 ? -11.281 -13.734 -13.656 1 98.19 163 LEU B CA 1
ATOM 2920 C C . LEU B 1 163 ? -12.008 -13.945 -14.977 1 98.19 163 LEU B C 1
ATOM 2922 O O . LEU B 1 163 ? -11.539 -13.523 -16.031 1 98.19 163 LEU B O 1
ATOM 2926 N N . ILE B 1 164 ? -13.156 -14.578 -14.867 1 97 164 ILE B N 1
ATOM 2927 C CA . ILE B 1 164 ? -13.945 -14.859 -16.062 1 97 164 ILE B CA 1
ATOM 2928 C C . ILE B 1 164 ? -14.383 -13.547 -16.703 1 97 164 ILE B C 1
ATOM 2930 O O . ILE B 1 164 ? -14.227 -13.367 -17.922 1 97 164 ILE B O 1
ATOM 2934 N N . ARG B 1 165 ? -14.891 -12.664 -15.938 1 97.12 165 ARG B N 1
ATOM 2935 C CA . ARG B 1 165 ? -15.414 -11.398 -16.438 1 97.12 165 ARG B CA 1
ATOM 2936 C C . ARG B 1 165 ? -14.297 -10.523 -17 1 97.12 165 ARG B C 1
ATOM 2938 O O . ARG B 1 165 ? -14.555 -9.602 -17.781 1 97.12 165 ARG B O 1
ATOM 2945 N N . ASN B 1 166 ? -13.094 -10.781 -16.594 1 97.5 166 ASN B N 1
ATOM 2946 C CA . ASN B 1 166 ? -11.969 -9.969 -17.031 1 97.5 166 ASN B CA 1
ATOM 2947 C C . ASN B 1 166 ? -11.047 -10.75 -17.969 1 97.5 166 ASN B C 1
ATOM 2949 O O . ASN B 1 166 ? -9.828 -10.539 -17.953 1 97.5 166 ASN B O 1
ATOM 2953 N N . ASN B 1 167 ? -11.531 -11.633 -18.688 1 97.69 167 ASN B N 1
ATOM 2954 C CA . ASN B 1 167 ? -10.898 -12.367 -19.766 1 97.69 167 ASN B CA 1
ATOM 2955 C C . ASN B 1 167 ? -9.719 -13.203 -19.266 1 97.69 167 ASN B C 1
ATOM 2957 O O . ASN B 1 167 ? -8.734 -13.391 -19.984 1 97.69 167 ASN B O 1
ATOM 2961 N N . ALA B 1 168 ? -9.789 -13.57 -18.031 1 98 168 ALA B N 1
ATOM 2962 C CA . ALA B 1 168 ? -8.789 -14.453 -17.438 1 98 168 ALA B CA 1
ATOM 2963 C C . ALA B 1 168 ? -7.375 -13.992 -17.781 1 98 168 ALA B C 1
ATOM 2965 O O . ALA B 1 168 ? -7.078 -12.789 -17.719 1 98 168 ALA B O 1
ATOM 2966 N N . TRP B 1 169 ? -6.492 -14.812 -18.078 1 98.19 169 TRP B N 1
ATOM 2967 C CA . TRP B 1 169 ? -5.078 -14.477 -18.188 1 98.19 169 TRP B CA 1
ATOM 2968 C C . TRP B 1 169 ? -4.789 -13.734 -19.484 1 98.19 169 TRP B C 1
ATOM 2970 O O . TRP B 1 169 ? -3.734 -13.117 -19.625 1 98.19 169 TRP B O 1
ATOM 2980 N N . ASP B 1 170 ? -5.676 -13.852 -20.469 1 97.81 170 ASP B N 1
ATOM 2981 C CA . ASP B 1 170 ? -5.582 -12.93 -21.594 1 97.81 170 ASP B CA 1
ATOM 2982 C C . ASP B 1 170 ? -5.773 -11.484 -21.141 1 97.81 170 ASP B C 1
ATOM 2984 O O . ASP B 1 170 ? -5.129 -10.57 -21.656 1 97.81 170 ASP B O 1
ATOM 2988 N N . GLY B 1 171 ? -6.746 -11.359 -20.234 1 98.19 171 GLY B N 1
ATOM 2989 C CA . GLY B 1 171 ? -6.938 -10.039 -19.656 1 98.19 171 GLY B CA 1
ATOM 2990 C C . GLY B 1 171 ? -5.715 -9.531 -18.906 1 98.19 171 GLY B C 1
ATOM 2991 O O . GLY B 1 171 ? -5.398 -8.344 -18.969 1 98.19 171 GLY B O 1
ATOM 2992 N N . PHE B 1 172 ? -5.039 -10.422 -18.25 1 98.38 172 PHE B N 1
ATOM 2993 C CA . PHE B 1 172 ? -3.797 -10.094 -17.562 1 98.38 172 PHE B CA 1
ATOM 2994 C C . PHE B 1 172 ? -2.762 -9.562 -18.547 1 98.38 172 PHE B C 1
ATOM 2996 O O . PHE B 1 172 ? -2.137 -8.523 -18.297 1 98.38 172 PHE B O 1
ATOM 3003 N N . VAL B 1 173 ? -2.574 -10.242 -19.594 1 98.12 173 VAL B N 1
ATOM 3004 C CA . VAL B 1 173 ? -1.617 -9.867 -20.625 1 98.12 173 VAL B CA 1
ATOM 3005 C C . VAL B 1 173 ? -1.983 -8.5 -21.188 1 98.12 173 VAL B C 1
ATOM 3007 O O . VAL B 1 173 ? -1.121 -7.629 -21.328 1 98.12 173 VAL B O 1
ATOM 3010 N N . ASP B 1 174 ? -3.258 -8.312 -21.484 1 96.62 174 ASP B N 1
ATOM 3011 C CA . ASP B 1 174 ? -3.711 -7.055 -22.062 1 96.62 174 ASP B CA 1
ATOM 3012 C C . ASP B 1 174 ? -3.482 -5.883 -21.109 1 96.62 174 ASP B C 1
ATOM 3014 O O . ASP B 1 174 ? -3.064 -4.805 -21.531 1 96.62 174 ASP B O 1
ATOM 3018 N N . PHE B 1 175 ? -3.789 -6.078 -19.906 1 96 175 PHE B N 1
ATOM 3019 C CA . PHE B 1 175 ? -3.684 -5.023 -18.906 1 96 175 PHE B CA 1
ATOM 3020 C C . PHE B 1 175 ? -2.24 -4.551 -18.766 1 96 175 PHE B C 1
ATOM 3022 O O . PHE B 1 175 ? -1.98 -3.352 -18.656 1 96 175 PHE B O 1
ATOM 3029 N N . PHE B 1 176 ? -1.306 -5.43 -18.734 1 96.38 176 PHE B N 1
ATOM 3030 C CA . PHE B 1 176 ? 0.086 -5.086 -18.469 1 96.38 176 PHE B CA 1
ATOM 3031 C C . PHE B 1 176 ? 0.856 -4.898 -19.766 1 96.38 176 PHE B C 1
ATOM 3033 O O . PHE B 1 176 ? 2.086 -4.812 -19.766 1 96.38 176 PHE B O 1
ATOM 3040 N N . ARG B 1 177 ? 0.12 -4.859 -20.812 1 91.5 177 ARG B N 1
ATOM 3041 C CA . ARG B 1 177 ? 0.763 -4.652 -22.094 1 91.5 177 ARG B CA 1
ATOM 3042 C C . ARG B 1 177 ? 1.221 -3.203 -22.25 1 91.5 177 ARG B C 1
ATOM 3044 O O . ARG B 1 177 ? 0.435 -2.275 -22.062 1 91.5 177 ARG B O 1
ATOM 3051 N N . VAL B 1 178 ? 2.584 -3.023 -22.281 1 84.19 178 VAL B N 1
ATOM 3052 C CA . VAL B 1 178 ? 3.092 -1.688 -22.578 1 84.19 178 VAL B CA 1
ATOM 3053 C C . VAL B 1 178 ? 4.035 -1.746 -23.781 1 84.19 178 VAL B C 1
ATOM 3055 O O . VAL B 1 178 ? 4.957 -2.562 -23.812 1 84.19 178 VAL B O 1
ATOM 3058 N N . GLU B 1 179 ? 3.732 -0.996 -24.766 1 81 179 GLU B N 1
ATOM 3059 C CA . GLU B 1 179 ? 4.414 -1.022 -26.047 1 81 179 GLU B CA 1
ATOM 3060 C C . GLU B 1 179 ? 5.906 -0.737 -25.891 1 81 179 GLU B C 1
ATOM 3062 O O . GLU B 1 179 ? 6.742 -1.447 -26.453 1 81 179 GLU B O 1
ATOM 3067 N N . ASP B 1 180 ? 6.188 0.345 -25.188 1 86.12 180 ASP B N 1
ATOM 3068 C CA . ASP B 1 180 ? 7.57 0.754 -24.969 1 86.12 180 ASP B CA 1
ATOM 3069 C C . ASP B 1 180 ? 8 0.467 -23.531 1 86.12 180 ASP B C 1
ATOM 3071 O O . ASP B 1 180 ? 7.492 1.079 -22.578 1 86.12 180 ASP B O 1
ATOM 3075 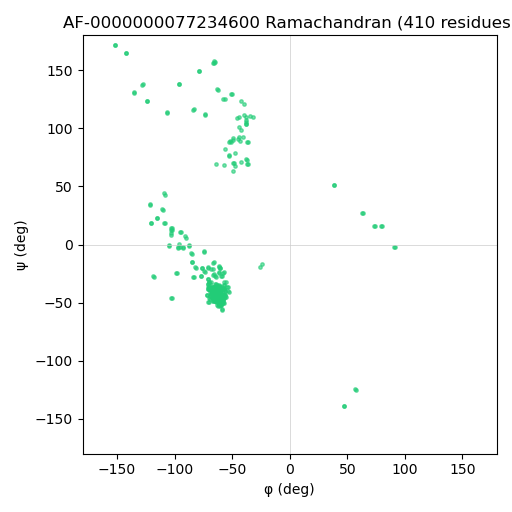N N . PRO B 1 181 ? 8.922 -0.466 -23.438 1 78.5 181 PRO B N 1
ATOM 3076 C CA . PRO B 1 181 ? 9.383 -0.85 -22.109 1 78.5 181 PRO B CA 1
ATOM 3077 C C . PRO B 1 181 ? 10.023 0.311 -21.344 1 78.5 181 PRO B C 1
ATOM 3079 O O . PRO B 1 181 ? 10.133 0.26 -20.109 1 78.5 181 PRO B O 1
ATOM 3082 N N . GLU B 1 182 ? 10.398 1.289 -22.094 1 83.56 182 GLU B N 1
ATOM 3083 C CA . GLU B 1 182 ? 11.078 2.404 -21.453 1 83.56 182 GLU B CA 1
ATOM 3084 C C . GLU B 1 182 ? 10.141 3.592 -21.266 1 83.56 182 GLU B C 1
ATOM 3086 O O . GLU B 1 182 ? 10.547 4.637 -20.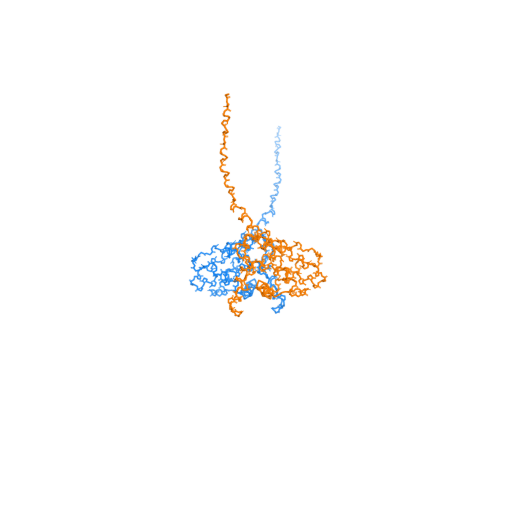734 1 83.56 182 GLU B O 1
ATOM 3091 N N . SER B 1 183 ? 8.938 3.24 -21.484 1 85.62 183 SER B N 1
ATOM 3092 C CA . SER B 1 183 ? 8.016 4.371 -21.453 1 85.62 183 SER B CA 1
ATOM 3093 C C . SER B 1 183 ? 7.691 4.777 -20.016 1 85.62 183 SER B C 1
ATOM 3095 O O . SER B 1 183 ? 7.715 3.945 -19.109 1 85.62 183 SER B O 1
ATOM 3097 N N . THR B 1 184 ? 7.438 6.016 -19.828 1 84.88 184 THR B N 1
ATOM 3098 C CA . THR B 1 184 ? 6.977 6.586 -18.578 1 84.88 184 THR B CA 1
ATOM 3099 C C . THR B 1 184 ? 5.699 5.895 -18.094 1 84.88 184 THR B C 1
ATOM 3101 O O . THR B 1 184 ? 5.516 5.672 -16.906 1 84.88 184 THR B O 1
ATOM 3104 N N . VAL B 1 185 ? 4.98 5.516 -19.094 1 85.69 185 VAL B N 1
ATOM 3105 C CA . VAL B 1 185 ? 3.711 4.867 -18.781 1 85.69 185 VAL B CA 1
ATOM 3106 C C . VAL B 1 185 ? 3.965 3.523 -18.109 1 85.69 185 VAL B C 1
ATOM 3108 O O . VAL B 1 185 ? 3.355 3.211 -17.078 1 85.69 185 VAL B O 1
ATOM 3111 N N . ARG B 1 186 ? 4.801 2.787 -18.672 1 86.19 186 ARG B N 1
ATOM 3112 C CA . ARG B 1 186 ? 5.141 1.492 -18.094 1 86.19 186 ARG B CA 1
ATOM 3113 C C . ARG B 1 186 ? 5.699 1.655 -16.688 1 86.19 186 ARG B C 1
ATOM 3115 O O . ARG B 1 186 ? 5.289 0.946 -15.766 1 86.19 186 ARG B O 1
ATOM 3122 N N . ASN B 1 187 ? 6.566 2.568 -16.516 1 85 187 ASN B N 1
ATOM 3123 C CA . ASN B 1 187 ? 7.176 2.797 -15.219 1 85 187 ASN B CA 1
ATOM 3124 C C . ASN B 1 187 ? 6.137 3.205 -14.18 1 85 187 ASN B C 1
ATOM 3126 O O . ASN B 1 187 ? 6.16 2.723 -13.047 1 85 187 ASN B O 1
ATOM 3130 N N . THR B 1 188 ? 5.277 4.047 -14.609 1 87.44 188 THR B N 1
ATOM 3131 C CA . THR B 1 188 ? 4.211 4.484 -13.711 1 87.44 188 THR B CA 1
ATOM 3132 C C . THR B 1 188 ? 3.297 3.318 -13.352 1 87.44 188 THR B C 1
ATOM 3134 O O . THR B 1 188 ? 3.014 3.09 -12.172 1 87.44 188 THR B O 1
ATOM 3137 N N . LEU B 1 189 ? 2.896 2.613 -14.336 1 88.5 189 LEU B N 1
ATOM 3138 C CA . LEU B 1 189 ? 2.021 1.467 -14.117 1 88.5 189 LEU B CA 1
ATOM 3139 C C . LEU B 1 189 ? 2.66 0.472 -13.156 1 88.5 189 LEU B C 1
ATOM 3141 O O . LEU B 1 189 ? 2.023 0.035 -12.195 1 88.5 189 LEU B O 1
ATOM 3145 N N . MET B 1 190 ? 3.941 0.184 -13.281 1 88.38 190 MET B N 1
ATOM 3146 C CA . MET B 1 190 ? 4.652 -0.806 -12.477 1 88.38 190 MET B CA 1
ATOM 3147 C C . MET B 1 190 ? 4.906 -0.281 -11.07 1 88.38 190 MET B C 1
ATOM 3149 O O . MET B 1 190 ? 4.988 -1.06 -10.117 1 88.38 190 MET B O 1
ATOM 3153 N N . ALA B 1 191 ? 4.91 1.01 -10.914 1 88.25 191 ALA B N 1
ATOM 3154 C CA . ALA B 1 191 ? 5.16 1.616 -9.609 1 88.25 191 ALA B CA 1
ATOM 3155 C C . ALA B 1 191 ? 3.891 1.642 -8.766 1 88.25 191 ALA B C 1
ATOM 3157 O O . ALA B 1 191 ? 3.955 1.69 -7.531 1 88.25 191 ALA B O 1
ATOM 3158 N N . VAL B 1 192 ? 2.727 1.517 -9.414 1 92.75 192 VAL B N 1
ATOM 3159 C CA . VAL B 1 192 ? 1.501 1.761 -8.664 1 92.75 192 VAL B CA 1
ATOM 3160 C C . VAL B 1 192 ? 0.649 0.494 -8.641 1 92.75 192 VAL B C 1
ATOM 3162 O O . VAL B 1 192 ? -0.14 0.288 -7.711 1 92.75 192 VAL B O 1
ATOM 3165 N N . ALA B 1 193 ? 0.752 -0.372 -9.625 1 92 193 ALA B N 1
ATOM 3166 C CA . ALA B 1 193 ? -0.172 -1.481 -9.844 1 92 193 ALA B CA 1
ATOM 3167 C C . ALA B 1 193 ? -0.24 -2.391 -8.617 1 92 193 ALA B C 1
ATOM 3169 O O . ALA B 1 193 ? -1.323 -2.828 -8.227 1 92 193 ALA B O 1
ATOM 3170 N N . GLY B 1 194 ? 0.667 -2.674 -7.855 1 96.56 194 GLY B N 1
ATOM 3171 C CA . GLY B 1 194 ? 0.703 -3.658 -6.785 1 96.56 194 GLY B CA 1
ATOM 3172 C C . GLY B 1 194 ? 0.607 -3.039 -5.402 1 96.56 194 GLY B C 1
ATOM 3173 O O . GLY B 1 194 ? 0.484 -3.754 -4.406 1 96.56 194 GLY B O 1
ATOM 3174 N N . LEU B 1 195 ? 0.522 -1.688 -5.332 1 97.44 195 LEU B N 1
ATOM 3175 C CA . LEU B 1 195 ? 0.687 -1.007 -4.055 1 97.44 195 LEU B CA 1
ATOM 3176 C C . LEU B 1 195 ? -0.455 -1.352 -3.104 1 97.44 195 LEU B C 1
ATOM 3178 O O . LEU B 1 195 ? -0.246 -1.475 -1.894 1 97.44 195 LEU B O 1
ATOM 3182 N N . ALA B 1 196 ? -1.711 -1.47 -3.652 1 97.19 196 ALA B N 1
ATOM 3183 C CA . ALA B 1 196 ? -2.848 -1.821 -2.805 1 97.19 196 ALA B CA 1
ATOM 3184 C C . ALA B 1 196 ? -2.662 -3.203 -2.186 1 97.19 196 ALA B C 1
ATOM 3186 O O . ALA B 1 196 ? -2.918 -3.395 -0.994 1 97.19 196 ALA B O 1
ATOM 3187 N N . GLY B 1 197 ? -2.258 -4.164 -2.998 1 98.19 197 GLY B N 1
ATOM 3188 C CA . GLY B 1 197 ? -2.008 -5.508 -2.506 1 98.19 197 GLY B CA 1
ATOM 3189 C C . GLY B 1 197 ? -0.823 -5.586 -1.562 1 98.19 197 GLY B C 1
ATOM 3190 O O . GLY B 1 197 ? -0.906 -6.215 -0.503 1 98.19 197 GLY B O 1
ATOM 3191 N N . ILE B 1 198 ? 0.251 -4.918 -1.913 1 98.12 198 ILE B N 1
ATOM 3192 C CA . ILE B 1 198 ? 1.456 -4.898 -1.091 1 98.12 198 ILE B CA 1
ATOM 3193 C C . ILE B 1 198 ? 1.157 -4.227 0.248 1 98.12 198 ILE B C 1
ATOM 3195 O O . ILE B 1 198 ? 1.512 -4.754 1.306 1 98.12 198 ILE B O 1
ATOM 3199 N N . GLY B 1 199 ? 0.492 -3.105 0.135 1 97.81 199 GLY B N 1
ATOM 3200 C CA . GLY B 1 199 ? 0.127 -2.391 1.349 1 97.81 199 GLY B CA 1
ATOM 3201 C C . GLY B 1 199 ? -0.775 -3.195 2.266 1 97.81 199 GLY B C 1
ATOM 3202 O O . GLY B 1 199 ? -0.579 -3.209 3.482 1 97.81 199 GLY B O 1
ATOM 3203 N N . ALA B 1 200 ? -1.746 -3.857 1.727 1 96.94 200 ALA B N 1
ATOM 3204 C CA . ALA B 1 200 ? -2.656 -4.684 2.516 1 96.94 200 ALA B CA 1
ATOM 3205 C C . ALA B 1 200 ? -1.908 -5.828 3.195 1 96.94 200 ALA B C 1
ATOM 3207 O O . ALA B 1 200 ? -2.184 -6.16 4.352 1 96.94 200 ALA B O 1
ATOM 3208 N N . THR B 1 201 ? -1.014 -6.461 2.457 1 97.38 201 THR B N 1
ATOM 3209 C CA . THR B 1 201 ? -0.213 -7.543 3.018 1 97.38 201 THR B CA 1
ATOM 3210 C C . THR B 1 201 ? 0.633 -7.039 4.184 1 97.38 201 THR B C 1
ATOM 3212 O O . THR B 1 201 ? 0.664 -7.66 5.25 1 97.38 201 THR B O 1
ATOM 3215 N N . LEU B 1 202 ? 1.277 -5.895 3.973 1 95.44 202 LEU B N 1
ATOM 3216 C CA . LEU B 1 202 ? 2.094 -5.316 5.031 1 95.44 202 LEU B CA 1
ATOM 3217 C C . LEU B 1 202 ? 1.236 -4.941 6.234 1 95.44 202 LEU B C 1
ATOM 3219 O O . LEU B 1 202 ? 1.623 -5.184 7.379 1 95.44 202 LEU B O 1
ATOM 3223 N N . ALA B 1 203 ? 0.114 -4.352 5.941 1 94.62 203 ALA B N 1
ATOM 3224 C CA . ALA B 1 203 ? -0.8 -4 7.027 1 94.62 203 ALA B CA 1
ATOM 3225 C C . ALA B 1 203 ? -1.162 -5.227 7.859 1 94.62 203 ALA B C 1
ATOM 3227 O O . ALA B 1 203 ? -1.226 -5.152 9.086 1 94.62 203 ALA B O 1
ATOM 3228 N N . MET B 1 204 ? -1.375 -6.363 7.254 1 92.94 204 MET B N 1
ATOM 3229 C CA . MET B 1 204 ? -1.758 -7.605 7.922 1 92.94 204 MET B CA 1
ATOM 3230 C C . MET B 1 204 ? -0.602 -8.156 8.75 1 92.94 204 MET B C 1
ATOM 3232 O O . MET B 1 204 ? -0.805 -8.633 9.867 1 92.94 204 MET B O 1
ATOM 3236 N N . LEU B 1 205 ? 0.604 -8.023 8.211 1 91.88 205 LEU B N 1
ATOM 3237 C CA . LEU B 1 205 ? 1.756 -8.68 8.828 1 91.88 205 LEU B CA 1
ATOM 3238 C C . LEU B 1 205 ? 2.318 -7.836 9.969 1 91.88 205 LEU B C 1
ATOM 3240 O O . LEU B 1 205 ? 2.967 -8.367 10.875 1 91.88 205 LEU B O 1
ATOM 3244 N N . ILE B 1 206 ? 2.195 -6.512 9.977 1 83.44 206 ILE B N 1
ATOM 3245 C CA . ILE B 1 206 ? 2.781 -5.641 10.992 1 83.44 206 ILE B CA 1
ATOM 3246 C C . ILE B 1 206 ? 1.791 -5.438 12.133 1 83.44 206 ILE B C 1
ATOM 3248 O O . ILE B 1 206 ? 2.137 -4.867 13.172 1 83.44 206 ILE B O 1
ATOM 3252 N N . ARG B 1 207 ? 0.66 -6.051 12.227 1 75.38 207 ARG B N 1
ATOM 3253 C CA . ARG B 1 207 ? -0.318 -5.941 13.305 1 75.38 207 ARG B CA 1
ATOM 3254 C C . ARG B 1 207 ? 0.245 -6.488 14.617 1 75.38 207 ARG B C 1
ATOM 3256 O O . ARG B 1 207 ? 1.093 -7.383 14.609 1 75.38 207 ARG B O 1
#

Radius of gyration: 32.7 Å; Cα contacts (8 Å, |Δi|>4): 391; chains: 2; bounding box: 94×95×134 Å

Organism: NCBI:txid88201

InterPro domains:
  IPR002475 Bcl2-like [PS50062] (69-171)
  IPR013281 Apoptosis regulator, Mcl-1 [PR01866] (110-123)
  IPR013281 Apoptosis regulator, Mcl-1 [PR01866] (125-140)
  IPR013281 Apoptosis regulator, Mcl-1 [PR01866] (179-192)
  IPR013281 Apoptosis regulator, Mcl-1 [PR01866] (194-207)
  IPR026298 Bcl-2 family [PR01862] (103-115)
  IPR026298 Bcl-2 family [PR01862] (117-145)
  IPR026298 Bcl-2 family [PR01862] (146-170)
  IPR026298 Bcl-2 family [PTHR11256] (33-197)
  IPR026298 Bcl-2 family [cd06845] (40-175)
  IPR036834 Bcl-2-like superfamily [G3DSA:1.10.437.10] (37-176)
  IPR036834 Bcl-2-like superfamily [SSF56854] (36-182)
  IPR046371 Bcl-2, Bcl-2 homology region 1-3 [PF00452] (69-169)
  IPR046371 Bcl-2, Bcl-2 homology region 1-3 [SM00337] (69-169)

Sequence (414 aa):
MQEESYDNSQGSLPCTPEFHSDSELELSGYTAEHEVLESDTRQLLSDFYNIFTGISPPKRKPSPALTTMKRVVDSLLEKHKYAYNGMIKKLSLDDRGEDVTFITAVAKSIFEDGTTNWGRIASLISFGTVVCQHLKKNGRENCVEQVGKEISTYLLTDQRDWLIRNNAWDGFVDFFRVEDPESTVRNTLMAVAGLAGIGATLAMLIRMQEESYDNSQGSLPCTPEFHSDSELELSGYTAEHEVLESDTRQLLSDFYNIFTGISPPKRKPSPALTTMKRVVDSLLEKHKYAYNGMIKKLSLDDRGEDVTFITAVAKSIFEDGTTNWGRIASLISFGTVVCQHLKKNGRENCVEQVGKEISTYLLTDQRDWLIRNNAWDGFVDFFRVEDPESTVRNTLMAVAGLAGIGATLAMLIR

Solvent-accessible surface area (backbone atoms only — not comparable to full-atom values): 23244 Å² total; per-residue (Å²): 137,83,77,78,77,78,77,77,74,74,74,76,70,79,74,71,74,75,72,74,55,66,61,56,55,51,48,50,48,51,49,48,52,49,49,49,51,51,54,50,47,46,49,51,40,43,51,47,54,31,42,74,70,63,77,40,76,77,88,57,83,75,48,69,48,54,54,44,47,51,52,52,35,51,48,42,49,63,76,39,39,59,44,55,52,50,50,51,63,62,62,42,56,84,76,45,71,85,63,62,68,64,54,50,57,42,51,48,48,43,40,62,87,72,60,83,52,68,30,36,51,45,30,52,54,36,50,49,50,54,51,38,50,54,30,43,75,69,73,39,54,84,46,41,63,55,47,34,47,47,54,36,52,45,44,62,67,78,36,34,69,58,34,60,76,46,53,39,57,62,33,50,37,60,70,69,59,54,94,47,83,82,33,67,62,41,53,43,48,61,66,38,42,29,35,33,18,48,6,32,38,48,49,64,61,72,106,136,82,79,77,78,78,78,77,75,74,75,76,70,79,74,72,76,76,74,77,56,68,60,54,58,52,49,49,47,52,48,48,53,49,49,49,52,49,53,50,47,46,49,50,42,44,51,45,54,30,42,73,70,64,77,40,75,77,88,58,83,75,48,68,49,54,54,45,48,52,53,52,34,52,49,45,49,62,77,39,40,60,44,56,52,50,49,50,63,64,62,42,54,83,75,44,71,85,64,63,66,64,54,50,57,44,52,49,48,42,40,61,87,73,60,84,53,67,29,37,52,46,29,52,53,37,50,49,48,54,51,39,52,53,31,42,75,69,72,39,55,85,47,39,62,53,49,33,47,48,53,37,50,46,44,61,65,78,39,36,69,59,35,59,76,46,52,39,58,62,32,52,37,59,71,70,59,53,93,48,83,82,32,67,62,40,52,43,48,62,64,38,42,28,35,34,19,47,7,31,38,48,49,64,62,71,104

pLDDT: mean 85.57, std 19.43, range [27.55, 98.88]

Foldseek 3Di:
DPPPPPPPPPPDPPDDPPCPPCVVVVVVVVVVVLVVLLVVLLVLLQQLLCCLLVVDPDPDDDDLLNVLLVVLLVLLCVLCVVLLVVLCVLVCLVVQPLDPLVLLVLLCLLCVVVDDDLLLLSLSSSSLNSSCNVCVVVVNNVSNSVSSVNSSVCCSPVVVVVCVVQVHSVSNSVVLDDPDCPDPVNVVCSNPSNCSSSVSSSVVSVD/DPPPPPPPPPPDPPDDPPCPPPVVVVVVVVVV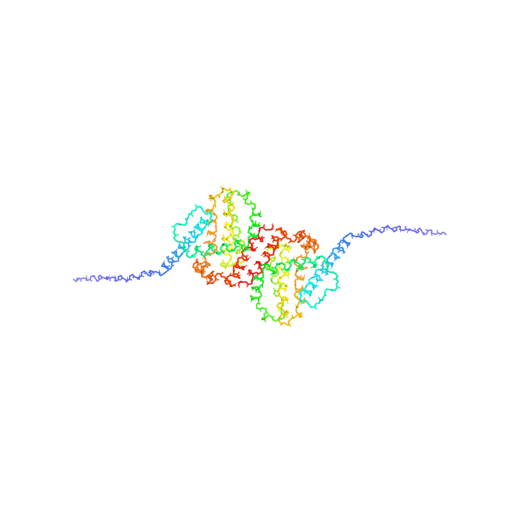VLVVLLVVLLVLLQQLLCCLQVVDPDPDDDDLLSVLLVVLLVLLCVLCVVLLVVLCVLVCLVVVPLDPLVLLVLLCLLCVVVDDDLLLLSLSSSSLNSSCNVCVVVVNNVSNSVSSVNSSVCCSPVVVVVCVVQVHSVSNSVVLDDPDCPDPVNVVCSNPSNCSSSVSSSVVSVD